Protein AF-A0A8C2VZC1-F1 (afdb_monomer_lite)

Structure (mmCIF, N/CA/C/O backbone):
data_AF-A0A8C2VZC1-F1
#
_entry.id   AF-A0A8C2VZC1-F1
#
loop_
_atom_site.group_PDB
_atom_site.id
_atom_site.type_symbol
_atom_site.label_atom_id
_atom_site.label_alt_id
_atom_site.label_comp_id
_atom_site.label_asym_id
_atom_site.label_entity_id
_atom_site.label_seq_id
_atom_site.pdbx_PDB_ins_code
_atom_site.Cartn_x
_atom_site.Cartn_y
_atom_site.Cartn_z
_atom_site.occupancy
_atom_site.B_iso_or_equiv
_atom_site.auth_seq_id
_atom_site.auth_comp_id
_atom_site.auth_asym_id
_atom_site.auth_atom_id
_atom_site.pdbx_PDB_model_num
ATOM 1 N N . MET A 1 1 ? -7.961 -10.065 43.489 1.00 42.22 1 MET A N 1
ATOM 2 C CA . MET A 1 1 ? -8.475 -9.423 44.715 1.00 42.22 1 MET A CA 1
ATOM 3 C C . MET A 1 1 ? -9.501 -10.393 45.241 1.00 42.22 1 MET A C 1
ATOM 5 O O . MET A 1 1 ? -10.673 -10.273 44.915 1.00 42.22 1 MET A O 1
ATOM 9 N N . ASP A 1 2 ? -8.991 -11.406 45.921 1.00 43.47 2 ASP A N 1
ATOM 10 C CA . ASP A 1 2 ? -9.787 -12.367 46.672 1.00 43.47 2 ASP A CA 1
ATOM 11 C C . ASP A 1 2 ? -9.850 -11.867 48.122 1.00 43.47 2 ASP A C 1
ATOM 13 O O . ASP A 1 2 ? -9.036 -11.024 48.502 1.00 43.47 2 ASP A O 1
ATOM 17 N N . ASP A 1 3 ? -10.817 -12.369 48.884 1.00 46.41 3 ASP A N 1
ATOM 18 C CA . ASP A 1 3 ? -11.182 -12.006 50.265 1.00 46.41 3 ASP A CA 1
ATOM 19 C C . ASP A 1 3 ? -12.310 -10.971 50.403 1.00 46.41 3 ASP A C 1
ATOM 21 O O . ASP A 1 3 ? -12.147 -9.874 50.940 1.00 46.41 3 ASP A O 1
ATOM 25 N N . LEU A 1 4 ? -13.516 -11.365 49.981 1.00 44.41 4 LEU A N 1
ATOM 26 C CA . LEU A 1 4 ? -14.754 -10.871 50.600 1.00 44.41 4 LEU A CA 1
ATOM 27 C C . LEU A 1 4 ? -15.871 -11.934 50.594 1.00 44.41 4 LEU A C 1
ATOM 29 O O . LEU A 1 4 ? -17.030 -11.627 50.321 1.00 44.41 4 LEU A O 1
ATOM 33 N N . GLU A 1 5 ? -15.523 -13.196 50.856 1.00 45.75 5 GLU A N 1
ATOM 34 C CA . GLU A 1 5 ? -16.498 -14.299 50.936 1.00 45.75 5 GLU A CA 1
ATOM 35 C C . GLU A 1 5 ? -17.000 -14.601 52.357 1.00 45.75 5 GLU A C 1
ATOM 37 O O . GLU A 1 5 ? -17.883 -15.436 52.523 1.00 45.75 5 GLU A O 1
ATOM 42 N N . ASP A 1 6 ? -16.545 -13.872 53.380 1.00 42.94 6 ASP A N 1
ATOM 43 C CA . ASP A 1 6 ? -16.785 -14.258 54.779 1.00 42.94 6 ASP A CA 1
ATOM 44 C C . ASP A 1 6 ? -17.796 -13.367 55.527 1.00 42.94 6 ASP A C 1
ATOM 46 O O . ASP A 1 6 ? -17.579 -12.931 56.655 1.00 42.94 6 ASP A O 1
ATOM 50 N N . LEU A 1 7 ? -18.928 -13.053 54.885 1.00 44.12 7 LEU A N 1
ATOM 51 C CA . LEU A 1 7 ? -20.062 -12.366 55.533 1.00 44.12 7 LEU A CA 1
ATOM 52 C C . LEU A 1 7 ? -21.403 -13.075 55.284 1.00 44.12 7 LEU A C 1
ATOM 54 O O . LEU A 1 7 ? -22.452 -12.443 55.187 1.00 44.12 7 LEU A O 1
ATOM 58 N N . THR A 1 8 ? -21.376 -14.406 55.201 1.00 47.16 8 THR A N 1
ATOM 59 C CA . THR A 1 8 ? -22.583 -15.252 55.303 1.00 47.16 8 THR A CA 1
ATOM 60 C C . THR A 1 8 ? -22.664 -16.011 56.627 1.00 47.16 8 THR A C 1
ATOM 62 O O . THR A 1 8 ? -23.428 -16.966 56.752 1.00 47.16 8 THR A O 1
ATOM 65 N N . GLN A 1 9 ? -21.970 -15.544 57.671 1.00 41.31 9 GLN A N 1
ATOM 66 C CA . GLN A 1 9 ? -22.325 -15.913 59.040 1.00 41.31 9 GLN A CA 1
ATOM 67 C C . GLN A 1 9 ? -23.556 -15.111 59.465 1.00 41.31 9 GLN A C 1
ATOM 69 O O . GLN A 1 9 ? -23.492 -14.052 60.085 1.00 41.31 9 GLN A O 1
ATOM 74 N N . SER A 1 10 ? -24.698 -15.633 59.022 1.00 38.91 10 SER A N 1
ATOM 75 C CA . SER A 1 10 ? -26.030 -15.253 59.456 1.00 38.91 10 SER A CA 1
ATOM 76 C C . SER A 1 10 ? -26.058 -15.179 60.981 1.00 38.91 10 SER A C 1
ATOM 78 O O . SER A 1 10 ? -25.609 -16.105 61.658 1.00 38.91 10 SER A O 1
ATOM 80 N N . CYS A 1 11 ? -26.567 -14.066 61.509 1.00 41.28 11 CYS A N 1
ATOM 81 C CA . CYS A 1 11 ? -26.863 -13.877 62.921 1.00 41.28 11 CYS A CA 1
ATOM 82 C C . CYS A 1 11 ? -27.903 -14.908 63.373 1.00 41.28 11 CYS A C 1
ATOM 84 O O . CYS A 1 11 ? -29.084 -14.603 63.518 1.00 41.28 11 CYS A O 1
ATOM 86 N N . GLU A 1 12 ? -27.451 -16.117 63.676 1.00 35.31 12 GLU A N 1
ATOM 87 C CA . GLU A 1 12 ? -28.123 -17.037 64.580 1.00 35.31 12 GLU A CA 1
ATOM 88 C C . GLU A 1 12 ? -27.861 -16.535 66.010 1.00 35.31 12 GLU A C 1
ATOM 90 O O . GLU A 1 12 ? -27.249 -17.188 66.851 1.00 35.31 12 GLU A O 1
ATOM 95 N N . ALA A 1 13 ? -28.275 -15.294 66.287 1.00 39.25 13 ALA A N 1
ATOM 96 C CA . ALA A 1 13 ? -28.436 -14.852 67.656 1.00 39.25 13 ALA A CA 1
ATOM 97 C C . ALA A 1 13 ? -29.640 -15.631 68.170 1.00 39.25 13 ALA A C 1
ATOM 99 O O . ALA A 1 13 ? -30.786 -15.236 67.948 1.00 39.25 13 ALA A O 1
ATOM 100 N N . ALA A 1 14 ? -29.360 -16.775 68.795 1.00 39.12 14 ALA A N 1
ATOM 101 C CA . ALA A 1 14 ? -30.278 -17.437 69.692 1.00 39.12 14 ALA A CA 1
ATOM 102 C C . ALA A 1 14 ? -30.862 -16.346 70.589 1.00 39.12 14 ALA A C 1
ATOM 104 O O . ALA A 1 14 ? -30.209 -15.833 71.499 1.00 39.12 14 ALA A O 1
ATOM 105 N N . SER A 1 15 ? -32.089 -15.932 70.279 1.00 40.91 15 SER A N 1
ATOM 106 C CA . SER A 1 15 ? -32.926 -15.267 71.250 1.00 40.91 15 SER A CA 1
ATOM 107 C C . SER A 1 15 ? -33.219 -16.361 72.260 1.00 40.91 15 SER A C 1
ATOM 109 O O . SER A 1 15 ? -34.199 -17.093 72.143 1.00 40.91 15 SER A O 1
ATOM 111 N N . GLU A 1 16 ? -32.292 -16.537 73.203 1.00 36.38 16 GLU A N 1
ATOM 112 C CA . GLU A 1 16 ? -32.588 -17.095 74.506 1.00 36.38 16 GLU A CA 1
ATOM 113 C C . GLU A 1 16 ? -33.699 -16.205 75.054 1.00 36.38 16 GLU A C 1
ATOM 115 O O . GLU A 1 16 ? -33.474 -15.149 75.648 1.00 36.38 16 GLU A O 1
ATOM 120 N N . GLY A 1 17 ? -34.935 -16.574 74.717 1.00 38.50 17 GLY A N 1
ATOM 121 C CA . GLY A 1 17 ? -36.112 -16.012 75.325 1.00 38.50 17 GLY A CA 1
ATOM 122 C C . GLY A 1 17 ? -35.926 -16.240 76.809 1.00 38.50 17 GLY A C 1
ATOM 123 O O . GLY A 1 17 ? -35.942 -17.381 77.263 1.00 38.50 17 GLY A O 1
ATOM 124 N N . LEU A 1 18 ? -35.690 -15.161 77.555 1.00 43.62 18 LEU A N 1
ATOM 125 C CA . LEU A 1 18 ? -35.835 -15.181 78.997 1.00 43.62 18 LEU A CA 1
ATOM 126 C C . LEU A 1 18 ? -37.259 -15.684 79.268 1.00 43.62 18 LEU A C 1
ATOM 128 O O . LEU A 1 18 ? -38.220 -14.917 79.169 1.00 43.62 18 LEU A O 1
ATOM 132 N N . GLU A 1 19 ? -37.395 -16.975 79.573 1.00 40.91 19 GLU A N 1
ATOM 133 C CA . GLU A 1 19 ? -38.603 -17.573 80.129 1.00 40.91 19 GLU A CA 1
ATOM 134 C C . GLU A 1 19 ? -38.791 -16.989 81.531 1.00 40.91 19 GLU A C 1
ATOM 136 O O . GLU A 1 19 ? -38.489 -17.589 82.561 1.00 40.91 19 GLU A O 1
ATOM 141 N N . LEU A 1 20 ? -39.273 -15.749 81.578 1.00 49.22 20 LEU A N 1
ATOM 142 C CA . LEU A 1 20 ? -39.960 -15.257 82.754 1.00 49.22 20 LEU A CA 1
ATOM 143 C C . LEU A 1 20 ? -41.205 -16.133 82.938 1.00 49.22 20 LEU A C 1
ATOM 145 O O . LEU A 1 20 ? -41.920 -16.371 81.960 1.00 49.22 20 LEU A O 1
ATOM 149 N N . PRO A 1 21 ? -41.497 -16.592 84.167 1.00 45.81 21 PRO A N 1
ATOM 150 C CA . PRO A 1 21 ? -42.635 -17.451 84.438 1.00 45.81 21 PRO A CA 1
ATOM 151 C C . PRO A 1 21 ? -43.907 -16.608 84.331 1.00 45.81 21 PRO A C 1
ATOM 153 O O . PRO A 1 21 ? -44.407 -16.059 85.313 1.00 45.81 21 PRO A O 1
ATOM 156 N N . TYR A 1 22 ? -44.410 -16.445 83.111 1.00 50.44 22 TYR A N 1
ATOM 157 C CA . TYR A 1 22 ? -45.746 -15.923 82.894 1.00 50.44 22 TYR A CA 1
ATOM 158 C C . TYR A 1 22 ? -46.736 -16.988 83.377 1.00 50.44 22 TYR A C 1
ATOM 160 O O . TYR A 1 22 ? -46.645 -18.134 82.930 1.00 50.44 22 TYR A O 1
ATOM 168 N N . PRO A 1 23 ? -47.681 -16.644 84.273 1.00 57.47 23 PRO A N 1
ATOM 169 C CA . PRO A 1 23 ? -48.718 -17.582 84.661 1.00 57.47 23 PRO A CA 1
ATOM 170 C C . PRO A 1 23 ? -49.469 -18.007 83.402 1.00 57.47 23 PRO A C 1
ATOM 172 O O . PRO A 1 23 ? -49.874 -17.166 82.591 1.00 57.47 23 PRO A O 1
ATOM 175 N N . SER A 1 24 ? -49.624 -19.314 83.213 1.00 56.94 24 SER A N 1
ATOM 176 C CA . SER A 1 24 ? -50.277 -19.860 82.031 1.00 56.94 24 SER A CA 1
ATOM 177 C C . SER A 1 24 ? -51.695 -19.294 81.916 1.00 56.94 24 SER A C 1
ATOM 179 O O . SER A 1 24 ? -52.362 -19.025 82.919 1.00 56.94 24 SER A O 1
ATOM 181 N N . TYR A 1 25 ? -52.212 -19.152 80.691 1.00 60.38 25 TYR A N 1
ATOM 182 C CA . TYR A 1 25 ? -53.594 -18.702 80.453 1.00 60.38 25 TYR A CA 1
ATOM 183 C C . TYR A 1 25 ? -54.618 -19.473 81.312 1.00 60.38 25 TYR A C 1
ATOM 185 O O . TYR A 1 25 ? -55.638 -18.930 81.742 1.00 60.38 25 TYR A O 1
ATOM 193 N N . LYS A 1 26 ? -54.306 -20.738 81.611 1.00 59.44 26 LYS A N 1
ATOM 194 C CA . LYS A 1 26 ? -55.082 -21.640 82.460 1.00 59.44 26 LYS A CA 1
ATOM 195 C C . LYS A 1 26 ? -55.043 -21.242 83.943 1.00 59.44 26 LYS A C 1
ATOM 197 O O . LYS A 1 26 ? -56.093 -21.222 84.577 1.00 59.44 26 LYS A O 1
ATOM 202 N N . GLU A 1 27 ? -53.880 -20.865 84.475 1.00 64.94 27 GLU A N 1
ATOM 203 C CA . GLU A 1 27 ? -53.711 -20.357 85.849 1.00 64.94 27 GLU A CA 1
ATOM 204 C C . GLU A 1 27 ? -54.362 -18.985 86.039 1.00 64.94 27 GLU A C 1
ATOM 206 O O . GLU A 1 27 ? -55.071 -18.771 87.022 1.00 64.94 27 GLU A O 1
ATOM 211 N N . VAL A 1 28 ? -54.212 -18.081 85.066 1.00 64.69 28 VAL A N 1
ATOM 212 C CA . VAL A 1 28 ? -54.890 -16.774 85.086 1.00 64.69 28 VAL A CA 1
ATOM 213 C C . VAL A 1 28 ? -56.412 -16.959 85.036 1.00 64.69 28 VAL A C 1
ATOM 215 O O . VAL A 1 28 ? -57.140 -16.315 85.788 1.00 64.69 28 VAL A O 1
ATOM 218 N N . SER A 1 29 ? -56.908 -17.891 84.215 1.00 65.88 29 SER A N 1
ATOM 219 C CA . SER A 1 29 ? -58.340 -18.220 84.140 1.00 65.88 29 SER A CA 1
ATOM 220 C C . SER A 1 29 ? -58.890 -18.808 85.448 1.00 65.88 29 SER A C 1
ATOM 222 O O . SER A 1 29 ? -60.020 -18.501 85.829 1.00 65.88 29 SER A O 1
ATOM 224 N N . LEU A 1 30 ? -58.095 -19.613 86.160 1.00 69.50 30 LEU A N 1
ATOM 225 C CA . LEU A 1 30 ? -58.436 -20.168 87.476 1.00 69.50 30 LEU A CA 1
ATOM 226 C C . LEU A 1 30 ? -58.511 -19.085 88.563 1.00 69.50 30 LEU A C 1
ATOM 228 O O . LEU A 1 30 ? -59.502 -19.028 89.291 1.00 69.50 30 LEU A O 1
ATOM 232 N N . LEU A 1 31 ? -57.528 -18.182 88.616 1.00 67.56 31 LEU A N 1
ATOM 233 C CA . LEU A 1 31 ? -57.522 -17.019 89.517 1.00 67.56 31 LEU A CA 1
ATOM 234 C C . LEU A 1 31 ? -58.730 -16.099 89.276 1.00 67.56 31 LEU A C 1
ATOM 236 O O . LEU A 1 31 ? -59.358 -15.617 90.218 1.00 67.56 31 LEU A O 1
ATOM 240 N N . ILE A 1 32 ? -59.110 -15.902 88.011 1.00 66.31 32 ILE A N 1
ATOM 241 C CA . ILE A 1 32 ? -60.306 -15.137 87.628 1.00 66.31 32 ILE A CA 1
ATOM 242 C C . ILE A 1 32 ? -61.592 -15.817 88.115 1.00 66.31 32 ILE A C 1
ATOM 244 O O . ILE A 1 32 ? -62.506 -15.136 88.588 1.00 66.31 32 ILE A O 1
ATOM 248 N N . ALA A 1 33 ? -61.686 -17.144 87.997 1.00 68.19 33 ALA A N 1
ATOM 249 C CA . ALA A 1 33 ? -62.838 -17.905 88.473 1.00 68.19 33 ALA A CA 1
ATOM 250 C C . ALA A 1 33 ? -62.963 -17.846 90.007 1.00 68.19 33 ALA A C 1
ATOM 252 O O . ALA A 1 33 ? -64.062 -17.615 90.509 1.00 68.19 33 ALA A O 1
ATOM 253 N N . GLN A 1 34 ? -61.847 -17.954 90.737 1.00 67.94 34 GLN A N 1
ATOM 254 C CA . GLN A 1 34 ? -61.802 -17.825 92.200 1.00 67.94 34 GLN A CA 1
ATOM 255 C C . GLN A 1 34 ? -62.228 -16.427 92.679 1.00 67.94 34 GLN A C 1
ATOM 257 O O . GLN A 1 34 ? -63.125 -16.307 93.517 1.00 67.94 34 GLN A O 1
ATOM 262 N N . LEU A 1 35 ? -61.688 -15.360 92.076 1.00 67.25 35 LEU A N 1
ATOM 263 C CA . LEU A 1 35 ? -62.047 -13.973 92.411 1.00 67.25 35 LEU A CA 1
ATOM 264 C C . LEU A 1 35 ? -63.532 -13.658 92.155 1.00 67.25 35 LEU A C 1
ATOM 266 O O . LEU A 1 35 ? -64.139 -12.880 92.892 1.00 67.25 35 LEU A O 1
ATOM 270 N N . ARG A 1 36 ? -64.148 -14.287 91.142 1.00 64.69 36 ARG A N 1
ATOM 271 C CA . ARG A 1 36 ? -65.596 -14.179 90.879 1.00 64.69 36 ARG A CA 1
ATOM 272 C C . ARG A 1 36 ? -66.455 -14.874 91.937 1.00 64.69 36 ARG A C 1
ATOM 274 O O . ARG A 1 36 ? -67.582 -14.441 92.152 1.00 64.69 36 ARG A O 1
ATOM 281 N N . THR A 1 37 ? -65.952 -15.930 92.577 1.00 67.19 37 THR A N 1
ATOM 282 C CA . THR A 1 37 ? -66.684 -16.676 93.617 1.00 67.19 37 THR A CA 1
ATOM 283 C C . THR A 1 37 ? -66.518 -16.100 95.026 1.00 67.19 37 THR A C 1
ATOM 285 O O . THR A 1 37 ? -67.397 -16.287 95.864 1.00 67.19 37 THR A O 1
ATOM 288 N N . GLU A 1 38 ? -65.426 -15.379 95.297 1.00 64.12 38 GLU A N 1
ATOM 289 C CA . GLU A 1 38 ? -65.114 -14.845 96.633 1.00 64.12 38 GLU A CA 1
ATOM 290 C C . GLU A 1 38 ? -65.684 -13.434 96.897 1.00 64.12 38 GLU A C 1
ATOM 292 O O . GLU A 1 38 ? -65.960 -13.082 98.048 1.00 64.12 38 GLU A O 1
ATOM 297 N N . CYS A 1 39 ? -65.932 -12.624 95.860 1.00 60.62 39 CYS A N 1
ATOM 298 C CA . CYS A 1 39 ? -66.522 -11.286 96.001 1.00 60.62 39 CYS A CA 1
ATOM 299 C C . CYS A 1 39 ? -68.051 -11.319 96.200 1.00 60.62 39 CYS A C 1
ATOM 301 O O . CYS A 1 39 ? -68.804 -11.579 95.267 1.00 60.62 39 CYS A O 1
ATOM 303 N N . LYS A 1 40 ? -68.520 -10.979 97.413 1.00 67.00 40 LYS A N 1
ATOM 304 C CA . LYS A 1 40 ? -69.957 -10.886 97.768 1.00 67.00 40 LYS A CA 1
ATOM 305 C C . LYS A 1 40 ? -70.588 -9.504 97.526 1.00 67.00 40 LYS A C 1
ATOM 307 O O . LYS A 1 40 ? -71.805 -9.375 97.607 1.00 67.00 40 LYS A O 1
ATOM 312 N N . ASP A 1 41 ? -69.775 -8.482 97.256 1.00 72.50 41 ASP A N 1
ATOM 313 C CA . ASP A 1 41 ? -70.210 -7.107 96.972 1.00 72.50 41 ASP A CA 1
ATOM 314 C C . ASP A 1 41 ? -70.316 -6.866 95.455 1.00 72.50 41 ASP A C 1
ATOM 316 O O . ASP A 1 41 ? -69.343 -7.034 94.712 1.00 72.50 41 ASP A O 1
ATOM 320 N N . SER A 1 42 ? -71.497 -6.449 94.988 1.00 72.75 42 SER A N 1
ATOM 321 C CA . SER A 1 42 ? -71.798 -6.264 93.561 1.00 72.75 42 SER A CA 1
ATOM 322 C C . SER A 1 42 ? -70.961 -5.162 92.910 1.00 72.75 42 SER A C 1
ATOM 324 O O . SER A 1 42 ? -70.665 -5.232 91.717 1.00 72.75 42 SER A O 1
ATOM 326 N N . VAL A 1 43 ? -70.549 -4.150 93.682 1.00 74.38 43 VAL A N 1
ATOM 327 C CA . VAL A 1 43 ? -69.727 -3.039 93.180 1.00 74.38 43 VAL A CA 1
ATOM 328 C C . VAL A 1 43 ? -68.296 -3.507 92.904 1.00 74.38 43 VAL A C 1
ATOM 330 O O . VAL A 1 43 ? -67.714 -3.165 91.872 1.00 74.38 43 VAL A O 1
ATOM 333 N N . SER A 1 44 ? -67.732 -4.319 93.796 1.00 73.81 44 SER A N 1
ATOM 334 C CA . SER A 1 44 ? -66.385 -4.883 93.656 1.00 73.81 44 SER A CA 1
ATOM 335 C C . SER A 1 44 ? -66.292 -5.904 92.514 1.00 73.81 44 SER A C 1
ATOM 337 O O . SER A 1 44 ? -65.344 -5.859 91.727 1.00 73.81 44 SER A O 1
ATOM 339 N N . LEU A 1 45 ? -67.317 -6.748 92.338 1.00 75.56 45 LEU A N 1
ATOM 340 C CA . LEU A 1 45 ? -67.403 -7.693 91.217 1.00 75.56 45 LEU A CA 1
ATOM 341 C C . LEU A 1 45 ? -67.427 -6.973 89.855 1.00 75.56 45 LEU A C 1
ATOM 343 O O . LEU A 1 45 ? -66.713 -7.367 88.930 1.00 75.56 45 LEU A O 1
ATOM 347 N N . LEU A 1 46 ? -68.197 -5.883 89.742 1.00 77.94 46 LEU A N 1
ATOM 348 C CA . LEU A 1 46 ? -68.288 -5.089 88.513 1.00 77.94 46 LEU A CA 1
ATOM 349 C C . LEU A 1 46 ? -66.948 -4.426 88.154 1.00 77.94 46 LEU A C 1
ATOM 351 O O . LEU A 1 46 ? -66.571 -4.381 86.983 1.00 77.94 46 LEU A O 1
ATOM 355 N N . LYS A 1 47 ? -66.190 -3.956 89.155 1.00 79.62 47 LYS A N 1
ATOM 356 C CA . LYS A 1 47 ? -64.835 -3.415 88.951 1.00 79.62 47 LYS A CA 1
ATOM 357 C C . LYS A 1 47 ? -63.882 -4.481 88.413 1.00 79.62 47 LYS A C 1
ATOM 359 O O . LYS A 1 47 ? -63.196 -4.220 87.428 1.00 79.62 47 LYS A O 1
ATOM 364 N N . ILE A 1 48 ? -63.886 -5.685 88.991 1.00 77.88 48 ILE A N 1
ATOM 365 C CA . ILE A 1 48 ? -63.076 -6.815 88.503 1.00 77.88 48 ILE A CA 1
ATOM 366 C C . ILE A 1 48 ? -63.460 -7.159 87.058 1.00 77.88 48 ILE A C 1
ATOM 368 O O . ILE A 1 48 ? -62.593 -7.314 86.201 1.00 77.88 48 ILE A O 1
ATOM 372 N N . GLN A 1 49 ? -64.756 -7.220 86.750 1.00 77.38 49 GLN A N 1
ATOM 373 C CA . GLN A 1 49 ? -65.235 -7.542 85.408 1.00 77.38 49 GLN A CA 1
ATOM 374 C C . GLN A 1 49 ? -64.836 -6.483 84.367 1.00 77.38 49 GLN A C 1
ATOM 376 O O . GLN A 1 49 ? -64.413 -6.844 83.268 1.00 77.38 49 GLN A O 1
ATOM 381 N N . ASN A 1 50 ? -64.888 -5.195 84.718 1.00 79.25 50 ASN A N 1
ATOM 382 C CA . ASN A 1 50 ? -64.418 -4.105 83.858 1.00 79.25 50 ASN A CA 1
ATOM 383 C C . ASN A 1 50 ? -62.909 -4.183 83.594 1.00 79.25 50 ASN A C 1
ATOM 385 O O . ASN A 1 50 ? -62.477 -4.022 82.451 1.00 79.25 50 ASN A O 1
ATOM 389 N N . VAL A 1 51 ? -62.112 -4.483 84.623 1.00 79.44 51 VAL A N 1
ATOM 390 C CA . VAL A 1 51 ? -60.661 -4.675 84.486 1.00 79.44 51 VAL A CA 1
ATOM 391 C C . VAL A 1 51 ? -60.364 -5.846 83.544 1.00 79.44 51 VAL A C 1
ATOM 393 O O . VAL A 1 51 ? -59.594 -5.696 82.597 1.00 79.44 51 VAL A O 1
ATOM 396 N N . LEU A 1 52 ? -61.044 -6.982 83.704 1.00 78.25 52 LEU A N 1
ATOM 397 C CA . LEU A 1 52 ? -60.881 -8.139 82.815 1.00 78.25 52 LEU A CA 1
ATOM 398 C C . LEU A 1 52 ? -61.284 -7.844 81.371 1.00 78.25 52 LEU A C 1
ATOM 400 O O . LEU A 1 52 ? -60.594 -8.257 80.440 1.00 78.25 52 LEU A O 1
ATOM 404 N N . GLN A 1 53 ? -62.370 -7.097 81.172 1.00 79.31 53 GLN A N 1
ATOM 405 C CA . GLN A 1 53 ? -62.797 -6.690 79.838 1.00 79.31 53 GLN A CA 1
ATOM 406 C C . GLN A 1 53 ? -61.767 -5.760 79.179 1.00 79.31 53 GLN A C 1
ATOM 408 O O . GLN A 1 53 ? -61.541 -5.855 77.972 1.00 79.31 53 GLN A O 1
ATOM 413 N N . SER A 1 54 ? -61.108 -4.896 79.960 1.00 79.19 54 SER A N 1
ATOM 414 C CA . SER A 1 54 ? -60.026 -4.039 79.464 1.00 79.19 54 SER A CA 1
ATOM 415 C C . SER A 1 54 ? -58.779 -4.841 79.068 1.00 79.19 54 SER A C 1
ATOM 417 O O . SER A 1 54 ? -58.252 -4.630 77.977 1.00 79.19 54 SER A O 1
ATOM 419 N N . TYR A 1 55 ? -58.375 -5.837 79.868 1.00 79.44 55 TYR A N 1
ATOM 420 C CA . TYR A 1 55 ? -57.276 -6.744 79.521 1.00 79.44 55 TYR A CA 1
ATOM 421 C C . TYR A 1 55 ? -57.588 -7.596 78.290 1.00 79.44 55 TYR A C 1
ATOM 423 O O . TYR A 1 55 ? -56.723 -7.756 77.434 1.00 79.44 55 TYR A O 1
ATOM 431 N N . LYS A 1 56 ? -58.826 -8.090 78.150 1.00 82.62 56 LYS A N 1
ATOM 432 C CA . LYS A 1 56 ? -59.249 -8.833 76.956 1.00 82.62 56 LYS A CA 1
ATOM 433 C C . LYS A 1 56 ? -59.068 -7.995 75.687 1.00 82.62 56 LYS A C 1
ATOM 435 O O . LYS A 1 56 ? -58.452 -8.467 74.738 1.00 82.62 56 LYS A O 1
ATOM 440 N N . ARG A 1 57 ? -59.537 -6.740 75.700 1.00 84.44 57 ARG A N 1
ATOM 441 C CA . ARG A 1 57 ? -59.361 -5.803 74.575 1.00 84.44 57 ARG A CA 1
ATOM 442 C C . ARG A 1 57 ? -57.888 -5.507 74.289 1.00 84.44 57 ARG A C 1
ATOM 444 O O . ARG A 1 57 ? -57.509 -5.398 73.130 1.00 84.44 57 ARG A O 1
ATOM 451 N N . LEU A 1 58 ? -57.060 -5.388 75.328 1.00 84.25 58 LEU A N 1
ATOM 452 C CA . LEU A 1 58 ? -55.624 -5.147 75.178 1.00 84.25 58 LEU A CA 1
ATOM 453 C C . LEU A 1 58 ? -54.900 -6.334 74.526 1.00 84.25 58 LEU A C 1
ATOM 455 O O . LEU A 1 58 ? -54.062 -6.124 73.653 1.00 84.25 58 LEU A O 1
ATOM 459 N N . ILE A 1 59 ? -55.228 -7.565 74.928 1.00 83.25 59 ILE A N 1
ATOM 460 C CA . ILE A 1 59 ? -54.663 -8.786 74.333 1.00 83.25 59 ILE A CA 1
ATOM 461 C C . ILE A 1 59 ? -55.062 -8.885 72.860 1.00 83.25 59 ILE A C 1
ATOM 463 O O . ILE A 1 59 ? -54.207 -9.106 72.011 1.00 83.25 59 ILE A O 1
ATOM 467 N N . GLU A 1 60 ? -56.339 -8.666 72.552 1.00 86.62 60 GLU A N 1
ATOM 468 C CA . GLU A 1 60 ? -56.856 -8.709 71.182 1.00 86.62 60 GLU A CA 1
ATOM 469 C C . GLU A 1 60 ? -56.190 -7.648 70.289 1.00 86.62 60 GLU A C 1
ATOM 471 O O . GLU A 1 60 ? -55.731 -7.955 69.192 1.00 86.62 60 GLU A O 1
ATOM 476 N N . PHE A 1 61 ? -56.005 -6.425 70.799 1.00 88.38 61 PHE A N 1
ATOM 477 C CA . PHE A 1 61 ? -55.229 -5.388 70.113 1.00 88.38 61 PHE A CA 1
ATOM 478 C C . PHE A 1 61 ? -53.769 -5.805 69.862 1.00 88.38 61 PHE A C 1
ATOM 480 O O . PHE A 1 61 ? -53.244 -5.586 68.771 1.00 88.38 61 PHE A O 1
ATOM 487 N N . LYS A 1 62 ? -53.104 -6.419 70.852 1.00 89.25 62 LYS A N 1
ATOM 488 C CA . LYS A 1 62 ? -51.716 -6.893 70.725 1.00 89.25 62 LYS A CA 1
ATOM 489 C C . LYS A 1 62 ? -51.588 -8.014 69.689 1.00 89.25 62 LYS A C 1
ATOM 491 O O . LYS A 1 62 ? -50.648 -7.967 68.906 1.00 89.25 62 LYS A O 1
ATOM 496 N N . ILE A 1 63 ? -52.533 -8.958 69.642 1.00 87.69 63 ILE A N 1
ATOM 497 C CA . ILE A 1 63 ? -52.569 -10.028 68.629 1.00 87.69 63 ILE A CA 1
ATOM 498 C C . ILE A 1 63 ? -52.681 -9.424 67.226 1.00 87.69 63 ILE A C 1
ATOM 500 O O . ILE A 1 63 ? -51.835 -9.707 66.382 1.00 87.69 63 ILE A O 1
ATOM 504 N N . ASN A 1 64 ? -53.636 -8.515 67.008 1.00 90.06 64 ASN A N 1
ATOM 505 C CA . ASN A 1 64 ? -53.820 -7.860 65.709 1.00 90.06 64 ASN A CA 1
ATOM 506 C C . ASN A 1 64 ? -52.570 -7.071 65.279 1.00 90.06 64 ASN A C 1
ATOM 508 O O . ASN A 1 64 ? -52.188 -7.072 64.109 1.00 90.06 64 ASN A O 1
ATOM 512 N N . HIS A 1 65 ? -51.901 -6.402 66.224 1.00 90.75 65 HIS A N 1
ATOM 513 C CA . HIS A 1 65 ? -50.652 -5.698 65.939 1.00 90.75 65 HIS A CA 1
ATOM 514 C C . HIS A 1 65 ? -49.509 -6.662 65.582 1.00 90.75 65 HIS A C 1
ATOM 516 O O . HIS A 1 65 ? -48.749 -6.389 64.654 1.00 90.75 65 HIS A O 1
ATOM 522 N N . CYS A 1 66 ? -49.406 -7.806 66.265 1.00 85.25 66 CYS A N 1
ATOM 523 C CA . CYS A 1 66 ? -48.438 -8.852 65.933 1.00 85.25 66 CYS A CA 1
ATOM 524 C C . CYS A 1 66 ? -48.685 -9.453 64.541 1.00 85.25 66 CYS A C 1
ATOM 526 O O . CYS A 1 66 ? -47.725 -9.677 63.808 1.00 85.25 66 CYS A O 1
ATOM 528 N N . GLU A 1 67 ? -49.940 -9.677 64.147 1.00 92.25 67 GLU A N 1
ATOM 529 C CA . GLU A 1 67 ? -50.285 -10.152 62.799 1.00 92.25 67 GLU A CA 1
ATOM 530 C C . GLU A 1 67 ? -49.890 -9.140 61.715 1.00 92.25 67 GLU A C 1
ATOM 532 O O . GLU A 1 67 ? -49.296 -9.520 60.704 1.00 92.25 67 GLU A O 1
ATOM 537 N N . LEU A 1 68 ? -50.133 -7.845 61.950 1.00 93.19 68 LEU A N 1
ATOM 538 C CA . LEU A 1 68 ? -49.705 -6.779 61.040 1.00 93.19 68 LEU A CA 1
ATOM 539 C C . LEU A 1 68 ? -48.177 -6.748 60.875 1.00 93.19 68 LEU A C 1
ATOM 541 O O . LEU A 1 68 ? -47.682 -6.675 59.749 1.00 93.19 68 LEU A O 1
ATOM 545 N N . LEU A 1 69 ? -47.432 -6.826 61.983 1.00 90.00 69 LEU A N 1
ATOM 546 C CA . LEU A 1 69 ? -45.966 -6.866 61.962 1.00 90.00 69 LEU A CA 1
ATOM 547 C C . LEU A 1 69 ? -45.442 -8.108 61.236 1.00 90.00 69 LEU A C 1
ATOM 549 O O . LEU A 1 69 ? -44.486 -8.009 60.469 1.00 90.00 69 LEU A O 1
ATOM 553 N N . LYS A 1 70 ? -46.092 -9.262 61.423 1.00 92.06 70 LYS A N 1
ATOM 554 C CA . LYS A 1 70 ? -45.746 -10.497 60.714 1.00 92.06 70 LYS A CA 1
ATOM 555 C C . LYS A 1 70 ? -45.896 -10.335 59.199 1.00 92.06 70 LYS A C 1
ATOM 557 O O . LYS A 1 70 ? -44.979 -10.688 58.466 1.00 92.06 70 LYS A O 1
ATOM 562 N N . GLY A 1 71 ? -46.999 -9.743 58.734 1.00 92.38 71 GLY A N 1
ATOM 563 C CA . GLY A 1 71 ? -47.199 -9.469 57.306 1.00 92.38 71 GLY A CA 1
ATOM 564 C C . GLY A 1 71 ? -46.179 -8.475 56.735 1.00 92.38 71 GLY A C 1
ATOM 565 O O . GLY A 1 71 ? -45.721 -8.628 55.603 1.00 92.38 71 GLY A O 1
ATOM 566 N N . GLN A 1 72 ? -45.769 -7.473 57.521 1.00 92.88 72 GLN A N 1
ATOM 567 C CA . GLN A 1 72 ? -44.689 -6.560 57.130 1.00 92.88 72 GLN A CA 1
ATOM 568 C C . GLN A 1 72 ? -43.334 -7.272 57.041 1.00 92.88 72 GLN A C 1
ATOM 570 O O . GLN A 1 72 ? -42.604 -7.039 56.078 1.00 92.88 72 GLN A O 1
ATOM 575 N N . MET A 1 73 ? -43.016 -8.158 57.992 1.00 88.94 73 MET A N 1
ATOM 576 C CA . MET A 1 73 ? -41.807 -8.986 57.939 1.00 88.94 73 MET A CA 1
ATOM 577 C C . MET A 1 73 ? -41.782 -9.874 56.695 1.00 88.94 73 MET A C 1
ATOM 579 O O . MET A 1 73 ? -40.795 -9.844 55.971 1.00 88.94 73 MET A O 1
ATOM 583 N N . GLU A 1 74 ? -42.874 -10.579 56.394 1.00 94.44 74 GLU A N 1
ATOM 584 C CA . GLU A 1 74 ? -42.970 -11.440 55.207 1.00 94.44 74 GLU A CA 1
ATOM 585 C C . GLU A 1 74 ? -42.799 -10.632 53.906 1.00 94.44 74 GLU A C 1
ATOM 587 O O . GLU A 1 74 ? -42.091 -11.039 52.984 1.00 94.44 74 GLU A O 1
ATOM 592 N N . LYS A 1 75 ? -43.372 -9.421 53.837 1.00 95.62 75 LYS A N 1
ATOM 593 C CA . LYS A 1 75 ? -43.162 -8.512 52.699 1.00 95.62 75 LYS A CA 1
ATOM 594 C C . LYS A 1 75 ? -41.699 -8.075 52.568 1.00 95.62 75 LYS A C 1
ATOM 596 O O . LYS A 1 75 ? -41.204 -7.968 51.447 1.00 95.62 75 LYS A O 1
ATOM 601 N N . MET A 1 76 ? -41.013 -7.797 53.677 1.00 93.75 76 MET A N 1
ATOM 602 C CA . MET A 1 76 ? -39.588 -7.449 53.657 1.00 93.75 76 MET A CA 1
ATOM 603 C C . MET A 1 76 ? -38.717 -8.643 53.263 1.00 93.75 76 MET A C 1
ATOM 605 O O . MET A 1 76 ? -37.811 -8.480 52.454 1.00 93.75 76 MET A O 1
ATOM 609 N N . GLU A 1 77 ? -39.018 -9.839 53.758 1.00 92.00 77 GLU A N 1
ATOM 610 C CA . GLU A 1 77 ? -38.293 -11.071 53.440 1.00 92.00 77 GLU A CA 1
ATOM 611 C C . GLU A 1 77 ? -38.368 -11.403 51.941 1.00 92.00 77 GLU A C 1
ATOM 613 O O . GLU A 1 77 ? -37.349 -11.659 51.296 1.00 92.00 77 GLU A O 1
ATOM 618 N N . ASN A 1 78 ? -39.550 -11.256 51.339 1.00 94.56 78 ASN A N 1
ATOM 619 C CA . ASN A 1 78 ? -39.730 -11.397 49.891 1.00 94.56 78 ASN A CA 1
ATOM 620 C C . ASN A 1 78 ? -38.922 -10.363 49.084 1.00 94.56 78 ASN A C 1
ATOM 622 O O . ASN A 1 78 ? -38.433 -10.655 47.994 1.00 94.56 78 ASN A O 1
ATOM 626 N N . ARG A 1 79 ? -38.739 -9.147 49.610 1.00 96.62 79 ARG A N 1
ATOM 627 C CA . ARG A 1 79 ? -37.889 -8.137 48.957 1.00 96.62 79 ARG A CA 1
ATOM 628 C C . ARG A 1 79 ? -36.409 -8.455 49.095 1.00 96.62 79 ARG A C 1
ATOM 630 O O . ARG A 1 79 ? -35.674 -8.286 48.130 1.00 96.62 79 ARG A O 1
ATOM 637 N N . VAL A 1 80 ? -35.975 -8.917 50.266 1.00 90.88 80 VAL A N 1
ATOM 638 C CA . VAL A 1 80 ? -34.582 -9.319 50.504 1.00 90.88 80 VAL A CA 1
ATOM 639 C C . VAL A 1 80 ? -34.195 -10.460 49.568 1.00 90.88 80 VAL A C 1
ATOM 641 O O . VAL A 1 80 ? -33.159 -10.379 48.915 1.00 90.88 80 VAL A O 1
ATOM 644 N N . THR A 1 81 ? -35.049 -11.475 49.433 1.00 93.62 81 THR A N 1
ATOM 645 C CA . THR A 1 81 ? -34.811 -12.595 48.507 1.00 93.62 81 THR A CA 1
ATOM 646 C C . THR A 1 81 ? -34.793 -12.144 47.041 1.00 93.62 81 THR A C 1
ATOM 648 O O . THR A 1 81 ? -33.923 -12.578 46.285 1.00 93.62 81 THR A O 1
ATOM 651 N N . GLY A 1 82 ? -35.674 -11.216 46.642 1.00 94.00 82 GLY A N 1
ATOM 652 C CA . GLY A 1 82 ? -35.645 -10.592 45.313 1.00 94.00 82 GLY A CA 1
ATOM 653 C C . GLY A 1 82 ? -34.330 -9.858 45.023 1.00 94.00 82 GLY A C 1
ATOM 654 O O . GLY A 1 82 ? -33.680 -10.132 44.016 1.00 94.00 82 GLY A O 1
ATOM 655 N N . LEU A 1 83 ? -33.883 -9.001 45.945 1.00 93.62 83 LEU A N 1
ATOM 656 C CA . LEU A 1 83 ? -32.617 -8.269 45.819 1.00 93.62 83 LEU A CA 1
ATOM 657 C C . LEU A 1 83 ? -31.398 -9.200 45.812 1.00 93.62 83 LEU A C 1
ATOM 659 O O . LEU A 1 83 ? -30.443 -8.959 45.079 1.00 93.62 83 LEU A O 1
ATOM 663 N N . GLN A 1 84 ? -31.416 -10.279 46.598 1.00 91.00 84 GLN A N 1
ATOM 664 C CA . GLN A 1 84 ? -30.356 -11.291 46.576 1.00 91.00 84 GLN A CA 1
ATOM 665 C C . GLN A 1 84 ? -30.261 -11.983 45.214 1.00 91.00 84 GLN A C 1
ATOM 667 O O . GLN A 1 84 ? -29.154 -12.216 44.723 1.00 91.00 84 GLN A O 1
ATOM 672 N N . LYS A 1 85 ? -31.407 -12.272 44.584 1.00 95.69 85 LYS A N 1
ATOM 673 C CA . LYS A 1 85 ? -31.446 -12.839 43.236 1.00 95.69 85 LYS A CA 1
ATOM 674 C C . LYS A 1 85 ? -30.879 -11.861 42.206 1.00 95.69 85 LYS A C 1
ATOM 676 O O . LYS A 1 85 ? -29.972 -12.236 41.469 1.00 95.69 85 LYS A O 1
ATOM 681 N N . GLU A 1 86 ? -31.325 -10.607 42.207 1.00 94.50 86 GLU A N 1
ATOM 682 C CA . GLU A 1 86 ? -30.783 -9.576 41.308 1.00 94.50 86 GLU A CA 1
ATOM 683 C C . GLU A 1 86 ? -29.270 -9.389 41.499 1.00 94.50 86 GLU A C 1
ATOM 685 O O . GLU A 1 86 ? -28.520 -9.303 40.529 1.00 94.50 86 GLU A O 1
ATOM 690 N N . LEU A 1 87 ? -28.786 -9.411 42.746 1.00 91.81 87 LEU A N 1
ATOM 691 C CA . LEU A 1 87 ? -27.356 -9.338 43.045 1.00 91.81 87 LEU A CA 1
ATOM 692 C C . LEU A 1 87 ? -26.581 -10.526 42.450 1.00 91.81 87 LEU A C 1
ATOM 694 O O . LEU A 1 87 ? -25.455 -10.349 41.983 1.00 91.81 87 LEU A O 1
ATOM 698 N N . SER A 1 88 ? -27.162 -11.730 42.465 1.00 92.44 88 SER A N 1
ATOM 699 C CA . SER A 1 88 ? -26.551 -12.910 41.843 1.00 92.44 88 SER A CA 1
ATOM 700 C C . SER A 1 88 ? -26.494 -12.800 40.315 1.00 92.44 88 SER A C 1
ATOM 702 O O . SER A 1 88 ? -25.436 -13.048 39.740 1.00 92.44 88 SER A O 1
ATOM 704 N N . GLU A 1 89 ? -27.565 -12.316 39.677 1.00 96.31 89 GLU A N 1
ATOM 705 C CA . GLU A 1 89 ? -27.626 -12.082 38.226 1.00 96.31 89 GLU A CA 1
ATOM 706 C C . GLU A 1 89 ? -26.604 -11.008 37.799 1.00 96.31 89 GLU A C 1
ATOM 708 O O . GLU A 1 89 ? -25.861 -11.189 36.835 1.00 96.31 89 GLU A O 1
ATOM 713 N N . ILE A 1 90 ? -26.470 -9.919 38.567 1.00 94.25 90 ILE A N 1
ATOM 714 C CA . ILE A 1 90 ? -25.471 -8.866 38.313 1.00 94.25 90 ILE A CA 1
ATOM 715 C C . ILE A 1 90 ? -24.040 -9.404 38.436 1.00 94.25 90 ILE A C 1
ATOM 717 O O . ILE A 1 90 ? -23.174 -9.033 37.640 1.00 94.25 90 ILE A O 1
ATOM 721 N N . LYS A 1 91 ? -23.763 -10.267 39.425 1.00 95.12 91 LYS A N 1
ATOM 722 C CA . LYS A 1 91 ? -22.439 -10.893 39.574 1.00 95.12 91 LYS A CA 1
ATOM 723 C C . LYS A 1 91 ? -22.097 -11.766 38.368 1.00 95.12 91 LYS A C 1
ATOM 725 O O . LYS A 1 91 ? -20.973 -11.684 37.883 1.00 95.12 91 LYS A O 1
ATOM 730 N N . GLU A 1 92 ? -23.056 -12.542 37.868 1.00 96.56 92 GLU A N 1
ATOM 731 C CA . GLU A 1 92 ? -22.868 -13.378 36.680 1.00 96.56 92 GLU A CA 1
ATOM 732 C C . GLU A 1 92 ? -22.563 -12.533 35.435 1.00 96.56 92 GLU A C 1
ATOM 734 O O . GLU A 1 92 ? -21.548 -12.758 34.773 1.00 96.56 92 GLU A O 1
ATOM 739 N N . VAL A 1 93 ? -23.372 -11.500 35.167 1.00 95.88 93 VAL A N 1
ATOM 740 C CA . VAL A 1 93 ? -23.151 -10.581 34.035 1.00 95.88 93 VAL A CA 1
ATOM 741 C C . VAL A 1 93 ? -21.797 -9.879 34.149 1.00 95.88 93 VAL A C 1
ATOM 743 O O . VAL A 1 93 ? -21.084 -9.736 33.157 1.00 95.88 93 VAL A O 1
ATOM 746 N N . LYS A 1 94 ? -21.389 -9.475 35.358 1.00 94.56 94 LYS A N 1
ATOM 747 C CA . LYS A 1 94 ? -20.067 -8.878 35.582 1.00 94.56 94 LYS A CA 1
ATOM 748 C C . LYS A 1 94 ? -18.940 -9.842 35.197 1.00 94.56 94 LYS A C 1
ATOM 750 O O . LYS A 1 94 ? -18.004 -9.424 34.522 1.00 94.56 94 LYS A O 1
ATOM 755 N N . SER A 1 95 ? -19.023 -11.110 35.604 1.00 93.69 95 SER A N 1
ATOM 756 C CA . SER A 1 95 ? -18.029 -12.127 35.242 1.00 93.69 95 SER A CA 1
ATOM 757 C C . SER A 1 95 ? -17.975 -12.383 33.732 1.00 93.69 95 SER A C 1
ATOM 759 O O . SER A 1 95 ? -16.883 -12.551 33.193 1.00 93.69 95 SER A O 1
ATOM 761 N N . GLN A 1 96 ? -19.120 -12.363 33.043 1.00 95.38 96 GLN A N 1
ATOM 762 C CA . GLN A 1 96 ? -19.182 -12.488 31.581 1.00 95.38 96 GLN A CA 1
ATOM 763 C C . GLN A 1 96 ? -18.497 -11.304 30.881 1.00 95.38 96 GLN A C 1
ATOM 765 O O . GLN A 1 96 ? -17.632 -11.513 30.034 1.00 95.38 96 GLN A O 1
ATOM 770 N N . LEU A 1 97 ? -18.795 -10.069 31.296 1.00 95.50 97 LEU A N 1
ATOM 771 C CA . LEU A 1 97 ? -18.162 -8.866 30.739 1.00 95.50 97 LEU A CA 1
ATOM 772 C C . LEU A 1 97 ? -16.645 -8.826 30.978 1.00 95.50 97 LEU A C 1
ATOM 774 O O . LEU A 1 97 ? -15.893 -8.359 30.124 1.00 95.50 97 LEU A O 1
ATOM 778 N N . GLU A 1 98 ? -16.173 -9.308 32.131 1.00 95.44 98 GLU A N 1
ATOM 779 C CA . GLU A 1 98 ? -14.737 -9.415 32.419 1.00 95.44 98 GLU A CA 1
ATOM 780 C C . GLU A 1 98 ? -14.053 -10.404 31.457 1.00 95.44 98 GLU A C 1
ATOM 782 O O . GLU A 1 98 ? -12.954 -10.136 30.972 1.00 95.44 98 GLU A O 1
ATOM 787 N N . HIS A 1 99 ? -14.718 -11.518 31.131 1.00 95.81 99 HIS A N 1
ATOM 788 C CA . HIS A 1 99 ? -14.219 -12.490 30.160 1.00 95.81 99 HIS A CA 1
ATOM 789 C C . HIS A 1 99 ? -14.165 -11.914 28.737 1.00 95.81 99 HIS A C 1
ATOM 791 O O . HIS A 1 99 ? -13.112 -11.983 28.102 1.00 95.81 99 HIS A O 1
ATOM 797 N N . GLU A 1 100 ? -15.247 -11.279 28.273 1.00 95.56 100 GLU A N 1
ATOM 798 C CA . GLU A 1 100 ? -15.305 -10.624 26.955 1.00 95.56 100 GLU A CA 1
ATOM 799 C C . GLU A 1 100 ? -14.240 -9.530 26.814 1.00 95.56 100 GLU A C 1
ATOM 801 O O . GLU A 1 100 ? -13.593 -9.405 25.774 1.00 95.56 100 GLU A O 1
ATOM 806 N N . LYS A 1 101 ? -14.001 -8.753 27.876 1.00 95.62 101 LYS A N 1
ATOM 807 C CA . LYS A 1 101 ? -12.945 -7.736 27.891 1.00 95.62 101 LYS A CA 1
ATOM 808 C C . LYS A 1 101 ? -11.563 -8.351 27.648 1.00 95.62 101 LYS A C 1
ATOM 810 O O . LYS A 1 101 ? -10.785 -7.802 26.870 1.00 95.62 101 LYS A O 1
ATOM 815 N N . ILE A 1 102 ? -11.251 -9.471 28.301 1.00 96.06 102 ILE A N 1
ATOM 816 C CA . ILE A 1 102 ? -9.968 -10.169 28.120 1.00 96.06 102 ILE A CA 1
ATOM 817 C C . ILE A 1 102 ? -9.846 -10.703 26.688 1.00 96.06 102 ILE A C 1
ATOM 819 O O . ILE A 1 102 ? -8.780 -10.595 26.079 1.00 96.06 102 ILE A O 1
ATOM 823 N N . GLU A 1 103 ? -10.927 -11.249 26.131 1.00 95.75 103 GLU A N 1
ATOM 824 C CA . GLU A 1 103 ? -10.955 -11.736 24.750 1.00 95.75 103 GLU A CA 1
ATOM 825 C C . GLU A 1 103 ? -10.685 -10.600 23.750 1.00 95.75 103 GLU A C 1
ATOM 827 O O . GLU A 1 103 ? -9.795 -10.717 22.904 1.00 95.75 103 GLU A O 1
ATOM 832 N N . GLN A 1 104 ? -11.343 -9.451 23.918 1.00 92.62 104 GLN A N 1
ATOM 833 C CA . GLN A 1 104 ? -11.101 -8.259 23.100 1.00 92.62 104 GLN A CA 1
ATOM 834 C C . GLN A 1 104 ? -9.667 -7.728 23.237 1.00 92.62 104 GLN A C 1
ATOM 836 O O . GLN A 1 104 ? -9.048 -7.340 22.243 1.00 92.62 104 GLN A O 1
ATOM 841 N N . GLU A 1 105 ? -9.105 -7.714 24.450 1.00 93.88 105 GLU A N 1
ATOM 842 C CA . GLU A 1 105 ? -7.707 -7.324 24.670 1.00 93.88 105 GLU A CA 1
ATOM 843 C C . GLU A 1 105 ? -6.737 -8.263 23.933 1.00 93.88 105 GLU A C 1
ATOM 845 O O . GLU A 1 105 ? -5.755 -7.803 23.334 1.00 93.88 105 GLU A O 1
ATOM 850 N N . GLN A 1 106 ? -7.032 -9.565 23.908 1.00 94.94 106 GLN A N 1
ATOM 851 C CA . GLN A 1 106 ? -6.245 -10.553 23.177 1.00 94.94 106 GLN A CA 1
ATOM 852 C C . GLN A 1 106 ? -6.353 -10.369 21.655 1.00 94.94 106 GLN A C 1
ATOM 854 O O . GLN A 1 106 ? -5.330 -10.390 20.961 1.00 94.94 106 GLN A O 1
ATOM 859 N N . GLU A 1 107 ? -7.556 -10.152 21.119 1.00 96.31 107 GLU A N 1
ATOM 860 C CA . GLU A 1 107 ? -7.757 -9.866 19.694 1.00 96.31 107 GLU A CA 1
ATOM 861 C C . GLU A 1 107 ? -7.023 -8.595 19.261 1.00 96.31 107 GLU A C 1
ATOM 863 O O . GLU A 1 107 ? -6.330 -8.584 18.238 1.00 96.31 107 GLU A O 1
ATOM 868 N N . LEU A 1 108 ? -7.090 -7.540 20.076 1.00 94.19 108 LEU A N 1
ATOM 869 C CA . LEU A 1 108 ? -6.384 -6.287 19.826 1.00 94.19 108 LEU A CA 1
ATOM 870 C C . LEU A 1 108 ? -4.865 -6.504 19.786 1.00 94.19 108 LEU A C 1
ATOM 872 O O . LEU A 1 108 ? -4.179 -5.944 18.925 1.00 94.19 108 LEU A O 1
ATOM 876 N N . CYS A 1 109 ? -4.332 -7.352 20.670 1.00 95.81 109 CYS A N 1
ATOM 877 C CA . CYS A 1 109 ? -2.924 -7.743 20.654 1.00 95.81 109 CYS A CA 1
ATOM 878 C C . CYS A 1 109 ? -2.543 -8.470 19.349 1.00 95.81 109 CYS A C 1
ATOM 880 O O . CYS A 1 109 ? -1.539 -8.124 18.718 1.00 95.81 109 CYS A O 1
ATOM 882 N N . ASN A 1 110 ? -3.380 -9.408 18.892 1.00 95.19 110 ASN A N 1
ATOM 883 C CA . ASN A 1 110 ? -3.169 -10.149 17.645 1.00 95.19 110 ASN A CA 1
ATOM 884 C C . ASN A 1 110 ? -3.164 -9.218 16.420 1.00 95.19 110 ASN A C 1
ATOM 886 O O . ASN A 1 110 ? -2.253 -9.284 15.590 1.00 95.19 110 ASN A O 1
ATOM 890 N N . VAL A 1 111 ? -4.144 -8.312 16.324 1.00 96.19 111 VAL A N 1
ATOM 891 C CA . VAL A 1 111 ? -4.234 -7.330 15.231 1.00 96.19 111 VAL A CA 1
ATOM 892 C C . VAL A 1 111 ? -3.028 -6.393 15.241 1.00 96.19 111 VAL A C 1
ATOM 894 O O . VAL A 1 111 ? -2.451 -6.124 14.189 1.00 96.19 111 VAL A O 1
ATOM 897 N N . ARG A 1 112 ? -2.587 -5.936 16.419 1.00 97.44 112 ARG A N 1
ATOM 898 C CA . ARG A 1 112 ? -1.401 -5.077 16.547 1.00 97.44 112 ARG A CA 1
ATOM 899 C C . ARG A 1 112 ? -0.131 -5.775 16.056 1.00 97.44 112 ARG A C 1
ATOM 901 O O . ARG A 1 112 ? 0.698 -5.141 15.406 1.00 97.44 112 ARG A O 1
ATOM 908 N N . PHE A 1 113 ? 0.022 -7.069 16.337 1.00 95.50 113 PHE A N 1
ATOM 909 C CA . PHE A 1 113 ? 1.141 -7.856 15.822 1.00 95.50 113 PHE A CA 1
ATOM 910 C C . PHE A 1 113 ? 1.086 -8.001 14.295 1.00 95.50 113 PHE A C 1
ATOM 912 O O . PHE A 1 113 ? 2.092 -7.775 13.621 1.00 95.50 113 PHE A O 1
ATOM 919 N N . ALA A 1 114 ? -0.088 -8.322 13.743 1.00 95.50 114 ALA A N 1
ATOM 920 C CA . ALA A 1 114 ? -0.280 -8.438 12.299 1.00 95.50 114 ALA A CA 1
ATOM 921 C C . ALA A 1 114 ? 0.003 -7.113 11.573 1.00 95.50 114 ALA A C 1
ATOM 923 O O . ALA A 1 114 ? 0.705 -7.107 10.563 1.00 95.50 114 ALA A O 1
ATOM 924 N N . LEU A 1 115 ? -0.472 -5.991 12.125 1.00 95.56 115 LEU A N 1
ATOM 925 C CA . LEU A 1 115 ? -0.210 -4.654 11.596 1.00 95.56 115 LEU A CA 1
ATOM 926 C C . LEU A 1 115 ? 1.291 -4.357 11.551 1.00 95.56 115 LEU A C 1
ATOM 928 O O . LEU A 1 115 ? 1.796 -3.946 10.513 1.00 95.56 115 LEU A O 1
ATOM 932 N N . LYS A 1 116 ? 2.013 -4.633 12.643 1.00 96.38 116 LYS A N 1
ATOM 933 C CA . LYS A 1 116 ? 3.461 -4.411 12.706 1.00 96.38 116 LYS A CA 1
ATOM 934 C C . LYS A 1 116 ? 4.217 -5.246 11.670 1.00 96.38 116 LYS A C 1
ATOM 936 O O . LYS A 1 116 ? 5.137 -4.753 11.026 1.00 96.38 116 LYS A O 1
ATOM 941 N N . GLN A 1 117 ? 3.808 -6.499 11.473 1.00 94.12 117 GLN A N 1
ATOM 942 C CA . GLN A 1 117 ? 4.398 -7.347 10.439 1.00 94.12 117 GLN A CA 1
ATOM 943 C C . GLN A 1 117 ? 4.135 -6.790 9.029 1.00 94.12 117 GLN A C 1
ATOM 945 O O . GLN A 1 117 ? 5.002 -6.867 8.159 1.00 94.12 117 GLN A O 1
ATOM 950 N N . GLU A 1 118 ? 2.944 -6.246 8.781 1.00 91.62 118 GLU A N 1
ATOM 951 C CA . GLU A 1 118 ? 2.598 -5.669 7.483 1.00 91.62 118 GLU A CA 1
ATOM 952 C C . GLU A 1 118 ? 3.322 -4.341 7.219 1.00 91.62 118 GLU A C 1
ATOM 954 O O . GLU A 1 118 ? 3.767 -4.102 6.097 1.00 91.62 118 GLU A O 1
ATOM 959 N N . GLU A 1 119 ? 3.532 -3.518 8.250 1.00 94.31 119 GLU A N 1
ATOM 960 C CA . GLU A 1 119 ? 4.376 -2.318 8.177 1.00 94.31 119 GLU A CA 1
ATOM 961 C C . GLU A 1 119 ? 5.819 -2.668 7.782 1.00 94.31 119 GLU A C 1
ATOM 963 O O . GLU A 1 119 ? 6.345 -2.094 6.829 1.00 94.31 119 GLU A O 1
ATOM 968 N N . GLU A 1 120 ? 6.434 -3.675 8.414 1.00 95.31 120 GLU A N 1
ATOM 969 C CA . GLU A 1 120 ? 7.793 -4.130 8.070 1.00 95.31 120 GLU A CA 1
ATOM 970 C C . GLU A 1 120 ? 7.887 -4.668 6.625 1.00 95.31 120 GLU A C 1
ATOM 972 O O . GLU A 1 120 ? 8.854 -4.399 5.898 1.00 95.31 120 GLU A O 1
ATOM 977 N N . LYS A 1 121 ? 6.867 -5.408 6.160 1.00 95.19 121 LYS A N 1
ATOM 978 C CA . LYS A 1 121 ? 6.792 -5.858 4.756 1.00 95.19 121 LYS A CA 1
ATOM 979 C C . LYS A 1 121 ? 6.671 -4.681 3.797 1.00 95.19 121 LYS A C 1
ATOM 981 O O . LYS A 1 121 ? 7.329 -4.683 2.753 1.00 95.19 121 LYS A O 1
ATOM 986 N N . ARG A 1 122 ? 5.851 -3.684 4.137 1.00 95.12 122 ARG A N 1
ATOM 987 C CA . ARG A 1 122 ? 5.667 -2.479 3.330 1.00 95.12 122 ARG A CA 1
ATOM 988 C C . ARG A 1 122 ? 6.964 -1.682 3.225 1.00 95.12 122 ARG A C 1
ATOM 990 O O . ARG A 1 122 ? 7.362 -1.357 2.112 1.00 95.12 122 ARG A O 1
ATOM 997 N N . GLU A 1 123 ? 7.665 -1.450 4.332 1.00 96.25 123 GLU A N 1
ATOM 998 C CA . GLU A 1 123 ? 8.975 -0.781 4.319 1.00 96.25 123 GLU A CA 1
ATOM 999 C C . GLU A 1 123 ? 9.990 -1.532 3.445 1.00 96.25 123 GLU A C 1
ATOM 1001 O O . GLU A 1 123 ? 10.735 -0.932 2.664 1.00 96.25 123 GLU A O 1
ATOM 1006 N N . THR A 1 124 ? 9.978 -2.866 3.508 1.00 95.12 124 THR A N 1
ATOM 1007 C CA . THR A 1 124 ? 10.828 -3.711 2.658 1.00 95.12 124 THR A CA 1
ATOM 1008 C C . THR A 1 124 ? 10.484 -3.556 1.171 1.00 95.12 124 THR A C 1
ATOM 1010 O O . THR A 1 124 ? 11.382 -3.466 0.326 1.00 95.12 124 THR A O 1
ATOM 1013 N N . ALA A 1 125 ? 9.194 -3.516 0.832 1.00 94.12 125 ALA A N 1
ATOM 1014 C CA . ALA A 1 125 ? 8.725 -3.311 -0.536 1.00 94.12 125 ALA A CA 1
ATOM 1015 C C . ALA A 1 125 ? 9.080 -1.909 -1.063 1.00 94.12 125 ALA A C 1
ATOM 1017 O O . ALA A 1 125 ? 9.538 -1.787 -2.203 1.00 94.12 125 ALA A O 1
ATOM 1018 N N . ASP A 1 126 ? 8.949 -0.877 -0.228 1.00 95.19 126 ASP A N 1
ATOM 1019 C CA . ASP A 1 126 ? 9.302 0.506 -0.560 1.00 95.19 126 ASP A CA 1
ATOM 1020 C C . ASP A 1 126 ? 10.809 0.631 -0.854 1.00 95.19 126 ASP A C 1
ATOM 1022 O O . ASP A 1 126 ? 11.203 1.183 -1.888 1.00 95.19 126 ASP A O 1
ATOM 1026 N N . LEU A 1 127 ? 11.664 0.012 -0.029 1.00 97.19 127 LEU A N 1
ATOM 1027 C CA . LEU A 1 127 ? 13.112 -0.038 -0.264 1.00 97.19 127 LEU A CA 1
ATOM 1028 C C . LEU A 1 127 ? 13.464 -0.747 -1.583 1.00 97.19 127 LEU A C 1
ATOM 1030 O O . LEU A 1 127 ? 14.346 -0.304 -2.329 1.00 97.19 127 LEU A O 1
ATOM 1034 N N . LEU A 1 128 ? 12.780 -1.851 -1.897 1.00 95.75 128 LEU A N 1
ATOM 1035 C CA . LEU A 1 128 ? 12.962 -2.566 -3.161 1.00 95.75 128 LEU A CA 1
ATOM 1036 C C . LEU A 1 128 ? 12.544 -1.698 -4.360 1.00 95.75 128 LEU A C 1
ATOM 1038 O O . LEU A 1 128 ? 13.239 -1.682 -5.383 1.00 95.75 128 LEU A O 1
ATOM 1042 N N . CYS A 1 129 ? 11.430 -0.974 -4.240 1.00 93.25 129 CYS A N 1
ATOM 1043 C CA . CYS A 1 129 ? 10.927 -0.073 -5.271 1.00 93.25 129 CYS A CA 1
ATOM 1044 C C . CYS A 1 129 ? 11.930 1.051 -5.562 1.00 93.25 129 CYS A C 1
ATOM 1046 O O . CYS A 1 129 ? 12.317 1.239 -6.720 1.00 93.25 129 CYS A O 1
ATOM 1048 N N . GLU A 1 130 ? 12.435 1.724 -4.527 1.00 96.50 130 GLU A N 1
ATOM 1049 C CA . GLU A 1 130 ? 13.452 2.769 -4.689 1.00 96.50 130 GLU A CA 1
ATOM 1050 C C . GLU A 1 130 ? 14.749 2.211 -5.298 1.00 96.50 130 GLU A C 1
ATOM 1052 O O . GLU A 1 130 ? 15.279 2.772 -6.261 1.00 96.50 130 GLU A O 1
ATOM 1057 N N . LYS A 1 131 ? 15.205 1.025 -4.874 1.00 97.44 131 LYS A N 1
ATOM 1058 C CA . LYS A 1 131 ? 16.372 0.365 -5.488 1.00 97.44 131 LYS A CA 1
ATOM 1059 C C . LYS A 1 131 ? 16.168 0.072 -6.979 1.00 97.44 131 LYS A C 1
ATOM 1061 O O . LYS A 1 131 ? 17.099 0.217 -7.779 1.00 97.44 131 LYS A O 1
ATOM 1066 N N . ASN A 1 132 ? 14.974 -0.363 -7.376 1.00 91.44 132 ASN A N 1
ATOM 1067 C CA . ASN A 1 132 ? 14.651 -0.625 -8.780 1.00 91.44 132 ASN A CA 1
ATOM 1068 C C . ASN A 1 132 ? 14.592 0.666 -9.603 1.00 91.44 132 ASN A C 1
ATOM 1070 O O . ASN A 1 132 ? 15.134 0.703 -10.710 1.00 91.44 132 ASN A O 1
ATOM 1074 N N . LYS A 1 133 ? 14.015 1.730 -9.044 1.00 96.88 133 LYS A N 1
ATOM 1075 C CA . LYS A 1 133 ? 13.975 3.065 -9.646 1.00 96.88 133 LYS A CA 1
ATOM 1076 C C . LYS A 1 133 ? 15.379 3.618 -9.884 1.00 96.88 133 LYS A C 1
ATOM 1078 O O . LYS A 1 133 ? 15.687 4.037 -10.996 1.00 96.88 133 LYS A O 1
ATOM 1083 N N . GLU A 1 134 ? 16.285 3.501 -8.913 1.00 96.81 134 GLU A N 1
ATOM 1084 C CA . GLU A 1 134 ? 17.686 3.881 -9.119 1.00 96.81 134 GLU A CA 1
ATOM 1085 C C . GLU A 1 134 ? 18.362 3.072 -10.235 1.00 96.81 134 GLU A C 1
ATOM 1087 O O . GLU A 1 134 ? 19.131 3.612 -11.030 1.00 96.81 134 GLU A O 1
ATOM 1092 N N . ARG A 1 135 ? 18.120 1.755 -10.305 1.00 95.38 135 ARG A N 1
ATOM 1093 C CA . ARG A 1 135 ? 18.674 0.913 -11.381 1.00 95.38 135 ARG A CA 1
ATOM 1094 C C . ARG A 1 135 ? 18.152 1.330 -12.751 1.00 95.38 135 ARG A C 1
ATOM 1096 O O . ARG A 1 135 ? 18.919 1.280 -13.713 1.00 95.38 135 ARG A O 1
ATOM 1103 N N . LEU A 1 136 ? 16.882 1.716 -12.839 1.00 94.88 136 LEU A N 1
ATOM 1104 C CA . LEU A 1 136 ? 16.278 2.205 -14.071 1.00 94.88 136 LEU A CA 1
ATOM 1105 C C . LEU A 1 136 ? 16.918 3.528 -14.498 1.00 94.88 136 LEU A C 1
ATOM 1107 O O . LEU A 1 136 ? 17.406 3.610 -15.621 1.00 94.88 136 LEU A O 1
ATOM 1111 N N . ASN A 1 137 ? 17.041 4.487 -13.579 1.00 95.75 137 ASN A N 1
ATOM 1112 C CA . ASN A 1 137 ? 17.689 5.774 -13.844 1.00 95.75 137 ASN A CA 1
ATOM 1113 C C . ASN A 1 137 ? 19.138 5.584 -14.322 1.00 95.75 137 ASN A C 1
ATOM 1115 O O . ASN A 1 137 ? 19.551 6.164 -15.323 1.00 95.75 137 ASN A O 1
ATOM 1119 N N . ARG A 1 138 ? 19.904 4.687 -13.681 1.00 98.19 138 ARG A N 1
ATOM 1120 C CA . ARG A 1 138 ? 21.270 4.349 -14.126 1.00 98.19 138 ARG A CA 1
ATOM 1121 C C . ARG A 1 138 ? 21.299 3.806 -15.562 1.00 98.19 138 ARG A C 1
ATOM 1123 O O . ARG A 1 138 ? 22.212 4.143 -16.315 1.00 98.19 138 ARG A O 1
ATOM 1130 N N . LYS A 1 139 ? 20.331 2.965 -15.950 1.00 96.38 139 LYS A N 1
ATOM 1131 C CA . LYS A 1 139 ? 20.216 2.447 -17.327 1.00 96.38 139 LYS A CA 1
ATOM 1132 C C . LYS A 1 139 ? 19.804 3.534 -18.318 1.00 96.38 139 LYS A C 1
ATOM 1134 O O . LYS A 1 139 ? 20.354 3.586 -19.414 1.00 96.38 139 LYS A O 1
ATOM 1139 N N . GLU A 1 140 ? 18.875 4.402 -17.938 1.00 94.81 140 GLU A N 1
ATOM 1140 C CA . GLU A 1 140 ? 18.444 5.534 -18.758 1.00 94.81 140 GLU A CA 1
ATOM 1141 C C . GLU A 1 140 ? 19.612 6.488 -19.039 1.00 94.81 140 GLU A C 1
ATOM 1143 O O . GLU A 1 140 ? 19.857 6.864 -20.184 1.00 94.81 140 GLU A O 1
ATOM 1148 N N . GLU A 1 141 ? 20.413 6.812 -18.023 1.00 97.31 141 GLU A N 1
ATOM 1149 C CA . GLU A 1 141 ? 21.621 7.614 -18.207 1.00 97.31 141 GLU A CA 1
ATOM 1150 C C . GLU A 1 141 ? 22.635 6.953 -19.147 1.00 97.31 141 GLU A C 1
ATOM 1152 O O . GLU A 1 141 ? 23.255 7.642 -19.959 1.00 97.31 141 GLU A O 1
ATOM 1157 N N . GLN A 1 142 ? 22.826 5.633 -19.047 1.00 95.38 142 GLN A N 1
ATOM 1158 C CA . GLN A 1 142 ? 23.699 4.891 -19.961 1.00 95.38 142 GLN A CA 1
ATOM 1159 C C . GLN A 1 142 ? 23.200 4.989 -21.405 1.00 95.38 142 GLN A C 1
ATOM 1161 O O . GLN A 1 142 ? 23.979 5.350 -22.287 1.00 95.38 142 GLN A O 1
ATOM 1166 N N . TYR A 1 143 ? 21.907 4.751 -21.632 1.00 92.81 143 TYR A N 1
ATOM 1167 C CA . TYR A 1 143 ? 21.289 4.893 -22.948 1.00 92.81 143 TYR A CA 1
ATOM 1168 C C . TYR A 1 143 ? 21.452 6.317 -23.497 1.00 92.81 143 TYR A C 1
ATOM 1170 O O . TYR A 1 143 ? 21.876 6.510 -24.634 1.00 92.81 143 TYR A O 1
ATOM 1178 N N . ASN A 1 144 ? 21.228 7.337 -22.666 1.00 96.12 144 ASN A N 1
ATOM 1179 C CA . ASN A 1 144 ? 21.407 8.735 -23.058 1.00 96.12 144 ASN A CA 1
ATOM 1180 C C . ASN A 1 144 ? 22.860 9.063 -23.447 1.00 96.12 144 ASN A C 1
ATOM 1182 O O . ASN A 1 144 ? 23.092 9.845 -24.375 1.00 96.12 144 ASN A O 1
ATOM 1186 N N . ARG A 1 145 ? 23.859 8.468 -22.777 1.00 97.94 145 ARG A N 1
ATOM 1187 C CA . ARG A 1 145 ? 25.274 8.590 -23.177 1.00 97.94 145 ARG A CA 1
ATOM 1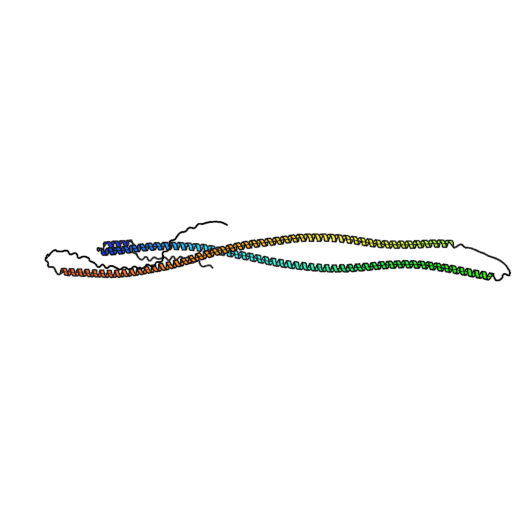188 C C . ARG A 1 145 ? 25.527 7.923 -24.527 1.00 97.94 145 ARG A C 1
ATOM 1190 O O . ARG A 1 145 ? 26.173 8.527 -25.380 1.00 97.94 145 ARG A O 1
ATOM 1197 N N . GLU A 1 146 ? 24.992 6.726 -24.741 1.00 95.06 146 GLU A N 1
ATOM 1198 C CA . GLU A 1 146 ? 25.135 5.993 -26.001 1.00 95.06 146 GLU A CA 1
ATOM 1199 C C . GLU A 1 146 ? 24.499 6.747 -27.177 1.00 95.06 146 GLU A C 1
ATOM 1201 O O . GLU A 1 146 ? 25.124 6.904 -28.225 1.00 95.06 146 GLU A O 1
ATOM 1206 N N . VAL A 1 147 ? 23.307 7.320 -26.985 1.00 96.44 147 VAL A N 1
ATOM 1207 C CA . VAL A 1 147 ? 22.646 8.173 -27.985 1.00 96.44 147 VAL A CA 1
ATOM 1208 C C . VAL A 1 147 ? 23.510 9.386 -28.344 1.00 96.44 147 VAL A C 1
ATOM 1210 O O . VAL A 1 147 ? 23.655 9.699 -29.528 1.00 96.44 147 VAL A O 1
ATOM 1213 N N . LYS A 1 148 ? 24.137 10.050 -27.359 1.00 96.38 148 LYS A N 1
ATOM 1214 C CA . LYS A 1 148 ? 25.060 11.172 -27.619 1.00 96.38 148 LYS A CA 1
ATOM 1215 C C . LYS A 1 148 ? 26.261 10.738 -28.461 1.00 96.38 148 LYS A C 1
ATOM 1217 O O . LYS A 1 148 ? 26.583 11.416 -29.436 1.00 96.38 148 LYS A O 1
ATOM 1222 N N . VAL A 1 149 ? 26.891 9.611 -28.123 1.00 96.75 149 VAL A N 1
ATOM 1223 C CA . VAL A 1 149 ? 28.025 9.062 -28.887 1.00 96.75 149 VAL A CA 1
ATOM 1224 C C . VAL A 1 149 ? 27.594 8.685 -30.305 1.00 96.75 149 VAL A C 1
ATOM 1226 O O . VAL A 1 149 ? 28.264 9.051 -31.268 1.00 96.75 149 VAL A O 1
ATOM 1229 N N . ASN A 1 150 ? 26.439 8.040 -30.469 1.00 94.81 150 ASN A N 1
ATOM 1230 C CA . ASN A 1 150 ? 25.898 7.700 -31.785 1.00 94.81 150 ASN A CA 1
ATOM 1231 C C . ASN A 1 150 ? 25.627 8.941 -32.639 1.00 94.81 150 ASN A C 1
ATOM 1233 O O . ASN A 1 150 ? 25.929 8.950 -33.834 1.00 94.81 150 ASN A O 1
ATOM 1237 N N . GLN A 1 151 ? 25.105 10.014 -32.043 1.00 96.31 151 GLN A N 1
ATOM 1238 C CA . GLN A 1 151 ? 24.905 11.271 -32.755 1.00 96.31 151 GLN A CA 1
ATOM 1239 C C . GLN A 1 151 ? 26.239 11.913 -33.173 1.00 96.31 151 GLN A C 1
ATOM 1241 O O . GLN A 1 151 ? 26.340 12.423 -34.290 1.00 96.31 151 GLN A O 1
ATOM 1246 N N . GLN A 1 152 ? 27.271 11.855 -32.323 1.00 96.94 152 GLN A N 1
ATOM 1247 C CA . GLN A 1 152 ? 28.622 12.311 -32.672 1.00 96.94 152 GLN A CA 1
ATOM 1248 C C . GLN A 1 152 ? 29.203 11.498 -33.834 1.00 96.94 152 GLN A C 1
ATOM 1250 O O . GLN A 1 152 ? 29.621 12.083 -34.830 1.00 96.94 152 GLN A O 1
ATOM 1255 N N . LEU A 1 153 ? 29.140 10.165 -33.764 1.00 96.38 153 LEU A N 1
ATOM 1256 C CA . LEU A 1 153 ? 29.597 9.277 -34.837 1.00 96.38 153 LEU A CA 1
ATOM 1257 C C . LEU A 1 153 ? 28.857 9.540 -36.151 1.00 96.38 153 LEU A C 1
ATOM 1259 O O . LEU A 1 153 ? 29.478 9.602 -37.209 1.00 96.38 153 LEU A O 1
ATOM 1263 N N . LYS A 1 154 ? 27.539 9.759 -36.096 1.00 97.00 154 LYS A N 1
ATOM 1264 C CA . LYS A 1 154 ? 26.727 10.118 -37.267 1.00 97.00 154 LYS A CA 1
ATOM 1265 C C . LYS A 1 154 ? 27.184 11.432 -37.903 1.00 97.00 154 LYS A C 1
ATOM 1267 O O . LYS A 1 154 ? 27.202 11.536 -39.128 1.00 97.00 154 LYS A O 1
ATOM 1272 N N . ASN A 1 155 ? 27.557 12.423 -37.096 1.00 97.00 155 ASN A N 1
ATOM 1273 C CA . ASN A 1 155 ? 28.098 13.685 -37.598 1.00 97.00 155 ASN A CA 1
ATOM 1274 C C . ASN A 1 155 ? 29.491 13.491 -38.220 1.00 97.00 155 ASN A C 1
ATOM 1276 O O . ASN A 1 155 ? 29.730 13.992 -39.315 1.00 97.00 155 ASN A O 1
ATOM 1280 N N . SER A 1 156 ? 30.375 12.716 -37.582 1.00 97.06 156 SER A N 1
ATOM 1281 C CA . SER A 1 156 ? 31.699 12.386 -38.129 1.00 97.06 156 SER A CA 1
ATOM 1282 C C . SER A 1 156 ? 31.609 11.625 -39.454 1.00 97.06 156 SER A C 1
ATOM 1284 O O . SER A 1 156 ? 32.322 11.961 -40.394 1.00 97.06 156 SER A O 1
ATOM 1286 N N . LEU A 1 157 ? 30.696 10.654 -39.565 1.00 96.38 157 LEU A N 1
ATOM 1287 C CA . LEU A 1 157 ? 30.441 9.930 -40.815 1.00 96.38 157 LEU A CA 1
ATOM 1288 C C . LEU A 1 157 ? 29.984 10.872 -41.933 1.00 96.38 157 LEU A C 1
ATOM 1290 O O . LEU A 1 157 ? 30.493 10.780 -43.043 1.00 96.38 157 LEU A O 1
ATOM 1294 N N . ARG A 1 158 ? 29.082 11.819 -41.635 1.00 97.62 158 ARG A N 1
ATOM 1295 C CA . ARG A 1 158 ? 28.660 12.838 -42.611 1.00 97.62 158 ARG A CA 1
ATOM 1296 C C . ARG A 1 158 ? 29.821 13.715 -43.077 1.00 97.62 158 ARG A C 1
ATOM 1298 O O . ARG A 1 158 ? 29.887 14.012 -44.263 1.00 97.62 158 ARG A O 1
ATOM 1305 N N . MET A 1 159 ? 30.718 14.124 -42.174 1.00 97.00 159 MET A N 1
ATOM 1306 C CA . MET A 1 159 ? 31.904 14.896 -42.567 1.00 97.00 159 MET A CA 1
ATOM 1307 C C . MET A 1 159 ? 32.815 14.083 -43.487 1.00 97.00 159 MET A C 1
ATOM 1309 O O . MET A 1 159 ? 33.187 14.570 -44.550 1.00 97.00 159 MET A O 1
ATOM 1313 N N . LEU A 1 160 ? 33.095 12.827 -43.132 1.00 96.25 160 LEU A N 1
ATOM 1314 C CA . LEU A 1 160 ? 33.936 11.954 -43.948 1.00 96.25 160 LEU A CA 1
ATOM 1315 C C . LEU A 1 160 ? 33.316 11.678 -45.328 1.00 96.25 160 LEU A C 1
ATOM 1317 O O . LEU A 1 160 ? 34.030 11.651 -46.326 1.00 96.25 160 LEU A O 1
ATOM 1321 N N . ASP A 1 161 ? 31.991 11.529 -45.416 1.00 96.75 161 ASP A N 1
ATOM 1322 C CA . ASP A 1 161 ? 31.285 11.401 -46.697 1.00 96.75 161 ASP A CA 1
ATOM 1323 C C . ASP A 1 161 ? 31.445 12.660 -47.571 1.00 96.75 161 ASP A C 1
ATOM 1325 O O . ASP A 1 161 ? 31.623 12.550 -48.787 1.00 96.75 161 ASP A O 1
ATOM 1329 N N . MET A 1 162 ? 31.420 13.859 -46.973 1.00 96.50 162 MET A N 1
ATOM 1330 C CA . MET A 1 162 ? 31.664 15.118 -47.693 1.00 96.50 162 MET A CA 1
ATOM 1331 C C . MET A 1 162 ? 33.122 15.237 -48.160 1.00 96.50 162 MET A C 1
ATOM 1333 O O . MET A 1 162 ? 33.365 15.643 -49.299 1.00 96.50 162 MET A O 1
ATOM 1337 N N . GLU A 1 163 ? 34.086 14.839 -47.328 1.00 95.81 163 GLU A N 1
ATOM 1338 C CA . GLU A 1 163 ? 35.505 14.779 -47.703 1.00 95.81 163 GLU A CA 1
ATOM 1339 C C . GLU A 1 163 ? 35.734 13.791 -48.852 1.00 95.81 163 GLU A C 1
ATOM 1341 O O . GLU A 1 163 ? 36.364 14.136 -49.849 1.00 95.81 163 GLU A O 1
ATOM 1346 N N . LEU A 1 164 ? 35.158 12.588 -48.769 1.00 96.44 164 LEU A N 1
ATOM 1347 C CA . LEU A 1 164 ? 35.246 11.579 -49.826 1.00 96.44 164 LEU A CA 1
ATOM 1348 C C . LEU A 1 164 ? 34.635 12.061 -51.140 1.00 96.44 164 LEU A C 1
ATOM 1350 O O . LEU A 1 164 ? 35.198 11.798 -52.203 1.00 96.44 164 LEU A O 1
ATOM 1354 N N . LYS A 1 165 ? 33.498 12.764 -51.082 1.00 96.88 165 LYS A N 1
ATOM 1355 C CA . LYS A 1 165 ? 32.898 13.386 -52.266 1.00 96.88 165 LYS A CA 1
ATOM 1356 C C . LYS A 1 165 ? 33.843 14.422 -52.879 1.00 96.88 165 LYS A C 1
ATOM 1358 O O . LYS A 1 165 ? 34.101 14.361 -54.071 1.00 96.88 165 LYS A O 1
ATOM 1363 N N . THR A 1 166 ? 34.433 15.282 -52.054 1.00 96.62 166 THR A N 1
ATOM 1364 C CA . THR A 1 166 ? 35.397 16.303 -52.499 1.00 96.62 166 THR A CA 1
ATOM 1365 C C . THR A 1 166 ? 36.635 15.677 -53.149 1.00 96.62 166 THR A C 1
ATOM 1367 O O . THR A 1 166 ? 37.069 16.109 -54.213 1.00 96.62 166 THR A O 1
ATOM 1370 N N . VAL A 1 167 ? 37.200 14.624 -52.548 1.00 96.19 167 VAL A N 1
ATOM 1371 C CA . VAL A 1 167 ? 38.342 13.892 -53.122 1.00 96.19 167 VAL A CA 1
ATOM 1372 C C . VAL A 1 167 ? 37.970 13.250 -54.457 1.00 96.19 167 VAL A C 1
ATOM 1374 O O . VAL A 1 167 ? 38.784 13.260 -55.377 1.00 96.19 167 VAL A O 1
ATOM 1377 N N . ARG A 1 168 ? 36.751 12.713 -54.580 1.00 96.69 168 ARG A N 1
ATOM 1378 C CA . ARG A 1 168 ? 36.257 12.145 -55.839 1.00 96.69 168 ARG A CA 1
ATOM 1379 C C . ARG A 1 168 ? 36.143 13.210 -56.926 1.00 96.69 168 ARG A C 1
ATOM 1381 O O . ARG A 1 168 ? 36.710 13.013 -57.991 1.00 96.69 168 ARG A O 1
ATOM 1388 N N . ASP A 1 169 ? 35.524 14.348 -56.621 1.00 96.44 169 ASP A N 1
ATOM 1389 C CA . ASP A 1 169 ? 35.391 15.462 -57.566 1.00 96.44 169 ASP A CA 1
ATOM 1390 C C . ASP A 1 169 ? 36.777 15.977 -58.019 1.00 96.44 169 ASP A C 1
ATOM 1392 O O . ASP A 1 169 ? 36.987 16.278 -59.194 1.00 96.44 169 ASP A O 1
ATOM 1396 N N . ASN A 1 170 ? 37.762 16.023 -57.111 1.00 95.88 170 ASN A N 1
ATOM 1397 C CA . ASN A 1 170 ? 39.146 16.379 -57.445 1.00 95.88 170 ASN A CA 1
ATOM 1398 C C . ASN A 1 170 ? 39.836 15.332 -58.334 1.00 95.88 170 ASN A C 1
ATOM 1400 O O . ASN A 1 170 ? 40.606 15.695 -59.223 1.00 95.88 170 ASN A O 1
ATOM 1404 N N . LEU A 1 171 ? 39.593 14.041 -58.091 1.00 95.25 171 LEU A N 1
ATOM 1405 C CA . LEU A 1 171 ? 40.133 12.961 -58.917 1.00 95.25 171 LEU A CA 1
ATOM 1406 C C . LEU A 1 171 ? 39.568 13.030 -60.338 1.00 95.25 171 LEU A C 1
ATOM 1408 O O . LEU A 1 171 ? 40.332 12.905 -61.293 1.00 95.25 171 LEU A O 1
ATOM 1412 N N . ASP A 1 172 ? 38.268 13.290 -60.468 1.00 95.19 172 ASP A N 1
ATOM 1413 C CA . ASP A 1 172 ? 37.603 13.456 -61.759 1.00 95.19 172 ASP A CA 1
ATOM 1414 C C . ASP A 1 172 ? 38.198 14.657 -62.521 1.00 95.19 172 ASP A C 1
ATOM 1416 O O . ASP A 1 172 ? 38.606 14.521 -63.675 1.00 95.19 172 ASP A O 1
ATOM 1420 N N . GLN A 1 173 ? 38.387 15.805 -61.855 1.00 95.75 173 GLN A N 1
ATOM 1421 C CA . GLN A 1 173 ? 39.060 16.973 -62.449 1.00 95.75 173 GLN A CA 1
ATOM 1422 C C . GLN A 1 173 ? 40.507 16.683 -62.878 1.00 95.75 173 GLN A C 1
ATOM 1424 O O . GLN A 1 173 ? 40.947 17.133 -63.941 1.00 95.75 173 GLN A O 1
ATOM 1429 N N . LEU A 1 174 ? 41.264 15.938 -62.067 1.00 94.88 174 LEU A N 1
ATOM 1430 C CA . LEU A 1 174 ? 42.636 15.549 -62.392 1.00 94.88 174 LEU A CA 1
ATOM 1431 C C . LEU A 1 174 ? 42.672 14.608 -63.601 1.00 94.88 174 LEU A C 1
ATOM 1433 O O . LEU A 1 174 ? 43.549 14.746 -64.455 1.00 94.88 174 LEU A O 1
ATOM 1437 N N . GLN A 1 175 ? 41.715 13.683 -63.691 1.00 94.69 175 GLN A N 1
ATOM 1438 C CA . GLN A 1 175 ? 41.574 12.776 -64.824 1.00 94.69 175 GLN A CA 1
ATOM 1439 C C . GLN A 1 175 ? 41.287 13.558 -66.110 1.00 94.69 175 GLN A C 1
ATOM 1441 O O . GLN A 1 175 ? 41.996 13.381 -67.102 1.00 94.69 175 GLN A O 1
ATOM 1446 N N . GLU A 1 176 ? 40.346 14.506 -66.072 1.00 94.88 176 GLU A N 1
ATOM 1447 C CA . GLU A 1 176 ? 40.077 15.394 -67.206 1.00 94.88 176 GLU A CA 1
ATOM 1448 C C . GLU A 1 176 ? 41.313 16.211 -67.613 1.00 94.88 176 GLU A C 1
ATOM 1450 O O . GLU A 1 176 ? 41.610 16.358 -68.800 1.00 94.88 176 GLU A O 1
ATOM 1455 N N . ALA A 1 177 ? 42.056 16.761 -66.646 1.00 93.00 177 ALA A N 1
ATOM 1456 C CA . ALA A 1 177 ? 43.286 17.501 -66.921 1.00 93.00 177 ALA A CA 1
ATOM 1457 C C . ALA A 1 177 ? 44.358 16.606 -67.564 1.00 93.00 177 ALA A C 1
ATOM 1459 O O . ALA A 1 177 ? 45.036 17.028 -68.505 1.00 93.00 177 ALA A O 1
ATOM 1460 N N . GLN A 1 178 ? 44.481 15.361 -67.101 1.00 93.88 178 GLN A N 1
ATOM 1461 C CA . GLN A 1 178 ? 45.390 14.379 -67.679 1.00 93.88 178 GLN A CA 1
ATOM 1462 C C . GLN A 1 178 ? 45.013 14.049 -69.129 1.00 93.88 178 GLN A C 1
ATOM 1464 O O . GLN A 1 178 ? 45.896 13.946 -69.980 1.00 93.88 178 GLN A O 1
ATOM 1469 N N . ASP A 1 179 ? 43.725 13.903 -69.431 1.00 93.94 179 ASP A N 1
ATOM 1470 C CA . ASP A 1 179 ? 43.261 13.602 -70.786 1.00 93.94 179 ASP A CA 1
ATOM 1471 C C . ASP A 1 179 ? 43.470 14.790 -71.735 1.00 93.94 179 ASP A C 1
ATOM 1473 O O . ASP A 1 179 ? 44.024 14.608 -72.823 1.00 93.94 179 ASP A O 1
ATOM 1477 N N . ARG A 1 180 ? 43.203 16.025 -71.283 1.00 94.44 180 ARG A N 1
ATOM 1478 C CA . ARG A 1 180 ? 43.577 17.249 -72.022 1.00 94.44 180 ARG A CA 1
ATOM 1479 C C . ARG A 1 180 ? 45.081 17.310 -72.306 1.00 94.44 180 ARG A C 1
ATOM 1481 O O . ARG A 1 180 ? 45.486 17.679 -73.407 1.00 94.44 180 ARG A O 1
ATOM 1488 N N . HIS A 1 181 ? 45.918 16.933 -71.337 1.00 93.12 181 HIS A N 1
ATOM 1489 C CA . HIS A 1 181 ? 47.367 16.874 -71.529 1.00 93.12 181 HIS A CA 1
ATOM 1490 C C . HIS A 1 181 ? 47.760 15.814 -72.568 1.00 93.12 181 HIS A C 1
ATOM 1492 O O . HIS A 1 181 ? 48.573 16.101 -73.445 1.00 93.12 181 HIS A O 1
ATOM 1498 N N . LYS A 1 182 ? 47.174 14.607 -72.525 1.00 93.44 182 LYS A N 1
ATOM 1499 C CA . LYS A 1 182 ? 47.417 13.563 -73.541 1.00 93.44 182 LYS A CA 1
ATOM 1500 C C . LYS A 1 182 ? 47.080 14.063 -74.947 1.00 93.44 182 LYS A C 1
ATOM 1502 O O . LYS A 1 182 ? 47.877 13.869 -75.860 1.00 93.44 182 LYS A O 1
ATOM 1507 N N . GLU A 1 183 ? 45.945 14.739 -75.123 1.00 93.56 183 GLU A N 1
ATOM 1508 C CA . GLU A 1 183 ? 45.586 15.338 -76.413 1.00 93.56 183 GLU A CA 1
ATOM 1509 C C . GLU A 1 183 ? 46.584 16.410 -76.863 1.00 93.56 183 GLU A C 1
ATOM 1511 O O . GLU A 1 183 ? 46.959 16.454 -78.036 1.00 93.56 183 GLU A O 1
ATOM 1516 N N . ALA A 1 184 ? 47.018 17.283 -75.948 1.00 92.38 184 ALA A N 1
ATOM 1517 C CA . ALA A 1 184 ? 47.996 18.324 -76.248 1.00 92.38 184 ALA A CA 1
ATOM 1518 C C . ALA A 1 184 ? 49.340 17.728 -76.695 1.00 92.38 184 ALA A C 1
ATOM 1520 O O . ALA A 1 184 ? 49.898 18.183 -77.694 1.00 92.38 184 ALA A O 1
ATOM 1521 N N . VAL A 1 185 ? 49.813 16.673 -76.021 1.00 93.06 185 VAL A N 1
ATOM 1522 C CA . VAL A 1 185 ? 51.020 15.926 -76.409 1.00 93.06 185 VAL A CA 1
ATOM 1523 C C . VAL A 1 185 ? 50.864 15.337 -77.808 1.00 93.06 185 VAL A C 1
ATOM 1525 O O . VAL A 1 185 ? 51.706 15.590 -78.662 1.00 93.06 185 VAL A O 1
ATOM 1528 N N . GLN A 1 186 ? 49.748 14.662 -78.101 1.00 92.94 186 GLN A N 1
ATOM 1529 C CA . GLN A 1 186 ? 49.505 14.107 -79.440 1.00 92.94 186 GLN A CA 1
ATOM 1530 C C . GLN A 1 186 ? 49.473 15.181 -80.540 1.00 92.94 186 GLN A C 1
ATOM 1532 O O . GLN A 1 186 ? 49.902 14.940 -81.669 1.00 92.94 186 GLN A O 1
ATOM 1537 N N . ARG A 1 187 ? 48.946 16.381 -80.253 1.00 93.12 187 ARG A N 1
ATOM 1538 C CA . ARG A 1 187 ? 48.986 17.509 -81.203 1.00 93.12 187 ARG A CA 1
ATOM 1539 C C . ARG A 1 187 ? 50.414 18.021 -81.402 1.00 93.12 187 ARG A C 1
ATOM 1541 O O . ARG A 1 187 ? 50.778 18.315 -82.540 1.00 93.12 187 ARG A O 1
ATOM 1548 N N . ALA A 1 188 ? 51.205 18.108 -80.333 1.00 89.50 188 ALA A N 1
ATOM 1549 C CA . ALA A 1 188 ? 52.607 18.512 -80.398 1.00 89.50 188 ALA A CA 1
ATOM 1550 C C . ALA A 1 188 ? 53.453 17.510 -81.201 1.00 89.50 188 ALA A C 1
ATOM 1552 O O . ALA A 1 188 ? 54.173 17.935 -82.097 1.00 89.50 188 ALA A O 1
ATOM 1553 N N . GLU A 1 189 ? 53.284 16.203 -80.972 1.00 91.44 189 GLU A N 1
ATOM 1554 C CA . GLU A 1 189 ? 53.940 15.134 -81.744 1.00 91.44 189 GLU A CA 1
ATOM 1555 C C . GLU A 1 189 ? 53.616 15.246 -83.240 1.00 91.44 189 GLU A C 1
ATOM 1557 O O . GLU A 1 189 ? 54.514 15.296 -84.079 1.00 91.44 189 GLU A O 1
ATOM 1562 N N . LYS A 1 190 ? 52.330 15.403 -83.596 1.00 93.12 190 LYS A N 1
ATOM 1563 C CA . LYS A 1 190 ? 51.924 15.630 -84.994 1.00 93.12 190 LYS A CA 1
ATOM 1564 C C . LYS A 1 190 ? 52.576 16.877 -85.581 1.00 93.12 190 LYS A C 1
ATOM 1566 O O . LYS A 1 190 ? 52.984 16.862 -86.741 1.00 93.12 190 LYS A O 1
ATOM 1571 N N . MET A 1 191 ? 52.635 17.971 -84.827 1.00 93.12 191 MET A N 1
ATOM 1572 C CA . MET A 1 191 ? 53.266 19.211 -85.280 1.00 93.12 191 MET A CA 1
ATOM 1573 C C . MET A 1 191 ? 54.772 19.027 -85.498 1.00 93.12 191 MET A C 1
ATOM 1575 O O . MET A 1 191 ? 55.310 19.524 -86.488 1.00 93.12 191 MET A O 1
ATOM 1579 N N . GLU A 1 192 ? 55.441 18.276 -84.626 1.00 89.31 192 GLU A N 1
ATOM 1580 C CA . GLU A 1 192 ? 56.855 17.938 -84.760 1.00 89.31 192 GLU A CA 1
ATOM 1581 C C . GLU A 1 192 ? 57.124 17.076 -86.001 1.00 89.31 192 GLU A C 1
ATOM 1583 O O . GLU A 1 192 ? 58.022 17.405 -86.780 1.00 89.31 192 GLU A O 1
ATOM 1588 N N . ASP A 1 193 ? 56.291 16.070 -86.279 1.00 91.88 193 ASP A N 1
ATOM 1589 C CA . ASP A 1 193 ? 56.358 15.284 -87.520 1.00 91.88 193 ASP A CA 1
ATOM 1590 C C . ASP A 1 193 ? 56.234 16.170 -88.771 1.00 91.88 193 ASP A C 1
ATOM 1592 O O . ASP A 1 193 ? 56.966 16.002 -89.753 1.00 91.88 193 ASP A O 1
ATOM 1596 N N . HIS A 1 194 ? 55.312 17.141 -88.756 1.00 91.31 194 HIS A N 1
ATOM 1597 C CA . HIS A 1 194 ? 55.165 18.103 -89.855 1.00 91.31 194 HIS A CA 1
ATOM 1598 C C . HIS A 1 194 ? 56.409 18.987 -89.990 1.00 91.31 194 HIS A C 1
ATOM 1600 O O . HIS A 1 194 ? 56.885 19.211 -91.105 1.00 91.31 194 HIS A O 1
ATOM 1606 N N . LEU A 1 195 ? 56.980 19.444 -88.873 1.00 92.19 195 LEU A N 1
ATOM 1607 C CA . LEU A 1 195 ? 58.216 20.224 -88.865 1.00 92.19 195 LEU A CA 1
ATOM 1608 C C . LEU A 1 195 ? 59.391 19.421 -89.446 1.00 92.19 195 LEU A C 1
ATOM 1610 O O . LEU A 1 195 ? 60.174 19.958 -90.232 1.00 92.19 195 LEU A O 1
ATOM 1614 N N . GLN A 1 196 ? 59.515 18.134 -89.104 1.00 89.88 196 GLN A N 1
ATOM 1615 C CA . GLN A 1 196 ? 60.538 17.247 -89.666 1.00 89.88 196 GLN A CA 1
ATOM 1616 C C . GLN A 1 196 ? 60.363 17.062 -91.181 1.00 89.88 196 GLN A C 1
ATOM 1618 O O . GLN A 1 196 ? 61.344 17.163 -91.924 1.00 89.88 196 GLN A O 1
ATOM 1623 N N . LYS A 1 197 ? 59.124 16.877 -91.664 1.00 91.25 197 LYS A N 1
ATOM 1624 C CA . LYS A 1 197 ? 58.822 16.823 -93.108 1.00 91.25 197 LYS A CA 1
ATOM 1625 C C . LYS A 1 197 ? 59.228 18.111 -93.825 1.00 91.25 197 LYS A C 1
ATOM 1627 O O . LYS A 1 197 ? 59.922 18.040 -94.836 1.00 91.25 197 LYS A O 1
ATOM 1632 N N . LEU A 1 198 ? 58.881 19.275 -93.272 1.00 90.62 198 LEU A N 1
ATOM 1633 C CA . LEU A 1 198 ? 59.274 20.576 -93.827 1.00 90.62 198 LEU A CA 1
ATOM 1634 C C . LEU A 1 198 ? 60.793 20.790 -93.805 1.00 90.62 198 LEU A C 1
ATOM 1636 O O . LEU A 1 198 ? 61.342 21.379 -94.735 1.00 90.62 198 LEU A O 1
ATOM 1640 N N . LYS A 1 199 ? 61.505 20.311 -92.776 1.00 88.25 199 LYS A N 1
ATOM 1641 C CA . LYS A 1 199 ? 62.980 20.333 -92.747 1.00 88.25 199 LYS A CA 1
ATOM 1642 C C . LYS A 1 199 ? 63.578 19.490 -93.875 1.00 88.25 199 LYS A C 1
ATOM 1644 O O . LYS A 1 199 ? 64.532 19.930 -94.516 1.00 88.25 199 LYS A O 1
ATOM 1649 N N . LEU A 1 200 ? 63.022 18.306 -94.136 1.00 89.56 200 LEU A N 1
ATOM 1650 C CA . LEU A 1 200 ? 63.455 17.435 -95.232 1.00 89.56 200 LEU A CA 1
ATOM 1651 C C . LEU A 1 200 ? 63.142 18.044 -96.605 1.00 89.56 200 LEU A C 1
ATOM 1653 O O . LEU A 1 200 ? 63.946 17.963 -97.528 1.00 89.56 200 LEU A O 1
ATOM 1657 N N . GLU A 1 201 ? 61.979 18.663 -96.761 1.00 87.31 201 GLU A N 1
ATOM 1658 C CA . GLU A 1 201 ? 61.627 19.359 -97.995 1.00 87.31 201 GLU A CA 1
ATOM 1659 C C . GLU A 1 201 ? 62.538 20.569 -98.232 1.00 87.31 201 GLU A C 1
ATOM 1661 O O . GLU A 1 201 ? 63.082 20.719 -99.323 1.00 87.31 201 GLU A O 1
ATOM 1666 N N . ASN A 1 202 ? 62.833 21.350 -97.187 1.00 84.81 202 ASN A N 1
ATOM 1667 C CA . ASN A 1 202 ? 63.833 22.416 -97.246 1.00 84.81 202 ASN A CA 1
ATOM 1668 C C . ASN A 1 202 ? 65.221 21.897 -97.637 1.00 84.81 202 ASN A C 1
ATOM 1670 O O . ASN A 1 202 ? 65.910 22.543 -98.426 1.00 84.81 202 ASN A O 1
ATOM 1674 N N . SER A 1 203 ? 65.655 20.736 -97.133 1.00 86.00 203 SER A N 1
ATOM 1675 C CA . SER A 1 203 ? 66.946 20.163 -97.535 1.00 86.00 203 SER A CA 1
ATOM 1676 C C . SER A 1 203 ? 66.943 19.706 -99.001 1.00 86.00 203 SER A C 1
ATOM 1678 O O . SER A 1 203 ? 67.915 19.966 -99.713 1.00 86.00 203 SER A O 1
ATOM 1680 N N . LYS A 1 204 ? 65.838 19.131 -99.499 1.00 85.81 204 LYS A N 1
ATOM 1681 C CA . LYS A 1 204 ? 65.647 18.804 -100.927 1.00 85.81 204 LYS A CA 1
ATOM 1682 C C . LYS A 1 204 ? 65.649 20.050 -101.815 1.00 85.81 204 LYS A C 1
ATOM 1684 O O . LYS A 1 204 ? 66.336 20.074 -102.838 1.00 85.81 204 LYS A O 1
ATOM 1689 N N . LEU A 1 205 ? 64.925 21.098 -101.423 1.00 86.69 205 LEU A N 1
ATOM 1690 C CA . LEU A 1 205 ? 64.908 22.378 -102.133 1.00 86.69 205 LEU A CA 1
ATOM 1691 C C . LEU A 1 205 ? 66.298 23.016 -102.138 1.00 86.69 205 LEU A C 1
ATOM 1693 O O . LEU A 1 205 ? 66.747 23.465 -103.184 1.00 86.69 205 LEU A O 1
ATOM 1697 N N . LYS A 1 206 ? 67.039 22.955 -101.025 1.00 85.56 206 LYS A N 1
ATOM 1698 C CA . LYS A 1 206 ? 68.429 23.428 -100.943 1.00 85.56 206 LYS A CA 1
ATOM 1699 C C . LYS A 1 206 ? 69.352 22.704 -101.930 1.00 85.56 206 LYS A C 1
ATOM 1701 O O . LYS A 1 206 ? 70.168 23.353 -102.578 1.00 85.56 206 LYS A O 1
ATOM 1706 N N . VAL A 1 207 ? 69.211 21.384 -102.088 1.00 81.19 207 VAL A N 1
ATOM 1707 C CA . VAL A 1 207 ? 69.942 20.613 -103.116 1.00 81.19 207 VAL A CA 1
ATOM 1708 C C . VAL A 1 207 ? 69.518 21.026 -104.528 1.00 81.19 207 VAL A C 1
ATOM 1710 O O . VAL A 1 207 ? 70.364 21.131 -105.409 1.00 81.19 207 VAL A O 1
ATOM 1713 N N . THR A 1 208 ? 68.231 21.294 -104.749 1.00 78.75 208 THR A N 1
ATOM 1714 C CA . THR A 1 208 ? 67.702 21.709 -106.061 1.00 78.75 208 THR A CA 1
ATOM 1715 C C . THR A 1 208 ? 68.176 23.112 -106.447 1.00 78.75 208 THR A C 1
ATOM 1717 O O . THR A 1 208 ? 68.624 23.307 -107.570 1.00 78.75 208 THR A O 1
ATOM 1720 N N . ILE A 1 209 ? 68.191 24.055 -105.500 1.00 79.00 209 ILE A N 1
ATOM 1721 C CA . ILE A 1 209 ? 68.798 25.384 -105.661 1.00 79.00 209 ILE A CA 1
ATOM 1722 C C . ILE A 1 209 ? 70.292 25.249 -105.960 1.00 79.00 209 ILE A C 1
ATOM 1724 O O . ILE A 1 209 ? 70.797 25.942 -106.834 1.00 79.00 209 ILE A O 1
ATOM 1728 N N . LYS A 1 210 ? 71.003 24.334 -105.285 1.00 78.12 210 LYS A N 1
ATOM 1729 C CA . LYS A 1 210 ? 72.421 24.073 -105.566 1.00 78.12 210 LYS A CA 1
ATOM 1730 C C . LYS A 1 210 ? 72.632 23.540 -106.992 1.00 78.12 210 LYS A C 1
ATOM 1732 O O . LYS A 1 210 ? 73.508 24.038 -107.685 1.00 78.12 210 LYS A O 1
ATOM 1737 N N . LYS A 1 211 ? 71.778 22.620 -107.461 1.00 77.19 211 LYS A N 1
ATOM 1738 C CA . LYS A 1 211 ? 71.780 22.144 -108.858 1.00 77.19 211 LYS A CA 1
ATOM 1739 C C . LYS A 1 211 ? 71.468 23.259 -109.858 1.00 77.19 211 LYS A C 1
ATOM 1741 O O . LYS A 1 211 ? 72.158 23.367 -110.858 1.00 77.19 211 LYS A O 1
ATOM 1746 N N . GLN A 1 212 ? 70.483 24.114 -109.581 1.00 70.06 212 GLN A N 1
ATOM 1747 C CA . GLN A 1 212 ? 70.171 25.274 -110.426 1.00 70.06 212 GLN A CA 1
ATOM 1748 C C . GLN A 1 212 ? 71.280 26.333 -110.404 1.00 70.06 212 GLN A C 1
ATOM 1750 O O . GLN A 1 212 ? 71.493 27.001 -111.409 1.00 70.06 212 GLN A O 1
ATOM 1755 N N . ALA A 1 213 ? 72.011 26.482 -109.297 1.00 72.06 213 ALA A N 1
ATOM 1756 C CA . ALA A 1 213 ? 73.194 27.335 -109.225 1.00 72.06 213 ALA A CA 1
ATOM 1757 C C . ALA A 1 213 ? 74.339 26.772 -110.083 1.00 72.06 213 ALA A C 1
ATOM 1759 O O . ALA A 1 213 ? 74.928 27.523 -110.850 1.00 72.06 213 ALA A O 1
ATOM 1760 N N . GLU A 1 214 ? 74.594 25.461 -110.027 1.00 69.06 214 GLU A N 1
ATOM 1761 C CA . GLU A 1 214 ? 75.553 24.762 -110.900 1.00 69.06 214 GLU A CA 1
ATOM 1762 C C . GLU A 1 214 ? 75.133 24.835 -112.385 1.00 69.06 214 GLU A C 1
ATOM 1764 O O . GLU A 1 214 ? 75.973 24.977 -113.272 1.00 69.06 214 GLU A O 1
ATOM 1769 N N . GLU A 1 215 ? 73.829 24.796 -112.674 1.00 69.62 215 GLU A N 1
ATOM 1770 C CA . GLU A 1 215 ? 73.263 24.918 -114.023 1.00 69.62 215 GLU A CA 1
ATOM 1771 C C . GLU A 1 215 ? 73.309 26.365 -114.551 1.00 69.62 215 GLU A C 1
ATOM 1773 O O . GLU A 1 215 ? 73.656 26.578 -115.712 1.00 69.62 215 GLU A O 1
ATOM 1778 N N . ASN A 1 216 ? 73.090 27.369 -113.694 1.00 62.72 216 ASN A N 1
ATOM 1779 C CA . ASN A 1 216 ? 73.333 28.785 -113.998 1.00 62.72 216 ASN A CA 1
ATOM 1780 C C . ASN A 1 216 ? 74.827 29.088 -114.183 1.00 62.72 216 ASN A C 1
ATOM 1782 O O . ASN A 1 216 ? 75.177 29.877 -115.057 1.00 62.72 216 ASN A O 1
ATOM 1786 N N . GLU A 1 217 ? 75.717 28.428 -113.437 1.00 61.03 217 GLU A N 1
ATOM 1787 C CA . GLU A 1 217 ? 77.167 28.491 -113.656 1.00 61.03 217 GLU A CA 1
ATOM 1788 C C . GLU A 1 217 ? 77.549 27.844 -115.005 1.00 61.03 217 GLU A C 1
ATOM 1790 O O . GLU A 1 217 ? 78.409 28.352 -115.726 1.00 61.03 217 GLU A O 1
ATOM 1795 N N . ARG A 1 218 ? 76.855 26.766 -115.406 1.00 59.16 218 ARG A N 1
ATOM 1796 C CA . ARG A 1 218 ? 76.956 26.144 -116.742 1.00 59.16 218 ARG A CA 1
ATOM 1797 C C . ARG A 1 218 ? 76.453 27.063 -117.857 1.00 59.16 218 ARG A C 1
ATOM 1799 O O . ARG A 1 218 ? 77.058 27.102 -118.923 1.00 59.16 218 ARG A O 1
ATOM 1806 N N . LEU A 1 219 ? 75.381 27.817 -117.620 1.00 59.12 219 LEU A N 1
ATOM 1807 C CA . LEU A 1 219 ? 74.836 28.791 -118.572 1.00 59.12 219 LEU A CA 1
ATOM 1808 C C . LEU A 1 219 ? 75.681 30.079 -118.642 1.00 59.12 219 LEU A C 1
ATOM 1810 O O . LEU A 1 219 ? 75.810 30.642 -119.725 1.00 59.12 219 LEU A O 1
ATOM 1814 N N . GLN A 1 220 ? 76.353 30.484 -117.557 1.00 49.62 220 GLN A N 1
ATOM 1815 C CA . GLN A 1 220 ? 77.385 31.536 -117.568 1.00 49.62 220 GLN A CA 1
ATOM 1816 C C . GLN A 1 220 ? 78.687 31.095 -118.260 1.00 49.62 220 GLN A C 1
ATOM 1818 O O . GLN A 1 220 ? 79.352 31.922 -118.878 1.00 49.62 220 GLN A O 1
ATOM 1823 N N . LYS A 1 221 ? 79.030 29.799 -118.228 1.00 51.81 221 LYS A N 1
ATOM 1824 C CA . LYS A 1 221 ? 80.171 29.218 -118.967 1.00 51.81 221 LYS A CA 1
ATOM 1825 C C . LYS A 1 221 ? 79.915 29.038 -120.475 1.00 51.81 221 LYS A C 1
ATOM 1827 O O . LYS A 1 221 ? 80.870 28.904 -121.230 1.00 51.81 221 LYS A O 1
ATOM 1832 N N . ASN A 1 222 ? 78.665 29.113 -120.940 1.00 44.16 222 ASN A N 1
ATOM 1833 C CA . ASN A 1 222 ? 78.295 28.975 -122.359 1.00 44.16 222 ASN A CA 1
ATOM 1834 C C . ASN A 1 222 ? 78.294 30.300 -123.160 1.00 44.16 222 ASN A C 1
ATOM 1836 O O . ASN A 1 222 ? 77.871 30.307 -124.315 1.00 44.16 222 ASN A O 1
ATOM 1840 N N . LEU A 1 223 ? 78.786 31.410 -122.589 1.00 40.50 223 LEU A N 1
ATOM 1841 C CA . LEU A 1 223 ? 78.948 32.707 -123.276 1.00 40.50 223 LEU A CA 1
ATOM 1842 C C . LEU A 1 223 ? 80.424 33.113 -123.467 1.00 40.50 223 LEU A C 1
ATOM 1844 O O . LEU A 1 223 ? 80.718 34.178 -124.003 1.00 40.50 223 LEU A O 1
ATOM 1848 N N . THR A 1 224 ? 81.361 32.237 -123.099 1.00 39.44 224 THR A N 1
ATOM 1849 C CA . THR A 1 224 ? 82.803 32.444 -123.266 1.00 39.44 224 THR A CA 1
ATOM 1850 C C . THR A 1 224 ? 83.448 31.283 -124.025 1.00 39.44 224 THR A C 1
ATOM 1852 O O . THR A 1 224 ? 83.993 30.349 -123.454 1.00 39.44 224 THR A O 1
ATOM 1855 N N . ILE A 1 225 ? 83.435 31.452 -125.351 1.00 42.31 225 ILE A N 1
ATOM 1856 C CA . ILE A 1 225 ? 84.512 31.092 -126.287 1.00 42.31 225 ILE A CA 1
ATOM 1857 C C . ILE A 1 225 ? 84.634 29.601 -126.647 1.00 42.31 225 ILE A C 1
ATOM 1859 O O . ILE A 1 225 ? 85.379 28.821 -126.061 1.00 42.31 225 ILE A O 1
ATOM 1863 N N . ALA A 1 226 ? 83.971 29.276 -127.758 1.00 31.66 226 ALA A N 1
ATOM 1864 C CA . ALA A 1 226 ? 84.426 28.296 -128.732 1.00 31.66 226 ALA A CA 1
ATOM 1865 C C . ALA A 1 226 ? 85.547 28.901 -129.607 1.00 31.66 226 ALA A C 1
ATOM 1867 O O . ALA A 1 226 ? 85.334 29.937 -130.235 1.00 31.66 226 ALA A O 1
ATOM 1868 N N . ASN A 1 227 ? 86.722 28.259 -129.586 1.00 31.48 227 ASN A N 1
ATOM 1869 C CA . ASN A 1 227 ? 87.780 28.115 -130.613 1.00 31.48 227 ASN A CA 1
ATOM 1870 C C . ASN A 1 227 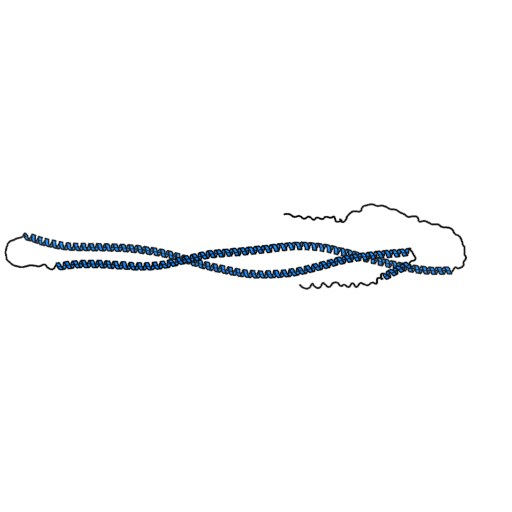? 89.019 27.554 -129.870 1.00 31.48 227 ASN A C 1
ATOM 1872 O O . ASN A 1 227 ? 89.471 28.205 -128.939 1.00 31.48 227 ASN A O 1
ATOM 1876 N N . LEU A 1 228 ? 89.663 26.414 -130.142 1.00 34.06 228 LEU A N 1
ATOM 1877 C CA . LEU A 1 228 ? 89.655 25.397 -131.199 1.00 34.06 228 LEU A CA 1
ATOM 1878 C C . LEU A 1 228 ? 90.419 24.148 -130.658 1.00 34.06 228 LEU A C 1
ATOM 1880 O O . LEU A 1 228 ? 91.437 24.321 -129.998 1.00 34.06 228 LEU A O 1
ATOM 1884 N N . LEU A 1 229 ? 89.961 22.944 -131.044 1.00 33.84 229 LEU A N 1
ATOM 1885 C CA . LEU A 1 229 ? 90.710 21.689 -131.335 1.00 33.84 229 LEU A CA 1
ATOM 1886 C C . LEU A 1 229 ? 91.426 20.868 -130.221 1.00 33.84 229 LEU A C 1
ATOM 1888 O O . LEU A 1 229 ? 92.457 21.281 -129.704 1.00 33.84 229 LEU A O 1
ATOM 1892 N N . GLN A 1 230 ? 90.968 19.613 -130.005 1.00 32.19 230 GLN A N 1
ATOM 1893 C CA . GLN A 1 230 ? 91.602 18.348 -130.492 1.00 32.19 230 GLN A CA 1
ATOM 1894 C C . GLN A 1 230 ? 91.523 17.132 -129.509 1.00 32.19 230 GLN A C 1
ATOM 1896 O O . GLN A 1 230 ? 91.991 17.224 -128.382 1.00 32.19 230 GLN A O 1
ATOM 1901 N N . GLU A 1 231 ? 90.985 16.001 -130.022 1.00 28.75 231 GLU A N 1
ATOM 1902 C CA . GLU A 1 231 ? 91.173 14.544 -129.697 1.00 28.75 231 GLU A CA 1
ATOM 1903 C C . GLU A 1 231 ? 90.819 13.966 -128.290 1.00 28.75 231 GLU A C 1
ATOM 1905 O O . GLU A 1 231 ? 91.376 14.365 -127.279 1.00 28.75 231 GLU A O 1
ATOM 1910 N N . ALA A 1 232 ? 89.762 13.129 -128.156 1.00 32.84 232 ALA A N 1
ATOM 1911 C CA . ALA A 1 232 ? 89.681 11.635 -128.227 1.00 32.84 232 ALA A CA 1
ATOM 1912 C C . ALA A 1 232 ? 90.210 10.914 -126.948 1.00 32.84 232 ALA A C 1
ATOM 1914 O O . ALA A 1 232 ? 91.305 11.218 -126.509 1.00 32.84 232 ALA A O 1
ATOM 1915 N N . HIS A 1 233 ? 89.583 9.936 -126.271 1.00 27.36 233 HIS A N 1
ATOM 1916 C CA . HIS A 1 233 ? 88.398 9.080 -126.445 1.00 27.36 233 HIS A CA 1
ATOM 1917 C C . HIS A 1 233 ? 88.097 8.400 -125.066 1.00 27.36 233 HIS A C 1
ATOM 1919 O O . HIS A 1 233 ? 89.046 8.031 -124.379 1.00 27.36 233 HIS A O 1
ATOM 1925 N N . ASP A 1 234 ? 86.809 8.173 -124.736 1.00 34.59 234 ASP A N 1
ATOM 1926 C CA . ASP A 1 234 ? 86.234 7.091 -123.880 1.00 34.59 234 ASP A CA 1
ATOM 1927 C C . ASP A 1 234 ? 86.476 7.007 -122.344 1.00 34.59 234 ASP A C 1
ATOM 1929 O O . ASP A 1 234 ? 87.522 7.377 -121.842 1.00 34.59 234 ASP A O 1
ATOM 1933 N N . GLN A 1 235 ? 85.570 6.492 -121.487 1.00 34.09 235 GLN A N 1
ATOM 1934 C CA . GLN A 1 235 ? 84.289 5.784 -121.667 1.00 34.09 235 GLN A CA 1
ATOM 1935 C C . GLN A 1 235 ? 83.470 5.706 -120.350 1.00 34.09 235 GLN A C 1
ATOM 1937 O O . GLN A 1 235 ? 84.048 5.522 -119.287 1.00 34.09 235 GLN A O 1
ATOM 1942 N N . HIS A 1 236 ? 82.131 5.687 -120.503 1.00 36.34 236 HIS A N 1
ATOM 1943 C CA . HIS A 1 236 ? 81.108 4.855 -119.807 1.00 36.34 236 HIS A CA 1
ATOM 1944 C C . HIS A 1 236 ? 80.909 4.915 -118.268 1.00 36.34 236 HIS A C 1
ATOM 1946 O O . HIS A 1 236 ? 81.833 5.159 -117.517 1.00 36.34 236 HIS A O 1
ATOM 1952 N N . LYS A 1 237 ? 79.772 4.537 -117.649 1.00 36.34 237 LYS A N 1
ATOM 1953 C CA . LYS A 1 237 ? 78.317 4.370 -117.929 1.00 36.34 237 LYS A CA 1
ATOM 1954 C C . LYS A 1 237 ? 77.762 3.473 -116.799 1.00 36.34 237 LYS A C 1
ATOM 1956 O O . LYS A 1 237 ? 78.359 2.440 -116.526 1.00 36.34 237 LYS A O 1
ATOM 1961 N N . GLY A 1 238 ? 76.566 3.786 -116.282 1.00 37.75 238 GLY A N 1
ATOM 1962 C CA . GLY A 1 238 ? 75.637 2.837 -115.626 1.00 37.75 238 GLY A CA 1
ATOM 1963 C C . GLY A 1 238 ? 75.943 2.490 -114.155 1.00 37.75 238 GLY A C 1
ATOM 1964 O O . GLY A 1 238 ? 77.086 2.500 -113.742 1.00 37.75 238 GLY A O 1
ATOM 1965 N N . THR A 1 239 ? 74.992 2.146 -113.280 1.00 43.59 239 THR A N 1
ATOM 1966 C CA . THR A 1 239 ? 73.594 1.731 -113.477 1.00 43.59 239 THR A CA 1
ATOM 1967 C C . THR A 1 239 ? 72.856 1.783 -112.128 1.00 43.59 239 THR A C 1
ATOM 1969 O O . THR A 1 239 ? 73.432 1.478 -111.088 1.00 43.59 239 THR A O 1
ATOM 1972 N N . VAL A 1 240 ? 71.570 2.134 -112.164 1.00 52.41 240 VAL A N 1
ATOM 1973 C CA . VAL A 1 240 ? 70.592 2.046 -111.067 1.00 52.41 240 VAL A CA 1
ATOM 1974 C C . VAL A 1 240 ? 70.130 0.596 -110.901 1.00 52.41 240 VAL A C 1
ATOM 1976 O O . VAL A 1 240 ? 69.615 0.046 -111.872 1.00 52.41 240 VAL A O 1
ATOM 1979 N N . ARG A 1 241 ? 70.252 0.017 -109.690 1.00 48.88 241 ARG A N 1
ATOM 1980 C CA . ARG A 1 241 ? 69.354 -1.035 -109.151 1.00 48.88 241 ARG A CA 1
ATOM 1981 C C . ARG A 1 241 ? 69.586 -1.312 -107.650 1.00 48.88 241 ARG A C 1
ATOM 1983 O O . ARG A 1 241 ? 70.154 -2.338 -107.299 1.00 48.88 241 ARG A O 1
ATOM 1990 N N . THR A 1 242 ? 69.121 -0.426 -106.763 1.00 46.12 242 THR A N 1
ATOM 1991 C CA . THR A 1 242 ? 69.064 -0.681 -105.297 1.00 46.12 242 THR A CA 1
ATOM 1992 C C . THR A 1 242 ? 67.863 -0.045 -104.565 1.00 46.12 242 THR A C 1
ATOM 1994 O O . THR A 1 242 ? 67.750 -0.207 -103.359 1.00 46.12 242 THR A O 1
ATOM 1997 N N . ALA A 1 243 ? 66.913 0.616 -105.244 1.00 53.03 243 ALA A N 1
ATOM 1998 C CA . ALA A 1 243 ? 65.895 1.449 -104.572 1.00 53.03 243 ALA A CA 1
ATOM 1999 C C . ALA A 1 243 ? 64.495 0.815 -104.369 1.00 53.03 243 ALA A C 1
ATOM 2001 O O . ALA A 1 243 ? 63.659 1.397 -103.682 1.00 53.03 243 ALA A O 1
ATOM 2002 N N . GLU A 1 244 ? 64.204 -0.361 -104.933 1.00 53.38 244 GLU A N 1
ATOM 2003 C CA . GLU A 1 244 ? 62.841 -0.935 -104.886 1.00 53.38 244 GLU A CA 1
ATOM 2004 C C . GLU A 1 244 ? 62.604 -1.854 -103.669 1.00 53.38 244 GLU A C 1
ATOM 2006 O O . GLU A 1 244 ? 61.505 -1.869 -103.122 1.00 53.38 244 GLU A O 1
ATOM 2011 N N . LEU A 1 245 ? 63.640 -2.531 -103.152 1.00 55.00 245 LEU A N 1
ATOM 2012 C CA . LEU A 1 245 ? 63.531 -3.377 -101.949 1.00 55.00 245 LEU A CA 1
ATOM 2013 C C . LEU A 1 245 ? 63.571 -2.585 -100.625 1.00 55.00 245 LEU A C 1
ATOM 2015 O O . LEU A 1 245 ? 63.083 -3.074 -99.607 1.00 55.00 245 LEU A O 1
ATOM 2019 N N . GLU A 1 246 ? 64.097 -1.355 -100.612 1.00 59.69 246 GLU A N 1
ATOM 2020 C CA . GLU A 1 246 ? 64.086 -0.487 -99.419 1.00 59.69 246 GLU A CA 1
ATOM 2021 C C . GLU A 1 246 ? 62.729 0.213 -99.214 1.00 59.69 246 GLU A C 1
ATOM 2023 O O . GLU A 1 246 ? 62.299 0.414 -98.075 1.00 59.69 246 GLU A O 1
ATOM 2028 N N . LEU A 1 247 ? 62.001 0.519 -100.296 1.00 64.19 247 LEU A N 1
ATOM 2029 C CA . LEU A 1 247 ? 60.690 1.175 -100.227 1.00 64.19 247 LEU A CA 1
ATOM 2030 C C . LEU A 1 247 ? 59.573 0.218 -99.765 1.00 64.19 247 LEU A C 1
ATOM 2032 O O . LEU A 1 247 ? 58.685 0.627 -99.016 1.00 64.19 247 LEU A O 1
ATOM 2036 N N . GLU A 1 248 ? 59.625 -1.055 -100.170 1.00 65.00 248 GLU A N 1
ATOM 2037 C CA . GLU A 1 248 ? 58.679 -2.099 -99.738 1.00 65.00 248 GLU A CA 1
ATOM 2038 C C . GLU A 1 248 ? 58.883 -2.453 -98.249 1.00 65.00 248 GLU A C 1
ATOM 2040 O O . GLU A 1 248 ? 57.927 -2.488 -97.469 1.00 65.00 248 GLU A O 1
ATOM 2045 N N . ASN A 1 249 ? 60.145 -2.606 -97.819 1.00 65.38 249 ASN A N 1
ATOM 2046 C CA . ASN A 1 249 ? 60.499 -2.862 -96.417 1.00 65.38 249 ASN A CA 1
ATOM 2047 C C . ASN A 1 249 ? 60.143 -1.683 -95.494 1.00 65.38 249 ASN A C 1
ATOM 2049 O O . ASN A 1 249 ? 59.698 -1.892 -94.365 1.00 65.38 249 ASN A O 1
ATOM 2053 N N . SER A 1 250 ? 60.269 -0.442 -95.974 1.00 72.38 250 SER A N 1
ATOM 2054 C CA . SER A 1 250 ? 59.823 0.755 -95.249 1.00 72.38 250 SER A CA 1
ATOM 2055 C C . SER A 1 250 ? 58.307 0.761 -95.007 1.00 72.38 250 SER A C 1
ATOM 2057 O O . SER A 1 250 ? 57.866 1.064 -93.897 1.00 72.38 250 SER A O 1
ATOM 2059 N N . LYS A 1 251 ? 57.498 0.391 -96.009 1.00 77.81 251 LYS A N 1
ATOM 2060 C CA . LYS A 1 251 ? 56.030 0.377 -95.891 1.00 77.81 251 LYS A CA 1
ATOM 2061 C C . LYS A 1 251 ? 55.533 -0.708 -94.939 1.00 77.81 251 LYS A C 1
ATOM 2063 O O . LYS A 1 251 ? 54.678 -0.429 -94.100 1.00 77.81 251 LYS A O 1
ATOM 2068 N N . LEU A 1 252 ? 56.085 -1.919 -95.032 1.00 75.38 252 LEU A N 1
ATOM 2069 C CA . LEU A 1 252 ? 55.718 -3.018 -94.133 1.00 75.38 252 LEU A CA 1
ATOM 2070 C C . LEU A 1 252 ? 56.103 -2.715 -92.676 1.00 75.38 252 LEU A C 1
ATOM 2072 O O . LEU A 1 252 ? 55.333 -3.027 -91.770 1.00 75.38 252 LEU A O 1
ATOM 2076 N N . LYS A 1 253 ? 57.222 -2.017 -92.443 1.00 78.12 253 LYS A N 1
ATOM 2077 C CA . LYS A 1 253 ? 57.640 -1.592 -91.099 1.00 78.12 253 LYS A CA 1
ATOM 2078 C C . LYS A 1 253 ? 56.658 -0.607 -90.448 1.00 78.12 253 LYS A C 1
ATOM 2080 O O . LYS A 1 253 ? 56.285 -0.804 -89.295 1.00 78.12 253 LYS A O 1
ATOM 2085 N N . VAL A 1 254 ? 56.167 0.385 -91.196 1.00 81.69 254 VAL A N 1
ATOM 2086 C CA . VAL A 1 254 ? 55.176 1.364 -90.697 1.00 81.69 254 VAL A CA 1
ATOM 2087 C C . VAL A 1 254 ? 53.834 0.699 -90.363 1.00 81.69 254 VAL A C 1
ATOM 2089 O O . VAL A 1 254 ? 53.185 1.062 -89.383 1.00 81.69 254 VAL A O 1
ATOM 2092 N N . ILE A 1 255 ? 53.411 -0.296 -91.150 1.00 81.81 255 ILE A N 1
ATOM 2093 C CA . ILE A 1 255 ? 52.163 -1.033 -90.892 1.00 81.81 255 ILE A CA 1
ATOM 2094 C C . ILE A 1 255 ? 52.280 -1.873 -89.611 1.00 81.81 255 ILE A C 1
ATOM 2096 O O . ILE A 1 255 ? 51.364 -1.846 -88.787 1.00 81.81 255 ILE A O 1
ATOM 2100 N N . ILE A 1 256 ? 53.414 -2.553 -89.407 1.00 80.06 256 ILE A N 1
ATOM 2101 C CA . ILE A 1 256 ? 53.684 -3.330 -88.187 1.00 80.06 256 ILE A CA 1
ATOM 2102 C C . ILE A 1 256 ? 53.736 -2.414 -86.956 1.00 80.06 256 ILE A C 1
ATOM 2104 O O . ILE A 1 256 ? 53.132 -2.736 -85.933 1.00 80.06 256 ILE A O 1
ATOM 2108 N N . GLU A 1 257 ? 54.394 -1.255 -87.043 1.00 81.88 257 GLU A N 1
ATOM 2109 C CA . GLU A 1 257 ? 54.448 -0.280 -85.943 1.00 81.88 257 GLU A CA 1
ATOM 2110 C C . GLU A 1 257 ? 53.048 0.245 -85.584 1.00 81.88 257 GLU A C 1
ATOM 2112 O O . GLU A 1 257 ? 52.678 0.249 -84.408 1.00 81.88 257 GLU A O 1
ATOM 2117 N N . LYS A 1 258 ? 52.212 0.576 -86.580 1.00 85.38 258 LYS A N 1
ATOM 2118 C CA . LYS A 1 258 ? 50.822 1.002 -86.350 1.00 85.38 258 LYS A CA 1
ATOM 2119 C C . LYS A 1 258 ? 49.988 -0.082 -85.653 1.00 85.38 258 LYS A C 1
ATOM 2121 O O . LYS A 1 258 ? 49.310 0.207 -84.668 1.00 85.38 258 LYS A O 1
ATOM 2126 N N . GLN A 1 259 ? 50.058 -1.326 -86.131 1.00 83.69 259 GLN A N 1
ATOM 2127 C CA . GLN A 1 259 ? 49.339 -2.456 -85.527 1.00 83.69 259 GLN A CA 1
ATOM 2128 C C . GLN A 1 259 ? 49.846 -2.780 -84.115 1.00 83.69 259 GLN A C 1
ATOM 2130 O O . GLN A 1 259 ? 49.071 -3.212 -83.261 1.00 83.69 259 GLN A O 1
ATOM 2135 N N . THR A 1 260 ? 51.130 -2.539 -83.840 1.00 80.94 260 THR A N 1
ATOM 2136 C CA . THR A 1 260 ? 51.715 -2.725 -82.505 1.00 80.94 260 THR A CA 1
ATOM 2137 C C . THR A 1 260 ? 51.165 -1.695 -81.514 1.00 80.94 260 THR A C 1
ATOM 2139 O O . THR A 1 260 ? 50.776 -2.069 -80.409 1.00 80.94 260 THR A O 1
ATOM 2142 N N . VAL A 1 261 ? 51.052 -0.423 -81.913 1.00 88.12 261 VAL A N 1
ATOM 2143 C CA . VAL A 1 261 ? 50.474 0.642 -81.071 1.00 88.12 261 VAL A CA 1
ATOM 2144 C C . VAL A 1 261 ? 48.978 0.416 -80.820 1.00 88.12 261 VAL A C 1
ATOM 2146 O O . VAL A 1 261 ? 48.526 0.534 -79.680 1.00 88.12 261 VAL A O 1
ATOM 2149 N N . GLU A 1 262 ? 48.204 0.034 -81.843 1.00 89.62 262 GLU A N 1
ATOM 2150 C CA . GLU A 1 262 ? 46.776 -0.291 -81.679 1.00 89.62 262 GLU A CA 1
ATOM 2151 C C . GLU A 1 262 ? 46.566 -1.477 -80.721 1.00 89.62 262 GLU A C 1
ATOM 2153 O O . GLU A 1 262 ? 45.726 -1.400 -79.821 1.00 89.62 262 GLU A O 1
ATOM 2158 N N . ASN A 1 263 ? 47.373 -2.539 -80.831 1.00 83.69 263 ASN A N 1
ATOM 2159 C CA . ASN A 1 263 ? 47.314 -3.667 -79.897 1.00 83.69 263 ASN A CA 1
ATOM 2160 C C . ASN A 1 263 ? 47.698 -3.273 -78.465 1.00 83.69 263 ASN A C 1
ATOM 2162 O O . ASN A 1 263 ? 47.036 -3.703 -77.521 1.00 83.69 263 ASN A O 1
ATOM 2166 N N . GLN A 1 264 ? 48.715 -2.428 -78.280 1.00 84.81 264 GLN A N 1
ATOM 2167 C CA . GLN A 1 264 ? 49.081 -1.920 -76.953 1.00 84.81 264 GLN A CA 1
ATOM 2168 C C . GLN A 1 264 ? 47.954 -1.081 -76.331 1.00 84.81 264 GLN A C 1
ATOM 2170 O O . GLN A 1 264 ? 47.665 -1.220 -75.139 1.00 84.81 264 GLN A O 1
ATOM 2175 N N . GLN A 1 265 ? 47.266 -0.256 -77.126 1.00 87.44 265 GLN A N 1
ATOM 2176 C CA . GLN A 1 265 ? 46.124 0.527 -76.652 1.00 87.44 265 GLN A CA 1
ATOM 2177 C C . GLN A 1 265 ? 44.933 -0.368 -76.279 1.00 87.44 265 GLN A C 1
ATOM 2179 O O . GLN A 1 265 ? 44.320 -0.166 -75.228 1.00 87.44 265 GLN A O 1
ATOM 2184 N N . LEU A 1 266 ? 44.628 -1.386 -77.089 1.00 88.00 266 LEU A N 1
ATOM 2185 C CA . LEU A 1 266 ? 43.591 -2.374 -76.774 1.00 88.00 266 LEU A CA 1
ATOM 2186 C C . LEU A 1 266 ? 43.926 -3.161 -75.501 1.00 88.00 266 LEU A C 1
ATOM 2188 O O . LEU A 1 266 ? 43.050 -3.372 -74.664 1.00 88.00 266 LEU A O 1
ATOM 2192 N N . GLN A 1 267 ? 45.193 -3.529 -75.303 1.00 86.19 267 GLN A N 1
ATOM 2193 C CA . GLN A 1 267 ? 45.650 -4.231 -74.105 1.00 86.19 267 GLN A CA 1
ATOM 2194 C C . GLN A 1 267 ? 45.536 -3.354 -72.847 1.00 86.19 267 GLN A C 1
ATOM 2196 O O . GLN A 1 267 ? 45.105 -3.835 -71.798 1.00 86.19 267 GLN A O 1
ATOM 2201 N N . LYS A 1 268 ? 45.845 -2.054 -72.954 1.00 88.88 268 LYS A N 1
ATOM 2202 C CA . LYS A 1 268 ? 45.660 -1.079 -71.868 1.00 88.88 268 LYS A CA 1
ATOM 2203 C C . LYS A 1 268 ? 44.183 -0.897 -71.511 1.00 88.88 268 LYS A C 1
ATOM 2205 O O . LYS A 1 268 ? 43.842 -0.898 -70.329 1.00 88.88 268 LYS A O 1
ATOM 2210 N N . ASN A 1 269 ? 43.315 -0.796 -72.517 1.00 89.00 269 ASN A N 1
ATOM 2211 C CA . ASN A 1 269 ? 41.871 -0.699 -72.312 1.00 89.00 269 ASN A CA 1
ATOM 2212 C C . ASN A 1 269 ? 41.330 -1.966 -71.635 1.00 89.00 269 ASN A C 1
ATOM 2214 O O . ASN A 1 269 ? 40.649 -1.858 -70.622 1.00 89.00 269 ASN A O 1
ATOM 2218 N N . LEU A 1 270 ? 41.717 -3.158 -72.107 1.00 88.88 270 LEU A N 1
ATOM 2219 C CA . LEU A 1 270 ? 41.330 -4.436 -71.499 1.00 88.88 270 LEU A CA 1
ATOM 2220 C C . LEU A 1 270 ? 41.744 -4.519 -70.020 1.00 88.88 270 LEU A C 1
ATOM 2222 O O . LEU A 1 270 ? 40.963 -4.971 -69.182 1.00 88.88 270 LEU A O 1
ATOM 2226 N N . LEU A 1 271 ? 42.954 -4.057 -69.683 1.00 90.00 271 LEU A N 1
ATOM 2227 C CA . LEU A 1 271 ? 43.448 -4.047 -68.305 1.00 90.00 271 LEU A CA 1
ATOM 2228 C C . LEU A 1 271 ? 42.654 -3.073 -67.414 1.00 90.00 271 LEU A C 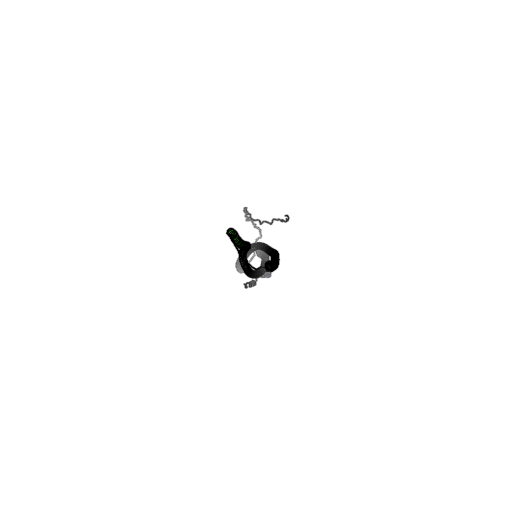1
ATOM 2230 O O . LEU A 1 271 ? 42.331 -3.420 -66.277 1.00 90.00 271 LEU A O 1
ATOM 2234 N N . SER A 1 272 ? 42.296 -1.894 -67.940 1.00 87.94 272 SER A N 1
ATOM 2235 C CA . SER A 1 272 ? 41.449 -0.903 -67.254 1.00 87.94 272 SER A CA 1
ATOM 2236 C C . SER A 1 272 ? 40.050 -1.454 -66.979 1.00 87.94 272 SER A C 1
ATOM 2238 O O . SER A 1 272 ? 39.602 -1.470 -65.833 1.00 87.94 272 SER A O 1
ATOM 2240 N N . THR A 1 273 ? 39.392 -2.007 -68.003 1.00 85.81 273 THR A N 1
ATOM 2241 C CA . THR A 1 273 ? 38.049 -2.588 -67.866 1.00 85.81 273 THR A CA 1
ATOM 2242 C C . THR A 1 273 ? 38.048 -3.772 -66.894 1.00 85.81 273 THR A C 1
ATOM 2244 O O . THR A 1 273 ? 37.107 -3.954 -66.123 1.00 85.81 273 THR A O 1
ATOM 2247 N N . ASN A 1 274 ? 39.123 -4.567 -66.860 1.00 83.88 274 ASN A N 1
ATOM 2248 C CA . ASN A 1 274 ? 39.254 -5.661 -65.899 1.00 83.88 274 ASN A CA 1
ATOM 2249 C C . ASN A 1 274 ? 39.432 -5.161 -64.448 1.00 83.88 274 ASN A C 1
ATOM 2251 O O . ASN A 1 274 ? 38.886 -5.765 -63.522 1.00 83.88 274 ASN A O 1
ATOM 2255 N N . MET A 1 275 ? 40.135 -4.042 -64.231 1.00 88.06 275 MET A N 1
ATOM 2256 C CA . MET A 1 275 ? 40.229 -3.402 -62.908 1.00 88.06 275 MET A CA 1
ATOM 2257 C C . MET A 1 275 ? 38.874 -2.855 -62.432 1.00 88.06 275 MET A C 1
ATOM 2259 O O . MET A 1 275 ? 38.506 -3.047 -61.270 1.00 88.06 275 MET A O 1
ATOM 2263 N N . GLU A 1 276 ? 38.089 -2.253 -63.327 1.00 88.38 276 GLU A N 1
ATOM 2264 C CA . GLU A 1 276 ? 36.714 -1.814 -63.042 1.00 88.38 276 GLU A CA 1
ATOM 2265 C C . GLU A 1 276 ? 35.788 -2.995 -62.707 1.00 88.38 276 GLU A C 1
ATOM 2267 O O . GLU A 1 276 ? 35.002 -2.936 -61.761 1.00 88.38 276 GLU A O 1
ATOM 2272 N N . LEU A 1 277 ? 35.924 -4.125 -63.406 1.00 91.12 277 LEU A N 1
ATOM 2273 C CA . LEU A 1 277 ? 35.147 -5.331 -63.113 1.00 91.12 277 LEU A CA 1
ATOM 2274 C C . LEU A 1 277 ? 35.448 -5.894 -61.710 1.00 91.12 277 LEU A C 1
ATOM 2276 O O . LEU A 1 277 ? 34.541 -6.355 -61.008 1.00 91.12 277 LEU A O 1
ATOM 2280 N N . LEU A 1 278 ? 36.711 -5.857 -61.272 1.00 91.25 278 LEU A N 1
ATOM 2281 C CA . LEU A 1 278 ? 37.107 -6.283 -59.923 1.00 91.25 278 LEU A CA 1
ATOM 2282 C C . LEU A 1 278 ? 36.548 -5.355 -58.831 1.00 91.25 278 LEU A C 1
ATOM 2284 O O . LEU A 1 278 ? 36.142 -5.833 -57.761 1.00 91.25 278 LEU A O 1
ATOM 2288 N N . SER A 1 279 ? 36.476 -4.048 -59.094 1.00 87.56 279 SER A N 1
ATOM 2289 C CA . SER A 1 279 ? 35.882 -3.085 -58.161 1.00 87.56 279 SER A CA 1
ATOM 2290 C C . SER A 1 279 ? 34.363 -3.279 -58.053 1.00 87.56 279 SER A C 1
ATOM 2292 O O . SER A 1 279 ? 33.839 -3.363 -56.938 1.00 87.56 279 SER A O 1
ATOM 2294 N N . LEU A 1 280 ? 33.674 -3.509 -59.177 1.00 92.81 280 LEU A N 1
ATOM 2295 C CA . LEU A 1 280 ? 32.245 -3.840 -59.217 1.00 92.81 280 LEU A CA 1
ATOM 2296 C C . LEU A 1 280 ? 31.926 -5.119 -58.434 1.00 92.81 280 LEU A C 1
ATOM 2298 O O . LEU A 1 280 ? 31.038 -5.103 -57.581 1.00 92.81 280 LEU A O 1
ATOM 2302 N N . LYS A 1 281 ? 32.706 -6.196 -58.613 1.00 91.69 281 LYS A N 1
ATOM 2303 C CA . LYS A 1 281 ? 32.566 -7.430 -57.809 1.00 91.69 281 LYS A CA 1
ATOM 2304 C C . LYS A 1 281 ? 32.748 -7.182 -56.308 1.00 91.69 281 LYS A C 1
ATOM 2306 O O . LYS A 1 281 ? 32.135 -7.850 -55.472 1.00 91.69 281 LYS A O 1
ATOM 2311 N N . THR A 1 282 ? 33.603 -6.232 -55.935 1.00 89.50 282 THR A N 1
ATOM 2312 C CA . THR A 1 282 ? 33.813 -5.858 -54.528 1.00 89.50 282 THR A CA 1
ATOM 2313 C C . THR A 1 282 ? 32.615 -5.089 -53.969 1.00 89.50 282 THR A C 1
ATOM 2315 O O . THR A 1 282 ? 32.206 -5.336 -52.830 1.00 89.50 282 THR A O 1
ATOM 2318 N N . ILE A 1 283 ? 32.022 -4.195 -54.764 1.00 90.31 283 ILE A N 1
ATOM 2319 C CA . ILE A 1 283 ? 30.808 -3.450 -54.407 1.00 90.31 283 ILE A CA 1
ATOM 2320 C C . ILE A 1 283 ? 29.619 -4.404 -54.267 1.00 90.31 283 ILE A C 1
ATOM 2322 O O . ILE A 1 283 ? 28.945 -4.368 -53.241 1.00 90.31 283 ILE A O 1
ATOM 2326 N N . GLU A 1 284 ? 29.424 -5.327 -55.210 1.00 90.44 284 GLU A N 1
ATOM 2327 C CA . GLU A 1 284 ? 28.364 -6.342 -55.163 1.00 90.44 284 GLU A CA 1
ATOM 2328 C C . GLU A 1 284 ? 28.406 -7.152 -53.854 1.00 90.44 284 GLU A C 1
ATOM 2330 O O . GLU A 1 284 ? 27.404 -7.273 -53.141 1.00 90.44 284 GLU A O 1
ATOM 2335 N N . LYS A 1 285 ? 29.597 -7.622 -53.450 1.00 93.00 285 LYS A N 1
ATOM 2336 C CA . LYS A 1 285 ? 29.790 -8.316 -52.164 1.00 93.00 285 LYS A CA 1
ATOM 2337 C C . LYS A 1 285 ? 29.429 -7.440 -50.959 1.00 93.00 285 LYS A C 1
ATOM 2339 O O . LYS A 1 285 ? 28.876 -7.952 -49.982 1.00 93.00 285 LYS A O 1
ATOM 2344 N N . LYS A 1 286 ? 29.742 -6.139 -50.988 1.00 93.56 286 LYS A N 1
ATOM 2345 C CA . LYS A 1 286 ? 29.364 -5.191 -49.923 1.00 93.56 286 LYS A CA 1
ATOM 2346 C C . LYS A 1 286 ? 27.848 -4.965 -49.893 1.00 93.56 286 LYS A C 1
ATOM 2348 O O . LYS A 1 286 ? 27.268 -5.013 -48.810 1.00 93.56 286 LYS A O 1
ATOM 2353 N N . CYS A 1 287 ? 27.200 -4.819 -51.047 1.00 88.06 287 CYS A N 1
ATOM 2354 C CA . CYS A 1 287 ? 25.746 -4.692 -51.165 1.00 88.06 287 CYS A CA 1
ATOM 2355 C C . CYS A 1 287 ? 25.019 -5.916 -50.592 1.00 88.06 287 CYS A C 1
ATOM 2357 O O . CYS A 1 287 ? 24.095 -5.754 -49.798 1.00 88.06 287 CYS A O 1
ATOM 2359 N N . LEU A 1 288 ? 25.485 -7.135 -50.885 1.00 93.81 288 LEU A N 1
ATOM 2360 C CA . LEU A 1 288 ? 24.923 -8.363 -50.306 1.00 93.81 288 LEU A CA 1
ATOM 2361 C C . LEU A 1 288 ? 25.055 -8.407 -48.774 1.00 93.81 288 LEU A C 1
ATOM 2363 O O . LEU A 1 288 ? 24.125 -8.824 -48.080 1.00 93.81 288 LEU A O 1
ATOM 2367 N N . LYS A 1 289 ? 26.193 -7.963 -48.219 1.00 94.12 289 LYS A N 1
ATOM 2368 C CA . LYS A 1 289 ? 26.382 -7.862 -46.759 1.00 94.12 289 LYS A CA 1
ATOM 2369 C C . LYS A 1 289 ? 25.427 -6.840 -46.136 1.00 94.12 289 LYS A C 1
ATOM 2371 O O . LYS A 1 289 ? 24.794 -7.146 -45.126 1.00 94.12 289 LYS A O 1
ATOM 2376 N N . LEU A 1 290 ? 25.284 -5.668 -46.755 1.00 92.38 290 LEU A N 1
ATOM 2377 C CA . LEU A 1 290 ? 24.348 -4.634 -46.310 1.00 92.38 290 LEU A CA 1
ATOM 2378 C C . LEU A 1 290 ? 22.898 -5.116 -46.384 1.00 92.38 290 LEU A C 1
ATOM 2380 O O . LEU A 1 290 ? 22.142 -4.892 -45.447 1.00 92.38 290 LEU A O 1
ATOM 2384 N N . GLN A 1 291 ? 22.521 -5.850 -47.431 1.00 91.88 291 GLN A N 1
ATOM 2385 C CA . GLN A 1 291 ? 21.180 -6.415 -47.567 1.00 91.88 291 GLN A CA 1
ATOM 2386 C C . GLN A 1 291 ? 20.870 -7.438 -46.464 1.00 91.88 291 GLN A C 1
ATOM 2388 O O . GLN A 1 291 ? 19.770 -7.436 -45.915 1.00 91.88 291 GLN A O 1
ATOM 2393 N N . LYS A 1 292 ? 21.839 -8.287 -46.092 1.00 95.12 292 LYS A N 1
ATOM 2394 C CA . LYS A 1 292 ? 21.693 -9.206 -44.949 1.00 95.12 292 LYS A CA 1
ATOM 2395 C C . LYS A 1 292 ? 21.559 -8.453 -43.624 1.00 95.12 292 LYS A C 1
ATOM 2397 O O . LYS A 1 292 ? 20.724 -8.829 -42.809 1.00 95.12 292 LYS A O 1
ATOM 2402 N N . SER A 1 293 ? 22.353 -7.400 -43.418 1.00 92.19 293 SER A N 1
ATOM 2403 C CA . SER A 1 293 ? 22.258 -6.547 -42.224 1.00 92.19 293 SER A CA 1
ATOM 2404 C C . SER A 1 293 ? 20.901 -5.841 -42.141 1.00 92.19 293 SER A C 1
ATOM 2406 O O . SER A 1 293 ? 20.238 -5.898 -41.111 1.00 92.19 293 SER A O 1
ATOM 2408 N N . LYS A 1 294 ? 20.425 -5.279 -43.261 1.00 94.38 294 LYS A N 1
ATOM 2409 C CA . LYS A 1 294 ? 19.104 -4.650 -43.378 1.00 94.38 294 LYS A CA 1
ATOM 2410 C C . LYS A 1 294 ? 17.983 -5.605 -42.962 1.00 94.38 294 LYS A C 1
ATOM 2412 O O . LYS A 1 294 ? 17.184 -5.241 -42.111 1.00 94.38 294 LYS A O 1
ATOM 2417 N N . LYS A 1 295 ? 17.968 -6.839 -43.485 1.00 94.75 295 LYS A N 1
ATOM 2418 C CA . LYS A 1 295 ? 16.955 -7.846 -43.113 1.00 94.75 295 LYS A CA 1
ATOM 2419 C C . LYS A 1 295 ? 16.972 -8.191 -41.618 1.00 94.75 295 LYS A C 1
ATOM 2421 O O . LYS A 1 295 ? 15.916 -8.410 -41.037 1.00 94.75 295 LYS A O 1
ATOM 2426 N N . LYS A 1 296 ? 18.152 -8.238 -40.986 1.00 94.75 296 LYS A N 1
ATOM 2427 C CA . LYS A 1 296 ? 18.263 -8.461 -39.532 1.00 94.75 296 LYS A CA 1
ATOM 2428 C C . LYS A 1 296 ? 17.674 -7.297 -38.737 1.00 94.75 296 LYS A C 1
ATOM 2430 O O . LYS A 1 296 ? 16.877 -7.531 -37.840 1.00 94.75 296 LYS A O 1
ATOM 2435 N N . MET A 1 297 ? 18.007 -6.066 -39.122 1.00 91.69 297 MET A N 1
ATOM 2436 C CA . MET A 1 297 ? 17.472 -4.860 -38.483 1.00 91.69 297 MET A CA 1
ATOM 2437 C C . MET A 1 297 ? 15.950 -4.765 -38.637 1.00 91.69 297 MET A C 1
ATOM 2439 O O . MET A 1 297 ? 15.253 -4.446 -37.682 1.00 91.69 297 MET A O 1
ATOM 2443 N N . GLU A 1 298 ? 15.410 -5.100 -39.811 1.00 92.81 298 GLU A N 1
ATOM 2444 C CA . GLU A 1 298 ? 13.958 -5.171 -40.031 1.00 92.81 298 GLU A CA 1
ATOM 2445 C C . GLU A 1 298 ? 13.293 -6.195 -39.095 1.00 92.81 298 GLU A C 1
ATOM 2447 O O . GLU A 1 298 ? 12.268 -5.894 -38.483 1.00 92.81 298 GLU A O 1
ATOM 2452 N N . GLN A 1 299 ? 13.902 -7.371 -38.914 1.00 94.38 299 GLN A N 1
ATOM 2453 C CA . GLN A 1 299 ? 13.401 -8.392 -37.991 1.00 94.38 299 GLN A CA 1
ATOM 2454 C C . GLN A 1 299 ? 13.449 -7.937 -36.521 1.00 94.38 299 GLN A C 1
ATOM 2456 O O . GLN A 1 299 ? 12.508 -8.188 -35.764 1.00 94.38 299 GLN A O 1
ATOM 2461 N N . GLU A 1 300 ? 14.520 -7.258 -36.104 1.00 93.75 300 GLU A N 1
ATOM 2462 C CA . GLU A 1 300 ? 14.648 -6.695 -34.754 1.00 93.75 300 GLU A CA 1
ATOM 2463 C C . GLU A 1 300 ? 13.591 -5.619 -34.496 1.00 93.75 300 GLU A C 1
ATOM 2465 O O . GLU A 1 300 ? 12.937 -5.648 -33.456 1.00 93.75 300 GLU A O 1
ATOM 2470 N N . VAL A 1 301 ? 13.338 -4.734 -35.466 1.00 91.69 301 VAL A N 1
ATOM 2471 C CA . VAL A 1 301 ? 12.275 -3.719 -35.374 1.00 91.69 301 VAL A CA 1
ATOM 2472 C C . VAL A 1 301 ? 10.901 -4.368 -35.198 1.00 91.69 301 VAL A C 1
ATOM 2474 O O . VAL A 1 301 ? 10.132 -3.938 -34.340 1.00 91.69 301 VAL A O 1
ATOM 2477 N N . VAL A 1 302 ? 10.590 -5.424 -35.958 1.00 94.38 302 VAL A N 1
ATOM 2478 C CA . VAL A 1 302 ? 9.325 -6.167 -35.804 1.00 94.38 302 VAL A CA 1
ATOM 2479 C C . VAL A 1 302 ? 9.230 -6.821 -34.422 1.00 94.38 302 VAL A C 1
ATOM 2481 O O . VAL A 1 302 ? 8.183 -6.752 -33.779 1.00 94.38 302 VAL A O 1
ATOM 2484 N N . THR A 1 303 ? 10.325 -7.402 -33.931 1.00 93.12 303 THR A N 1
ATOM 2485 C CA . THR A 1 303 ? 10.373 -8.050 -32.610 1.00 93.12 303 THR A CA 1
ATOM 2486 C C . THR A 1 303 ? 10.171 -7.038 -31.482 1.00 93.12 303 THR A C 1
ATOM 2488 O O . THR A 1 303 ? 9.360 -7.266 -30.586 1.00 93.12 303 THR A O 1
ATOM 2491 N N . LEU A 1 304 ? 10.852 -5.890 -31.550 1.00 94.56 304 LEU A N 1
ATOM 2492 C CA . LEU A 1 304 ? 10.693 -4.795 -30.593 1.00 94.56 304 LEU A CA 1
ATOM 2493 C C . LEU A 1 304 ? 9.275 -4.227 -30.621 1.00 94.56 304 LEU A C 1
ATOM 2495 O O . LEU A 1 304 ? 8.702 -3.980 -29.564 1.00 94.56 304 LEU A O 1
ATOM 2499 N N . LYS A 1 305 ? 8.678 -4.073 -31.808 1.00 92.94 305 LYS A N 1
ATOM 2500 C CA . LYS A 1 305 ? 7.295 -3.604 -31.945 1.00 92.94 305 LYS A CA 1
ATOM 2501 C C . LYS A 1 305 ? 6.304 -4.559 -31.270 1.00 92.94 305 LYS A C 1
ATOM 2503 O O . LYS A 1 305 ? 5.489 -4.101 -30.478 1.00 92.94 305 LYS A O 1
ATOM 2508 N N . CYS A 1 306 ? 6.433 -5.865 -31.511 1.00 91.56 306 CYS A N 1
ATOM 2509 C CA . CYS A 1 306 ? 5.629 -6.894 -30.842 1.00 91.56 306 CYS A CA 1
ATOM 2510 C C . CYS A 1 306 ? 5.830 -6.872 -29.315 1.00 91.56 306 CYS A C 1
ATOM 2512 O O . CYS A 1 306 ? 4.870 -6.949 -28.551 1.00 91.56 306 CYS A O 1
ATOM 2514 N N . HIS A 1 307 ? 7.069 -6.696 -28.844 1.00 91.25 307 HIS A N 1
ATOM 2515 C CA . HIS A 1 307 ? 7.346 -6.600 -27.411 1.00 91.25 307 HIS A CA 1
ATOM 2516 C C . HIS A 1 307 ? 6.700 -5.362 -26.772 1.00 91.25 307 HIS A C 1
ATOM 2518 O O . HIS A 1 307 ? 6.141 -5.465 -25.683 1.00 91.25 307 HIS A O 1
ATOM 2524 N N . ILE A 1 308 ? 6.741 -4.204 -27.437 1.00 88.88 308 ILE A N 1
ATOM 2525 C CA . ILE A 1 308 ? 6.077 -2.980 -26.962 1.00 88.88 308 ILE A CA 1
ATOM 2526 C C . ILE A 1 308 ? 4.561 -3.183 -26.909 1.00 88.88 308 ILE A C 1
ATOM 2528 O O . ILE A 1 308 ? 3.947 -2.861 -25.899 1.00 88.88 308 ILE A O 1
ATOM 2532 N N . GLU A 1 309 ? 3.969 -3.755 -27.955 1.00 90.50 309 GLU A N 1
ATOM 2533 C CA . GLU A 1 309 ? 2.530 -4.025 -28.026 1.00 90.50 309 GLU A CA 1
ATOM 2534 C C . GLU A 1 309 ? 2.069 -4.951 -26.888 1.00 90.50 309 GLU A C 1
ATOM 2536 O O . GLU A 1 309 ? 1.131 -4.618 -26.163 1.00 90.50 309 GLU A O 1
ATOM 2541 N N . ASN A 1 310 ? 2.807 -6.035 -26.628 1.00 88.19 310 ASN A N 1
ATOM 2542 C CA . ASN A 1 310 ? 2.543 -6.924 -25.493 1.00 88.19 310 ASN A CA 1
ATOM 2543 C C . ASN A 1 310 ? 2.686 -6.208 -24.139 1.00 88.19 310 ASN A C 1
ATOM 2545 O O . ASN A 1 310 ? 1.836 -6.379 -23.270 1.00 88.19 310 ASN A O 1
ATOM 2549 N N . ASN A 1 311 ? 3.718 -5.378 -23.949 1.00 88.69 311 ASN A N 1
ATOM 2550 C CA . ASN A 1 311 ? 3.886 -4.616 -22.705 1.00 88.69 311 ASN A CA 1
ATOM 2551 C C . ASN A 1 311 ? 2.748 -3.610 -22.475 1.00 88.69 311 ASN A C 1
ATOM 2553 O O . ASN A 1 311 ? 2.333 -3.426 -21.335 1.00 88.69 311 ASN A O 1
ATOM 2557 N N . VAL A 1 312 ? 2.225 -2.973 -23.529 1.00 86.69 312 VAL A N 1
ATOM 2558 C CA . VAL A 1 312 ? 1.075 -2.058 -23.421 1.00 86.69 312 VAL A CA 1
ATOM 2559 C C . VAL A 1 312 ? -0.177 -2.813 -22.967 1.00 86.69 312 VAL A C 1
ATOM 2561 O O . VAL A 1 312 ? -0.878 -2.342 -22.070 1.00 86.69 312 VAL A O 1
ATOM 2564 N N . VAL A 1 313 ? -0.434 -3.998 -23.529 1.00 88.00 313 VAL A N 1
ATOM 2565 C CA . VAL A 1 313 ? -1.565 -4.850 -23.123 1.00 88.00 313 VAL A CA 1
ATOM 2566 C C . VAL A 1 313 ? -1.411 -5.318 -21.674 1.00 88.00 313 VAL A C 1
ATOM 2568 O O . VAL A 1 313 ? -2.342 -5.170 -20.882 1.00 88.00 313 VAL A O 1
ATOM 2571 N N . GLU A 1 314 ? -0.237 -5.824 -21.293 1.00 85.81 314 GLU A N 1
ATOM 2572 C CA . GLU A 1 314 ? 0.029 -6.272 -19.921 1.00 85.81 314 GLU A CA 1
ATOM 2573 C C . GLU A 1 314 ? -0.048 -5.118 -18.912 1.00 85.81 314 GLU A C 1
ATOM 2575 O O . GLU A 1 314 ? -0.635 -5.281 -17.844 1.00 85.81 314 GLU A O 1
ATOM 2580 N N . HIS A 1 315 ? 0.437 -3.921 -19.257 1.00 82.12 315 HIS A N 1
ATOM 2581 C CA . HIS A 1 315 ? 0.270 -2.738 -18.412 1.00 82.12 315 HIS A CA 1
ATOM 2582 C C . HIS A 1 315 ? -1.211 -2.384 -18.210 1.00 82.12 315 HIS A C 1
ATOM 2584 O O . HIS A 1 315 ? -1.618 -2.088 -17.087 1.00 82.12 315 HIS A O 1
ATOM 2590 N N . GLY A 1 316 ? -2.035 -2.484 -19.260 1.00 87.19 316 GLY A N 1
ATOM 2591 C CA . GLY A 1 316 ? -3.486 -2.312 -19.159 1.00 87.19 316 GLY A CA 1
ATOM 2592 C C . GLY A 1 316 ? -4.138 -3.323 -18.211 1.00 87.19 316 GLY A C 1
ATOM 2593 O O . GLY A 1 316 ? -4.939 -2.938 -17.361 1.00 87.19 316 GLY A O 1
ATOM 2594 N N . ARG A 1 317 ? -3.745 -4.601 -18.292 1.00 88.81 317 ARG A N 1
ATOM 2595 C CA . ARG A 1 317 ? -4.233 -5.665 -17.395 1.00 88.81 317 ARG A CA 1
ATOM 2596 C C . ARG A 1 317 ? -3.804 -5.441 -15.945 1.00 88.81 317 ARG A C 1
ATOM 2598 O O . ARG A 1 317 ? -4.620 -5.561 -15.038 1.00 88.81 317 ARG A O 1
ATOM 2605 N N . VAL A 1 318 ? -2.544 -5.071 -15.714 1.00 89.38 318 VAL A N 1
ATOM 2606 C CA . VAL A 1 318 ? -2.030 -4.747 -14.372 1.00 89.38 318 VAL A CA 1
ATOM 2607 C C . VAL A 1 318 ? -2.765 -3.543 -13.783 1.00 89.38 318 VAL A C 1
ATOM 2609 O O . VAL A 1 318 ? -3.136 -3.566 -12.611 1.00 89.38 318 VAL A O 1
ATOM 2612 N N . GLN A 1 319 ? -3.028 -2.512 -14.588 1.00 89.31 319 GLN A N 1
ATOM 2613 C CA . GLN A 1 319 ? -3.776 -1.337 -14.148 1.00 89.31 319 GLN A CA 1
ATOM 2614 C C . GLN A 1 319 ? -5.227 -1.688 -13.783 1.00 89.31 319 GLN A C 1
ATOM 2616 O O . GLN A 1 319 ? -5.739 -1.179 -12.787 1.00 89.31 319 GLN A O 1
ATOM 2621 N N . GLN A 1 320 ? -5.870 -2.586 -14.537 1.00 88.88 320 GLN A N 1
ATOM 2622 C CA . GLN A 1 320 ? -7.198 -3.112 -14.203 1.00 88.88 320 GLN A CA 1
ATOM 2623 C C . GLN A 1 320 ? -7.183 -3.879 -12.876 1.00 88.88 320 GLN A C 1
ATOM 2625 O O . GLN A 1 320 ? -7.978 -3.564 -11.995 1.00 88.88 320 GLN A O 1
ATOM 2630 N N . TYR A 1 321 ? -6.241 -4.811 -12.680 1.00 89.06 321 TYR A N 1
ATOM 2631 C CA . TYR A 1 321 ? -6.113 -5.530 -11.406 1.00 89.06 321 TYR A CA 1
ATOM 2632 C C . TYR A 1 321 ? -5.851 -4.590 -10.231 1.00 89.06 321 TYR A C 1
ATOM 2634 O O . TYR A 1 321 ? -6.430 -4.768 -9.162 1.00 89.06 321 TYR A O 1
ATOM 2642 N N . LYS A 1 322 ? -5.026 -3.555 -10.424 1.00 91.19 322 LYS A N 1
ATOM 2643 C CA . LYS A 1 322 ? -4.794 -2.530 -9.403 1.00 91.19 322 LYS A CA 1
ATOM 2644 C C . LYS A 1 322 ? -6.097 -1.822 -9.014 1.00 91.19 322 LYS A C 1
ATOM 2646 O O . LYS A 1 322 ? -6.392 -1.715 -7.828 1.00 91.19 322 LYS A O 1
ATOM 2651 N N . GLN A 1 323 ? -6.885 -1.375 -9.993 1.00 90.69 323 GLN A N 1
ATOM 2652 C CA . GLN A 1 323 ? -8.172 -0.719 -9.737 1.00 90.69 323 GLN A CA 1
ATOM 2653 C C . GLN A 1 323 ? -9.175 -1.653 -9.052 1.00 90.69 323 GLN A C 1
ATOM 2655 O O . GLN A 1 323 ? -9.892 -1.213 -8.156 1.00 90.69 323 GLN A O 1
ATOM 2660 N N . GLU A 1 324 ? -9.210 -2.931 -9.435 1.00 92.75 324 GLU A N 1
ATOM 2661 C CA . GLU A 1 324 ? -10.104 -3.927 -8.841 1.00 92.75 324 GLU A CA 1
ATOM 2662 C C . GLU A 1 324 ? -9.733 -4.234 -7.382 1.00 92.75 324 GLU A C 1
ATOM 2664 O O . GLU A 1 324 ? -10.609 -4.265 -6.518 1.00 92.75 324 GLU A O 1
ATOM 2669 N N . ILE A 1 325 ? -8.438 -4.389 -7.084 1.00 89.62 325 ILE A N 1
ATOM 2670 C CA . ILE A 1 325 ? -7.942 -4.579 -5.713 1.00 89.62 325 ILE A CA 1
ATOM 2671 C C . ILE A 1 325 ? -8.263 -3.349 -4.856 1.00 89.62 325 ILE A C 1
ATOM 2673 O O . ILE A 1 325 ? -8.792 -3.495 -3.756 1.00 89.62 325 ILE A O 1
ATOM 2677 N N . GLU A 1 326 ? -8.003 -2.136 -5.357 1.00 90.75 326 GLU A N 1
ATOM 2678 C CA . GLU A 1 326 ? -8.333 -0.900 -4.638 1.00 90.75 326 GLU A CA 1
ATOM 2679 C C . GLU A 1 326 ? -9.845 -0.739 -4.417 1.00 90.75 326 GLU A C 1
ATOM 2681 O O . GLU A 1 326 ? -10.267 -0.282 -3.356 1.00 90.75 326 GLU A O 1
ATOM 2686 N N . ALA A 1 327 ? -10.677 -1.096 -5.400 1.00 90.56 327 ALA A N 1
ATOM 2687 C CA . ALA A 1 327 ? -12.132 -1.063 -5.262 1.00 90.56 327 ALA A CA 1
ATOM 2688 C C . ALA A 1 327 ? -12.621 -2.067 -4.209 1.00 90.56 327 ALA A C 1
ATOM 2690 O O . ALA A 1 327 ? -13.430 -1.703 -3.359 1.00 90.56 327 ALA A O 1
ATOM 2691 N N . ARG A 1 328 ? -12.078 -3.290 -4.211 1.00 93.00 328 ARG A N 1
ATOM 2692 C CA . ARG A 1 328 ? -12.412 -4.323 -3.223 1.00 93.00 328 ARG A CA 1
ATOM 2693 C C . ARG A 1 328 ? -11.997 -3.918 -1.810 1.00 93.00 328 ARG A C 1
ATOM 2695 O O . ARG A 1 328 ? -12.782 -4.079 -0.886 1.00 93.00 328 ARG A O 1
ATOM 2702 N N . ALA A 1 329 ? -10.808 -3.336 -1.650 1.00 89.50 329 ALA A N 1
ATOM 2703 C CA . ALA A 1 329 ? -10.345 -2.820 -0.363 1.00 89.50 329 ALA A CA 1
ATOM 2704 C C . ALA A 1 329 ? -11.210 -1.650 0.143 1.00 89.50 329 ALA A C 1
ATOM 2706 O O . ALA A 1 329 ? -11.514 -1.580 1.331 1.00 89.50 329 ALA A O 1
ATOM 2707 N N . ARG A 1 330 ? -11.643 -0.747 -0.753 1.00 92.06 330 ARG A N 1
ATOM 2708 C CA . ARG A 1 330 ? -12.586 0.330 -0.403 1.00 92.06 330 ARG A CA 1
ATOM 2709 C C . ARG A 1 330 ? -13.929 -0.223 0.069 1.00 92.06 330 ARG A C 1
ATOM 2711 O O . ARG A 1 330 ? -14.442 0.257 1.072 1.00 92.06 330 ARG A O 1
ATOM 2718 N N . GLN A 1 331 ? -14.461 -1.227 -0.625 1.00 93.25 331 GLN A N 1
ATOM 2719 C CA . GLN A 1 331 ? -15.730 -1.852 -0.263 1.00 93.25 331 GLN A CA 1
ATOM 2720 C C . GLN A 1 331 ? -15.651 -2.569 1.093 1.00 93.25 331 GLN A C 1
ATOM 2722 O O . GLN A 1 331 ? -16.531 -2.366 1.919 1.00 93.25 331 GLN A O 1
ATOM 2727 N N . ASP A 1 332 ? -14.594 -3.346 1.350 1.00 93.12 332 ASP A N 1
ATOM 2728 C CA . ASP A 1 332 ? -14.397 -4.032 2.639 1.00 93.12 332 ASP A CA 1
ATOM 272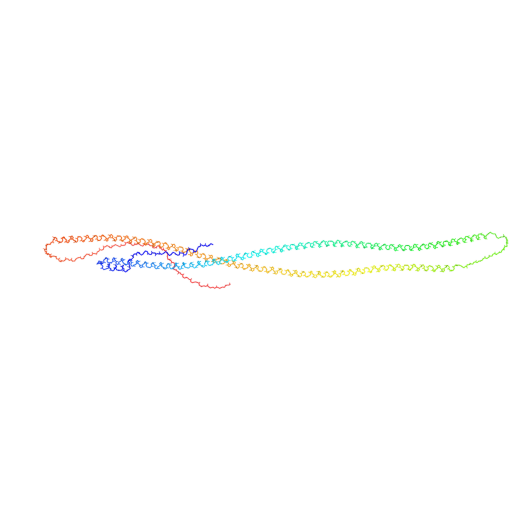9 C C . ASP A 1 332 ? -14.277 -3.027 3.797 1.00 93.12 332 ASP A C 1
ATOM 2731 O O . ASP A 1 332 ? -14.903 -3.189 4.844 1.00 93.12 332 ASP A O 1
ATOM 2735 N N . LEU A 1 333 ? -13.555 -1.918 3.587 1.00 90.25 333 LEU A N 1
ATOM 2736 C CA . LEU A 1 333 ? -13.473 -0.846 4.578 1.00 90.25 333 LEU A CA 1
ATOM 2737 C C . LEU A 1 333 ? -14.839 -0.199 4.845 1.00 90.25 333 LEU A C 1
ATOM 2739 O O . LEU A 1 333 ? -15.163 0.073 5.998 1.00 90.25 333 LEU A O 1
ATOM 2743 N N . GLU A 1 334 ? -15.637 0.047 3.806 1.00 92.00 334 GLU A N 1
ATOM 2744 C CA . GLU A 1 334 ? -16.986 0.607 3.939 1.00 92.00 334 GLU A CA 1
ATOM 2745 C C . GLU A 1 334 ? -17.930 -0.354 4.680 1.00 92.00 334 GLU A C 1
ATOM 2747 O O . GLU A 1 334 ? -18.677 0.069 5.564 1.00 92.00 334 GLU A O 1
ATOM 2752 N N . GLU A 1 335 ? -17.841 -1.656 4.402 1.00 93.00 335 GLU A N 1
ATOM 2753 C CA . GLU A 1 335 ? -18.595 -2.693 5.111 1.00 93.00 335 GLU A CA 1
ATOM 2754 C C . GLU A 1 335 ? -18.198 -2.775 6.590 1.00 93.00 335 GLU A C 1
ATOM 2756 O O . GLU A 1 335 ? -19.065 -2.801 7.468 1.00 93.00 335 GLU A O 1
ATOM 2761 N N . LYS A 1 336 ? -16.893 -2.742 6.891 1.00 94.50 336 LYS A N 1
ATOM 2762 C CA . LYS A 1 336 ? -16.383 -2.704 8.269 1.00 94.50 336 LYS A CA 1
ATOM 2763 C C . LYS A 1 336 ? -16.798 -1.433 8.997 1.00 94.50 336 LYS A C 1
ATOM 2765 O O . LYS A 1 336 ? -17.187 -1.502 10.161 1.00 94.50 336 LYS A O 1
ATOM 2770 N N . LEU A 1 337 ? -16.777 -0.286 8.320 1.00 94.44 337 LEU A N 1
ATOM 2771 C CA . LEU A 1 337 ? -17.252 0.977 8.880 1.00 94.44 337 LEU A CA 1
ATOM 2772 C C . LEU A 1 337 ? -18.746 0.899 9.220 1.00 94.44 337 LEU A C 1
ATOM 2774 O O . LEU A 1 337 ? -19.157 1.349 10.289 1.00 94.44 337 LEU A O 1
ATOM 2778 N N . LYS A 1 338 ? -19.550 0.289 8.342 1.00 94.56 338 LYS A N 1
ATOM 2779 C CA . LYS A 1 338 ? -20.981 0.081 8.573 1.00 94.56 338 LYS A CA 1
ATOM 2780 C C . LYS A 1 338 ? -21.232 -0.817 9.789 1.00 94.56 338 LYS A C 1
ATOM 2782 O O . LYS A 1 338 ? -22.015 -0.429 10.651 1.00 94.56 338 LYS A O 1
ATOM 2787 N N . GLN A 1 339 ? -20.511 -1.935 9.911 1.00 93.94 339 GLN A N 1
ATOM 2788 C CA . GLN A 1 339 ? -20.583 -2.827 11.080 1.00 93.94 339 GLN A CA 1
ATOM 2789 C C . GLN A 1 339 ? -20.227 -2.096 12.382 1.00 93.94 339 GLN A C 1
ATOM 2791 O O . GLN A 1 339 ? -20.954 -2.194 13.368 1.00 93.94 339 GLN A O 1
ATOM 2796 N N . VAL A 1 340 ? -19.137 -1.320 12.385 1.00 92.56 340 VAL A N 1
ATOM 2797 C CA . VAL A 1 340 ? -18.733 -0.525 13.557 1.00 92.56 340 VAL A CA 1
ATOM 2798 C C . VAL A 1 340 ? -19.801 0.511 13.909 1.00 92.56 340 VAL A C 1
ATOM 2800 O O . VAL A 1 340 ? -20.105 0.698 15.084 1.00 92.56 340 VAL A O 1
ATOM 2803 N N . ASN A 1 341 ? -20.402 1.168 12.918 1.00 92.50 341 ASN A N 1
ATOM 2804 C CA . ASN A 1 341 ? -21.442 2.162 13.163 1.00 92.50 341 ASN A CA 1
ATOM 2805 C C . ASN A 1 341 ? -22.726 1.539 13.741 1.00 92.50 341 ASN A C 1
ATOM 2807 O O . ASN A 1 341 ? -23.293 2.086 14.684 1.00 92.50 341 ASN A O 1
ATOM 2811 N N . GLU A 1 342 ? -23.157 0.384 13.228 1.00 94.25 342 GLU A N 1
ATOM 2812 C CA . GLU A 1 342 ? -24.290 -0.384 13.772 1.00 94.25 342 GLU A CA 1
ATOM 2813 C C . GLU A 1 342 ? -24.016 -0.849 15.214 1.00 94.25 342 GLU A C 1
ATOM 2815 O O . GLU A 1 342 ? -24.876 -0.732 16.093 1.00 94.25 342 GLU A O 1
ATOM 2820 N N . PHE A 1 343 ? -22.789 -1.297 15.495 1.00 92.81 343 PHE A N 1
ATOM 2821 C CA . PHE A 1 343 ? -22.367 -1.666 16.846 1.00 92.81 343 PHE A CA 1
ATOM 2822 C C . PHE A 1 343 ? -22.388 -0.468 17.805 1.00 92.81 343 PHE A C 1
ATOM 2824 O O . PHE A 1 343 ? -22.938 -0.564 18.901 1.00 92.81 343 PHE A O 1
ATOM 2831 N N . LEU A 1 344 ? -21.848 0.682 17.390 1.00 93.50 344 LEU A N 1
ATOM 2832 C CA . LEU A 1 344 ? -21.851 1.905 18.200 1.00 93.50 344 LEU A CA 1
ATOM 2833 C C . LEU A 1 344 ? -23.272 2.415 18.474 1.00 93.50 344 LEU A C 1
ATOM 2835 O O . LEU A 1 344 ? -23.548 2.866 19.585 1.00 93.50 344 LEU A O 1
ATOM 2839 N N . GLN A 1 345 ? -24.182 2.317 17.499 1.00 91.50 345 GLN A N 1
ATOM 2840 C CA . GLN A 1 345 ? -25.600 2.628 17.707 1.00 91.50 345 GLN A CA 1
ATOM 2841 C C . GLN A 1 345 ? -26.226 1.702 18.754 1.00 91.50 345 GLN A C 1
ATOM 2843 O O . GLN A 1 345 ? -26.853 2.186 19.696 1.00 91.50 345 GLN A O 1
ATOM 2848 N N . THR A 1 346 ? -25.980 0.395 18.648 1.00 91.12 346 THR A N 1
ATOM 2849 C CA . THR A 1 346 ? -26.473 -0.598 19.616 1.00 91.12 346 THR A CA 1
ATOM 2850 C C . THR A 1 346 ? -25.920 -0.327 21.019 1.00 91.12 346 THR A C 1
ATOM 2852 O O . THR A 1 346 ? -26.662 -0.338 22.000 1.00 91.12 346 THR A O 1
ATOM 2855 N N . GLN A 1 347 ? -24.629 -0.001 21.133 1.00 89.12 347 GLN A N 1
ATOM 2856 C CA . GLN A 1 347 ? -24.002 0.353 22.407 1.00 89.12 347 GLN A CA 1
ATOM 2857 C C . GLN A 1 347 ? -24.606 1.630 23.012 1.00 89.12 347 GLN A C 1
ATOM 2859 O O . GLN A 1 347 ? -24.829 1.693 24.223 1.00 89.12 347 GLN A O 1
ATOM 2864 N N . ALA A 1 348 ? -24.887 2.646 22.190 1.00 89.50 348 ALA A N 1
ATOM 2865 C CA . ALA A 1 348 ? -25.529 3.879 22.640 1.00 89.50 348 ALA A CA 1
ATOM 2866 C C . ALA A 1 348 ? -26.954 3.625 23.158 1.00 89.50 348 ALA A C 1
ATOM 2868 O O . ALA A 1 348 ? -27.340 4.182 24.189 1.00 89.50 348 ALA A O 1
ATOM 2869 N N . GLU A 1 349 ? -27.710 2.755 22.488 1.00 92.62 349 GLU A N 1
ATOM 2870 C CA . GLU A 1 349 ? -29.061 2.379 22.900 1.00 92.62 349 GLU A CA 1
ATOM 2871 C C . GLU A 1 349 ? -29.059 1.587 24.214 1.00 92.62 349 GLU A C 1
ATOM 2873 O O . GLU A 1 349 ? -29.767 1.960 25.152 1.00 92.62 349 GLU A O 1
ATOM 2878 N N . ILE A 1 350 ? -28.184 0.581 24.345 1.00 92.19 350 ILE A N 1
ATOM 2879 C CA . ILE A 1 350 ? -27.995 -0.171 25.597 1.00 92.19 350 ILE A CA 1
ATOM 2880 C C . ILE A 1 350 ? -27.610 0.775 26.740 1.00 92.19 350 ILE A C 1
ATOM 2882 O O . ILE A 1 350 ? -28.178 0.697 27.830 1.00 92.19 350 ILE A O 1
ATOM 2886 N N . ARG A 1 351 ? -26.688 1.716 26.498 1.00 90.94 351 ARG A N 1
ATOM 2887 C CA . ARG A 1 351 ? -26.276 2.701 27.506 1.00 90.94 351 ARG A CA 1
ATOM 2888 C C . ARG A 1 351 ? -27.445 3.577 27.957 1.00 90.94 351 ARG A C 1
ATOM 2890 O O . ARG A 1 351 ? -27.590 3.805 29.155 1.00 90.94 351 ARG A O 1
ATOM 2897 N N . SER A 1 352 ? -28.281 4.042 27.029 1.00 93.06 352 SER A N 1
ATOM 2898 C CA . SER A 1 352 ? -29.469 4.836 27.358 1.00 93.06 352 SER A CA 1
ATOM 2899 C C . SER A 1 352 ? -30.478 4.032 28.186 1.00 93.06 352 SER A C 1
ATOM 2901 O O . SER A 1 352 ? -30.973 4.531 29.198 1.00 93.06 352 SER A O 1
ATOM 2903 N N . GLN A 1 353 ? -30.729 2.771 27.818 1.00 93.75 353 GLN A N 1
ATOM 2904 C CA . GLN A 1 353 ? -31.616 1.881 28.573 1.00 93.75 353 GLN A CA 1
ATOM 2905 C C . GLN A 1 353 ? -31.093 1.613 29.991 1.00 93.75 353 GLN A C 1
ATOM 2907 O O . GLN A 1 353 ? -31.851 1.712 30.959 1.00 93.75 353 GLN A O 1
ATOM 2912 N N . MET A 1 354 ? -29.794 1.332 30.136 1.00 92.69 354 MET A N 1
ATOM 2913 C CA . MET A 1 354 ? -29.159 1.147 31.444 1.00 92.69 354 MET A CA 1
ATOM 2914 C C . MET A 1 354 ? -29.240 2.414 32.297 1.00 92.69 354 MET A C 1
ATOM 2916 O O . MET A 1 354 ? -29.532 2.324 33.485 1.00 92.69 354 MET A O 1
ATOM 2920 N N . GLU A 1 355 ? -29.047 3.597 31.711 1.00 92.62 355 GLU A N 1
ATOM 2921 C CA . GLU A 1 355 ? -29.139 4.864 32.442 1.00 92.62 355 GLU A CA 1
ATOM 2922 C C . GLU A 1 355 ? -30.555 5.118 32.984 1.00 92.62 355 GLU A C 1
ATOM 2924 O O . GLU A 1 355 ? -30.717 5.557 34.124 1.00 92.62 355 GLU A O 1
ATOM 2929 N N . VAL A 1 356 ? -31.591 4.789 32.204 1.00 93.12 356 VAL A N 1
ATOM 2930 C CA . VAL A 1 356 ? -32.983 4.838 32.677 1.00 93.12 356 VAL A CA 1
ATOM 2931 C C . VAL A 1 356 ? -33.205 3.832 33.808 1.00 93.12 356 VAL A C 1
ATOM 2933 O O . VAL A 1 356 ? -33.774 4.194 34.838 1.00 93.12 356 VAL A O 1
ATOM 2936 N N . LYS A 1 357 ? -32.721 2.591 33.665 1.00 94.19 357 LYS A N 1
ATOM 2937 C CA . LYS A 1 357 ? -32.886 1.554 34.694 1.00 94.19 357 LYS A CA 1
ATOM 2938 C C . LYS A 1 357 ? -32.177 1.917 36.001 1.00 94.19 357 LYS A C 1
ATOM 2940 O O . LYS A 1 357 ? -32.762 1.719 37.063 1.00 94.19 357 LYS A O 1
ATOM 2945 N N . ILE A 1 358 ? -30.973 2.488 35.925 1.00 93.88 358 ILE A N 1
ATOM 2946 C CA . ILE A 1 358 ? -30.233 3.000 37.087 1.00 93.88 358 ILE A CA 1
ATOM 2947 C C . ILE A 1 358 ? -31.055 4.082 37.789 1.00 93.88 358 ILE A C 1
ATOM 2949 O O . ILE A 1 358 ? -31.294 3.954 38.984 1.00 93.88 358 ILE A O 1
ATOM 2953 N N . LYS A 1 359 ? -31.579 5.075 37.056 1.00 95.56 359 LYS A N 1
ATOM 2954 C CA . LYS A 1 359 ? -32.418 6.132 37.650 1.00 95.56 359 LYS A CA 1
ATOM 2955 C C . LYS A 1 359 ? -33.656 5.570 38.351 1.00 95.56 359 LYS A C 1
ATOM 2957 O O . LYS A 1 359 ? -33.965 6.002 39.456 1.00 95.56 359 LYS A O 1
ATOM 2962 N N . CYS A 1 360 ? -34.339 4.591 37.752 1.00 91.38 360 CYS A N 1
ATOM 2963 C CA . CYS A 1 360 ? -35.489 3.938 38.386 1.00 91.38 360 CYS A CA 1
ATOM 2964 C C . CYS A 1 360 ? -35.105 3.239 39.700 1.00 91.38 360 CYS A C 1
ATOM 2966 O O . CYS A 1 360 ? -35.793 3.399 40.709 1.00 91.38 360 CYS A O 1
ATOM 2968 N N . LEU A 1 361 ? -33.994 2.497 39.707 1.00 92.88 361 LEU A N 1
ATOM 2969 C CA . LEU A 1 361 ? -33.512 1.806 40.905 1.00 92.88 361 LEU A CA 1
ATOM 2970 C C . LEU A 1 361 ? -33.036 2.791 41.983 1.00 92.88 361 LEU A C 1
ATOM 2972 O O . LEU A 1 361 ? -33.307 2.581 43.160 1.00 92.88 361 LEU A O 1
ATOM 2976 N N . GLU A 1 362 ? -32.382 3.891 41.606 1.00 92.56 362 GLU A N 1
ATOM 2977 C CA . GLU A 1 362 ? -31.983 4.960 42.530 1.00 92.56 362 GLU A CA 1
ATOM 2978 C C . GLU A 1 362 ? -33.195 5.622 43.202 1.00 92.56 362 GLU A C 1
ATOM 2980 O O . GLU A 1 362 ? -33.167 5.878 44.413 1.00 92.56 362 GLU A O 1
ATOM 2985 N N . THR A 1 363 ? -34.276 5.868 42.449 1.00 91.00 363 THR A N 1
ATOM 2986 C CA . THR A 1 363 ? -35.527 6.397 43.014 1.00 91.00 363 THR A CA 1
ATOM 2987 C C . THR A 1 363 ? -36.191 5.399 43.957 1.00 91.00 363 THR A C 1
ATOM 2989 O O . THR A 1 363 ? -36.525 5.767 45.082 1.00 91.00 363 THR A O 1
ATOM 2992 N N . GLU A 1 364 ? -36.292 4.127 43.567 1.00 93.25 364 GLU A N 1
ATOM 2993 C CA . GLU A 1 364 ? -36.897 3.083 44.401 1.00 93.25 364 GLU A CA 1
ATOM 2994 C C . GLU A 1 364 ? -36.095 2.854 45.694 1.00 93.25 364 GLU A C 1
ATOM 2996 O O . GLU A 1 364 ? -36.657 2.713 46.782 1.00 93.25 364 GLU A O 1
ATOM 3001 N N . LEU A 1 365 ? -34.764 2.890 45.608 1.00 90.06 365 LEU A N 1
ATOM 3002 C CA . LEU A 1 365 ? -33.875 2.790 46.763 1.00 90.06 365 LEU A CA 1
ATOM 3003 C C . LEU A 1 365 ? -34.023 3.994 47.703 1.00 90.06 365 LEU A C 1
ATOM 3005 O O . LEU A 1 365 ? -33.972 3.832 48.924 1.00 90.06 365 LEU A O 1
ATOM 3009 N N . SER A 1 366 ? -34.238 5.194 47.160 1.00 91.94 366 SER A N 1
ATOM 3010 C CA . SER A 1 366 ? -34.488 6.403 47.956 1.00 91.94 366 SER A CA 1
ATOM 3011 C C . SER A 1 366 ? -35.829 6.336 48.691 1.00 91.94 366 SER A C 1
ATOM 3013 O O . SER A 1 366 ? -35.888 6.643 49.883 1.00 91.94 366 SER A O 1
ATOM 3015 N N . GLU A 1 367 ? -36.887 5.871 48.021 1.00 93.69 367 GLU A N 1
ATOM 3016 C CA . GLU A 1 367 ? -38.197 5.621 48.640 1.00 93.69 367 GLU A CA 1
ATOM 3017 C C . GLU A 1 367 ? -38.096 4.580 49.756 1.00 93.69 367 GLU A C 1
ATOM 3019 O O . GLU A 1 367 ? -38.647 4.760 50.844 1.00 93.69 367 GLU A O 1
ATOM 3024 N N . MET A 1 368 ? -37.325 3.520 49.521 1.00 91.19 368 MET A N 1
ATOM 3025 C CA . MET A 1 368 ? -37.116 2.472 50.509 1.00 91.19 368 MET A CA 1
ATOM 3026 C C . MET A 1 368 ? -36.383 2.926 51.750 1.00 91.19 368 MET A C 1
ATOM 3028 O O . MET A 1 368 ? -36.794 2.572 52.853 1.00 91.19 368 MET A O 1
ATOM 3032 N N . LYS A 1 369 ? -35.344 3.744 51.586 1.00 89.06 369 LYS A N 1
ATOM 3033 C CA . LYS A 1 369 ? -34.655 4.363 52.719 1.00 89.06 369 LYS A CA 1
ATOM 3034 C C . LYS A 1 369 ? -35.599 5.243 53.528 1.00 89.06 369 LYS A C 1
ATOM 3036 O O . LYS A 1 369 ? -35.630 5.135 54.749 1.00 89.06 369 LYS A O 1
ATOM 3041 N N . ALA A 1 370 ? -36.416 6.064 52.866 1.00 90.62 370 ALA A N 1
ATOM 3042 C CA . ALA A 1 370 ? -37.402 6.891 53.560 1.00 90.62 370 ALA A CA 1
ATOM 3043 C C . ALA A 1 370 ? -38.419 6.035 54.338 1.00 90.62 370 ALA A C 1
ATOM 3045 O O . ALA A 1 370 ? -38.804 6.370 55.462 1.00 90.62 370 ALA A O 1
ATOM 3046 N N . GLN A 1 371 ? -38.831 4.905 53.762 1.00 87.88 371 GLN A N 1
ATOM 3047 C CA . GLN A 1 371 ? -39.758 3.981 54.399 1.00 87.88 371 GLN A CA 1
ATOM 3048 C C . GLN A 1 371 ? -39.119 3.227 55.580 1.00 87.88 371 GLN A C 1
ATOM 3050 O O . GLN A 1 371 ? -39.743 3.113 56.635 1.00 87.88 371 GLN A O 1
ATOM 3055 N N . GLU A 1 372 ? -37.874 2.770 55.444 1.00 91.62 372 GLU A N 1
ATOM 3056 C CA . GLU A 1 372 ? -37.078 2.180 56.527 1.00 91.62 372 GLU A CA 1
ATOM 3057 C C . GLU A 1 372 ? -36.935 3.155 57.705 1.00 91.62 372 GLU A C 1
ATOM 3059 O O . GLU A 1 372 ? -37.204 2.792 58.852 1.00 91.62 372 GLU A O 1
ATOM 3064 N N . GLU A 1 373 ? -36.585 4.413 57.426 1.00 89.00 373 GLU A N 1
ATOM 3065 C CA . GLU A 1 373 ? -36.443 5.464 58.435 1.00 89.00 373 GLU A CA 1
ATOM 3066 C C . GLU A 1 373 ? -37.776 5.720 59.160 1.00 89.00 373 GLU A C 1
ATOM 3068 O O . GLU A 1 373 ? -37.821 5.810 60.389 1.00 89.00 373 GLU A O 1
ATOM 3073 N N . SER A 1 374 ? -38.890 5.742 58.418 1.00 89.88 374 SER A N 1
ATOM 3074 C CA . SER A 1 374 ? -40.238 5.845 58.988 1.00 89.88 374 SER A CA 1
ATOM 3075 C C . SER A 1 374 ? -40.563 4.675 59.921 1.00 89.88 374 SER A C 1
ATOM 3077 O O . SER A 1 374 ? -41.043 4.891 61.038 1.00 89.88 374 SER A O 1
ATOM 3079 N N . TYR A 1 375 ? -40.265 3.436 59.515 1.00 86.12 375 TYR A N 1
ATOM 3080 C CA . TYR A 1 375 ? -40.495 2.259 60.356 1.00 86.12 375 TYR A CA 1
ATOM 3081 C C . TYR A 1 375 ? -39.618 2.255 61.602 1.00 86.12 375 TYR A C 1
ATOM 3083 O O . TYR A 1 375 ? -40.099 1.930 62.687 1.00 86.12 375 TYR A O 1
ATOM 3091 N N . LYS A 1 376 ? -38.360 2.680 61.483 1.00 91.56 376 LYS A N 1
ATOM 3092 C CA . LYS A 1 376 ? -37.453 2.838 62.622 1.00 91.56 376 LYS A CA 1
ATOM 3093 C C . LYS A 1 376 ? -37.997 3.847 63.634 1.00 91.56 376 LYS A C 1
ATOM 3095 O O . LYS A 1 376 ? -37.979 3.575 64.835 1.00 91.56 376 LYS A O 1
ATOM 3100 N N . ILE A 1 377 ? -38.542 4.973 63.162 1.00 91.44 377 ILE A N 1
ATOM 3101 C CA . ILE A 1 377 ? -39.206 5.970 64.016 1.00 91.44 377 ILE A CA 1
ATOM 3102 C C . ILE A 1 377 ? -40.444 5.363 64.693 1.00 91.44 377 ILE A C 1
ATOM 3104 O O . ILE A 1 377 ? -40.582 5.471 65.912 1.00 91.44 377 ILE A O 1
ATOM 3108 N N . GLN A 1 378 ? -41.323 4.692 63.941 1.00 88.31 378 GLN A N 1
ATOM 3109 C CA . GLN A 1 378 ? -42.535 4.068 64.493 1.00 88.31 378 GLN A CA 1
ATOM 3110 C C . GLN A 1 378 ? -42.215 2.999 65.545 1.00 88.31 378 GLN A C 1
ATOM 3112 O O . GLN A 1 378 ? -42.853 2.959 66.598 1.00 88.31 378 GLN A O 1
ATOM 3117 N N . LEU A 1 379 ? -41.204 2.165 65.293 1.00 88.56 379 LEU A N 1
ATOM 3118 C CA . LEU A 1 379 ? -40.748 1.144 66.231 1.00 88.56 379 LEU A CA 1
ATOM 3119 C C . LEU A 1 379 ? -40.230 1.771 67.529 1.00 88.56 379 LEU A C 1
ATOM 3121 O O . LEU A 1 379 ? -40.581 1.301 68.611 1.00 88.56 379 LEU A O 1
ATOM 3125 N N . ASN A 1 380 ? -39.450 2.850 67.433 1.00 89.19 380 ASN A N 1
ATOM 3126 C CA . ASN A 1 380 ? -38.934 3.555 68.604 1.00 89.19 380 ASN A CA 1
ATOM 3127 C C . ASN A 1 380 ? -40.078 4.162 69.440 1.00 89.19 380 ASN A C 1
ATOM 3129 O O . ASN A 1 380 ? -40.137 3.970 70.653 1.00 89.19 380 ASN A O 1
ATOM 3133 N N . VAL A 1 381 ? -41.063 4.790 68.785 1.00 89.56 381 VAL A N 1
ATOM 3134 C CA . VAL A 1 381 ? -42.274 5.304 69.453 1.00 89.56 381 VAL A CA 1
ATOM 3135 C C . VAL A 1 381 ? -43.051 4.180 70.144 1.00 89.56 381 VAL A C 1
ATOM 3137 O O . VAL A 1 381 ? -43.514 4.343 71.278 1.00 89.56 381 VAL A O 1
ATOM 3140 N N . TYR A 1 382 ? -43.188 3.019 69.500 1.00 84.00 382 TYR A N 1
ATOM 3141 C CA . TYR A 1 382 ? -43.856 1.861 70.091 1.00 84.00 382 TYR A CA 1
ATOM 3142 C C . TYR A 1 382 ? -43.103 1.315 71.313 1.00 84.00 382 TYR A C 1
ATOM 3144 O O . TYR A 1 382 ? -43.727 1.047 72.346 1.00 84.00 382 TYR A O 1
ATOM 3152 N N . GLN A 1 383 ? -41.774 1.187 71.229 1.00 88.88 383 GLN A N 1
ATOM 3153 C CA . GLN A 1 383 ? -40.922 0.774 72.347 1.00 88.88 383 GLN A CA 1
ATOM 3154 C C . GLN A 1 383 ? -41.049 1.743 73.527 1.00 88.88 383 GLN A C 1
ATOM 3156 O O . GLN A 1 383 ? -41.320 1.308 74.647 1.00 88.88 383 GLN A O 1
ATOM 3161 N N . GLU A 1 384 ? -40.956 3.051 73.278 1.00 88.12 384 GLU A N 1
ATOM 3162 C CA . GLU A 1 384 ? -41.088 4.080 74.312 1.00 88.12 384 GLU A CA 1
ATOM 3163 C C . GLU A 1 384 ? -42.480 4.061 74.967 1.00 88.12 384 GLU A C 1
ATOM 3165 O O . GLU A 1 384 ? -42.615 4.169 76.188 1.00 88.12 384 GLU A O 1
ATOM 3170 N N . THR A 1 385 ? -43.533 3.848 74.173 1.00 80.69 385 THR A N 1
ATOM 3171 C CA . THR A 1 385 ? -44.908 3.727 74.679 1.00 80.69 385 THR A CA 1
ATOM 3172 C C . THR A 1 385 ? -45.082 2.477 75.544 1.00 80.69 385 THR A C 1
ATOM 3174 O O . THR A 1 385 ? -45.727 2.534 76.593 1.00 80.69 385 THR A O 1
ATOM 3177 N N . CYS A 1 386 ? -44.485 1.347 75.149 1.00 82.06 386 CYS A N 1
ATOM 3178 C CA . CYS A 1 386 ? -44.507 0.122 75.948 1.00 82.06 386 CYS A CA 1
ATOM 3179 C C . CYS A 1 386 ? -43.765 0.299 77.280 1.00 82.06 386 CYS A C 1
ATOM 3181 O O . CYS A 1 386 ? -44.275 -0.135 78.314 1.00 82.06 386 CYS A O 1
ATOM 3183 N N . LEU A 1 387 ? -42.614 0.979 77.271 1.00 88.19 387 LEU A N 1
ATOM 3184 C CA . LEU A 1 387 ? -41.860 1.301 78.486 1.00 88.19 387 LEU A CA 1
ATOM 3185 C C . LEU A 1 387 ? -42.676 2.187 79.436 1.00 88.19 387 LEU A C 1
ATOM 3187 O O . LEU A 1 387 ? -42.842 1.835 80.604 1.00 88.19 387 LEU A O 1
ATOM 3191 N N . LYS A 1 388 ? -43.292 3.263 78.929 1.00 87.06 388 LYS A N 1
ATOM 3192 C CA . LYS A 1 388 ? -44.189 4.127 79.721 1.00 87.06 388 LYS A CA 1
ATOM 3193 C C . LYS A 1 388 ? -45.372 3.346 80.300 1.00 87.06 388 LYS A C 1
ATOM 3195 O O . LYS A 1 388 ? -45.705 3.496 81.475 1.00 87.06 388 LYS A O 1
ATOM 3200 N N . GLY A 1 389 ? -45.994 2.467 79.510 1.00 81.81 389 GLY A N 1
ATOM 3201 C CA . GLY A 1 389 ? -47.076 1.596 79.982 1.00 81.81 389 GLY A CA 1
ATOM 3202 C C . GLY A 1 389 ? -46.638 0.650 81.108 1.00 81.81 389 GLY A C 1
ATOM 3203 O O . GLY A 1 389 ? -47.381 0.434 82.073 1.00 81.81 389 GLY A O 1
ATOM 3204 N N . PHE A 1 390 ? -45.415 0.122 81.028 1.00 80.12 390 PHE A N 1
ATOM 3205 C CA . PHE A 1 390 ? -44.832 -0.724 82.067 1.00 80.12 390 PHE A CA 1
ATOM 3206 C C . PHE A 1 390 ? -44.556 0.052 83.363 1.00 80.12 390 PHE A C 1
ATOM 3208 O O . PHE A 1 390 ? -44.909 -0.421 84.444 1.00 80.12 390 PHE A O 1
ATOM 3215 N N . GLU A 1 391 ? -44.003 1.263 83.273 1.00 88.12 391 GLU A N 1
ATOM 3216 C CA . GLU A 1 391 ? -43.778 2.139 84.431 1.00 88.12 391 GLU A CA 1
ATOM 3217 C C . GLU A 1 391 ? -45.083 2.503 85.147 1.00 88.12 391 GLU A C 1
ATOM 3219 O O . GLU A 1 391 ? -45.162 2.416 86.376 1.00 88.12 391 GLU A O 1
ATOM 3224 N N . ILE A 1 392 ? -46.134 2.828 84.386 1.00 85.56 392 ILE A N 1
ATOM 3225 C CA . ILE A 1 392 ? -47.473 3.084 84.935 1.00 85.56 392 ILE A CA 1
ATOM 3226 C C . ILE A 1 392 ? -47.999 1.840 85.658 1.00 85.56 392 ILE A C 1
ATOM 3228 O O . ILE A 1 392 ? -48.459 1.936 86.795 1.00 85.56 392 ILE A O 1
ATOM 3232 N N . THR A 1 393 ? -47.894 0.660 85.041 1.00 77.38 393 THR A N 1
ATOM 3233 C CA . THR A 1 393 ? -48.363 -0.601 85.643 1.00 77.38 393 THR A CA 1
ATOM 3234 C C . THR A 1 393 ? -47.600 -0.929 86.929 1.00 77.38 393 THR A C 1
ATOM 3236 O O . THR A 1 393 ? -48.208 -1.306 87.931 1.00 77.38 393 THR A O 1
ATOM 3239 N N . ARG A 1 394 ? -46.278 -0.718 86.947 1.00 87.44 394 ARG A N 1
ATOM 3240 C CA . ARG A 1 394 ? -45.432 -0.874 88.140 1.00 87.44 394 ARG A CA 1
ATOM 3241 C C . ARG A 1 394 ? -45.843 0.094 89.254 1.00 87.44 394 ARG A C 1
ATOM 3243 O O . ARG A 1 394 ? -45.958 -0.322 90.405 1.00 87.44 394 ARG A O 1
ATOM 3250 N N . SER A 1 395 ? -46.100 1.361 88.922 1.00 84.75 395 SER A N 1
ATOM 3251 C CA . SER A 1 395 ? -46.586 2.367 89.877 1.00 84.75 395 SER A CA 1
ATOM 3252 C C . SER A 1 395 ? -47.931 1.964 90.485 1.00 84.75 395 SER A C 1
ATOM 3254 O O . SER A 1 395 ? -48.076 1.930 91.707 1.00 84.75 395 SER A O 1
ATOM 3256 N N . LEU A 1 396 ? -48.891 1.569 89.647 1.00 87.75 396 LEU A N 1
ATOM 3257 C CA . LEU A 1 396 ? -50.207 1.113 90.095 1.00 87.75 396 LEU A CA 1
ATOM 3258 C C . LEU A 1 396 ? -50.118 -0.151 90.957 1.00 87.75 396 LEU A C 1
ATOM 3260 O O . LEU A 1 396 ? -50.798 -0.235 91.975 1.00 87.75 396 LEU A O 1
ATOM 3264 N N . SER A 1 397 ? -49.250 -1.105 90.610 1.00 88.25 397 SER A N 1
ATOM 3265 C CA . SER A 1 397 ? -49.003 -2.300 91.425 1.00 88.25 397 SER A CA 1
ATOM 3266 C C . SER A 1 397 ? -48.462 -1.946 92.813 1.00 88.25 397 SER A C 1
ATOM 3268 O O . SER A 1 397 ? -48.893 -2.529 93.807 1.00 88.25 397 SER A O 1
ATOM 3270 N N . ASN A 1 398 ? -47.543 -0.980 92.902 1.00 85.88 398 ASN A N 1
ATOM 3271 C CA . ASN A 1 398 ? -47.019 -0.504 94.183 1.00 85.88 398 ASN A CA 1
ATOM 3272 C C . ASN A 1 398 ? -48.114 0.185 95.008 1.00 85.88 398 ASN A C 1
ATOM 3274 O O . ASN A 1 398 ? -48.261 -0.109 96.192 1.00 85.88 398 ASN A O 1
ATOM 3278 N N . GLN A 1 399 ? -48.927 1.043 94.379 1.00 90.31 399 GLN A N 1
ATOM 3279 C CA . GLN A 1 399 ? -50.067 1.685 95.042 1.00 90.31 399 GLN A CA 1
ATOM 3280 C C . GLN A 1 399 ? -51.085 0.659 95.549 1.00 90.31 399 GLN A C 1
ATOM 3282 O O . GLN A 1 399 ? -51.569 0.779 96.675 1.00 90.31 399 GLN A O 1
ATOM 3287 N N . LEU A 1 400 ? -51.384 -0.367 94.747 1.00 86.25 400 LEU A N 1
ATOM 3288 C CA . LEU A 1 400 ? -52.290 -1.448 95.119 1.00 86.25 400 LEU A CA 1
ATOM 3289 C C . LEU A 1 400 ? -51.745 -2.236 96.313 1.00 86.25 400 LEU A C 1
ATOM 3291 O O . LEU A 1 400 ? -52.490 -2.494 97.254 1.00 86.25 400 LEU A O 1
ATOM 3295 N N . LYS A 1 401 ? -50.447 -2.560 96.313 1.00 86.88 401 LYS A N 1
ATOM 3296 C CA . LYS A 1 401 ? -49.787 -3.230 97.438 1.00 86.88 401 LYS A CA 1
ATOM 3297 C C . LYS A 1 401 ? -49.905 -2.409 98.725 1.00 86.88 401 LYS A C 1
ATOM 3299 O O . LYS A 1 401 ? -50.363 -2.941 99.730 1.00 86.88 401 LYS A O 1
ATOM 3304 N N . THR A 1 402 ? -49.601 -1.110 98.681 1.00 87.94 402 THR A N 1
ATOM 3305 C CA . THR A 1 402 ? -49.748 -0.212 99.842 1.00 87.94 402 THR A CA 1
ATOM 3306 C C . THR A 1 402 ? -51.200 -0.101 100.314 1.00 87.94 402 THR A C 1
ATOM 3308 O O . THR A 1 402 ? -51.464 -0.065 101.514 1.00 87.94 402 THR A O 1
ATOM 3311 N N . ALA A 1 403 ? -52.166 -0.037 99.394 1.00 83.88 403 ALA A N 1
ATOM 3312 C CA . ALA A 1 403 ? -53.582 -0.020 99.751 1.00 83.88 403 ALA A CA 1
ATOM 3313 C C . ALA A 1 403 ? -54.017 -1.336 100.411 1.00 83.88 403 ALA A C 1
ATOM 3315 O O . ALA A 1 403 ? -54.786 -1.307 101.369 1.00 83.88 403 ALA A O 1
ATOM 3316 N N . ASN A 1 404 ? -53.500 -2.471 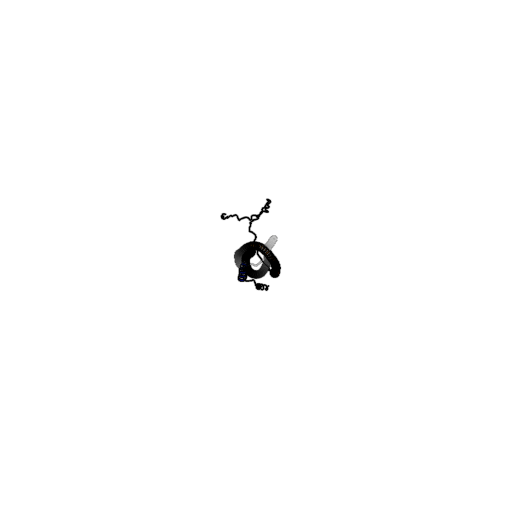99.937 1.00 80.44 404 ASN A N 1
ATOM 3317 C CA . ASN A 1 404 ? -53.796 -3.781 100.501 1.00 80.44 404 ASN A CA 1
ATOM 3318 C C . ASN A 1 404 ? -53.174 -3.951 101.895 1.00 80.44 404 ASN A C 1
ATOM 3320 O O . ASN A 1 404 ? -53.855 -4.409 102.802 1.00 80.44 404 ASN A O 1
ATOM 3324 N N . GLU A 1 405 ? -51.936 -3.492 102.104 1.00 87.12 405 GLU A N 1
ATOM 3325 C CA . GLU A 1 405 ? -51.293 -3.445 103.428 1.00 87.12 405 GLU A CA 1
ATOM 3326 C C . GLU A 1 405 ? -52.117 -2.611 104.425 1.00 87.12 405 GLU A C 1
ATOM 3328 O O . GLU A 1 405 ? -52.390 -3.069 105.537 1.00 87.12 405 GLU A O 1
ATOM 3333 N N . LYS A 1 406 ? -52.594 -1.428 104.005 1.00 89.81 406 LYS A N 1
ATOM 3334 C CA . LYS A 1 406 ? -53.493 -0.577 104.808 1.00 89.81 406 LYS A CA 1
ATOM 3335 C C . LYS A 1 406 ? -54.844 -1.237 105.081 1.00 89.81 406 LYS A C 1
ATOM 3337 O O . LYS A 1 406 ? -55.392 -1.086 106.169 1.00 89.81 406 LYS A O 1
ATOM 3342 N N . LEU A 1 407 ? -55.404 -1.947 104.104 1.00 84.94 407 LEU A N 1
ATOM 3343 C CA . LEU A 1 407 ? -56.668 -2.664 104.261 1.00 84.94 407 LEU A CA 1
ATOM 3344 C C . LEU A 1 407 ? -56.524 -3.840 105.232 1.00 84.94 407 LEU A C 1
ATOM 3346 O O . LEU A 1 407 ? -57.391 -4.037 106.080 1.00 84.94 407 LEU A O 1
ATOM 3350 N N . GLU A 1 408 ? -55.432 -4.599 105.140 1.00 83.06 408 GLU A N 1
ATOM 3351 C CA . GLU A 1 408 ? -55.113 -5.652 106.100 1.00 83.06 408 GLU A CA 1
ATOM 3352 C C . GLU A 1 408 ? -54.904 -5.084 107.506 1.00 83.06 408 GLU A C 1
ATOM 3354 O O . GLU A 1 408 ? -55.371 -5.679 108.475 1.00 83.06 408 GLU A O 1
ATOM 3359 N N . GLU A 1 409 ? -54.248 -3.929 107.636 1.00 85.19 409 GLU A N 1
ATOM 3360 C CA . GLU A 1 409 ? -54.077 -3.229 108.911 1.00 85.19 409 GLU A CA 1
ATOM 3361 C C . GLU A 1 409 ? -55.411 -2.779 109.510 1.00 85.19 409 GLU A C 1
ATOM 3363 O O . GLU A 1 409 ? -55.729 -3.168 110.633 1.00 85.19 409 GLU A O 1
ATOM 3368 N N . ALA A 1 410 ? -56.252 -2.090 108.737 1.00 82.94 410 ALA A N 1
ATOM 3369 C CA . ALA A 1 410 ? -57.607 -1.735 109.155 1.00 82.94 410 ALA A CA 1
ATOM 3370 C C . ALA A 1 410 ? -58.453 -2.982 109.482 1.00 82.94 410 ALA A C 1
ATOM 3372 O O . ALA A 1 410 ? -59.266 -2.975 110.406 1.00 82.94 410 ALA A O 1
ATOM 3373 N N . GLY A 1 411 ? -58.247 -4.087 108.756 1.00 81.44 411 GLY A N 1
ATOM 3374 C CA . GLY A 1 411 ? -58.855 -5.385 109.042 1.00 81.44 411 GLY A CA 1
ATOM 3375 C C . GLY A 1 411 ? -58.406 -5.962 110.388 1.00 81.44 411 GLY A C 1
ATOM 3376 O O . GLY A 1 411 ? -59.246 -6.445 111.156 1.00 81.44 411 GLY A O 1
ATOM 3377 N N . ARG A 1 412 ? -57.107 -5.872 110.713 1.00 83.06 412 ARG A N 1
ATOM 3378 C CA . ARG A 1 412 ? -56.549 -6.246 112.024 1.00 83.06 412 ARG A CA 1
ATOM 3379 C C . ARG A 1 412 ? -57.111 -5.360 113.140 1.00 83.06 412 ARG A C 1
ATOM 3381 O O . ARG A 1 412 ? -57.539 -5.895 114.164 1.00 83.06 412 ARG A O 1
ATOM 3388 N N . GLU A 1 413 ? -57.177 -4.047 112.932 1.00 84.62 413 GLU A N 1
ATOM 3389 C CA . GLU A 1 413 ? -57.743 -3.081 113.884 1.00 84.62 413 GLU A CA 1
ATOM 3390 C C . GLU A 1 413 ? -59.235 -3.318 114.135 1.00 84.62 413 GLU A C 1
ATOM 3392 O O . GLU A 1 413 ? -59.660 -3.414 115.284 1.00 84.62 413 GLU A O 1
ATOM 3397 N N . LEU A 1 414 ? -60.038 -3.512 113.085 1.00 79.25 414 LEU A N 1
ATOM 3398 C CA . LEU A 1 414 ? -61.461 -3.829 113.211 1.00 79.25 414 LEU A CA 1
ATOM 3399 C C . LEU A 1 414 ? -61.683 -5.147 113.961 1.00 79.25 414 LEU A C 1
ATOM 3401 O O . LEU A 1 414 ? -62.636 -5.272 114.734 1.00 79.25 414 LEU A O 1
ATOM 3405 N N . LEU A 1 415 ? -60.831 -6.154 113.744 1.00 78.75 415 LEU A N 1
ATOM 3406 C CA . LEU A 1 415 ? -60.902 -7.413 114.483 1.00 78.75 415 LEU A CA 1
ATOM 3407 C C . LEU A 1 415 ? -60.558 -7.208 115.968 1.00 78.75 415 LEU A C 1
ATOM 3409 O O . LEU A 1 415 ? -61.231 -7.778 116.831 1.00 78.75 415 LEU A O 1
ATOM 3413 N N . ALA A 1 416 ? -59.547 -6.387 116.268 1.00 77.44 416 ALA A N 1
ATOM 3414 C CA . ALA A 1 416 ? -59.179 -6.008 117.629 1.00 77.44 416 ALA A CA 1
ATOM 3415 C C . ALA A 1 416 ? -60.308 -5.225 118.321 1.00 77.44 416 ALA A C 1
ATOM 3417 O O . ALA A 1 416 ? -60.674 -5.552 119.449 1.00 77.44 416 ALA A O 1
ATOM 3418 N N . GLU A 1 417 ? -60.945 -4.286 117.621 1.00 74.06 417 GLU A N 1
ATOM 3419 C CA . GLU A 1 417 ? -62.083 -3.512 118.119 1.00 74.06 417 GLU A CA 1
ATOM 3420 C C . GLU A 1 417 ? -63.334 -4.383 118.302 1.00 74.06 417 GLU A C 1
ATOM 3422 O O . GLU A 1 417 ? -64.032 -4.276 119.308 1.00 74.06 417 GLU A O 1
ATOM 3427 N N . LYS A 1 418 ? -63.591 -5.342 117.400 1.00 74.00 418 LYS A N 1
ATOM 3428 C CA . LYS A 1 418 ? -64.633 -6.367 117.593 1.00 74.00 418 LYS A CA 1
ATOM 3429 C C . LYS A 1 418 ? -64.365 -7.243 118.815 1.00 74.00 418 LYS A C 1
ATOM 3431 O O . LYS A 1 418 ? -65.321 -7.661 119.465 1.00 74.00 418 LYS A O 1
ATOM 3436 N N . ARG A 1 419 ? -63.105 -7.564 119.131 1.00 71.31 419 ARG A N 1
ATOM 3437 C CA . ARG A 1 419 ? -62.747 -8.283 120.369 1.00 71.31 419 ARG A CA 1
ATOM 3438 C C . ARG A 1 419 ? -62.969 -7.396 121.598 1.00 71.31 419 ARG A C 1
ATOM 3440 O O . ARG A 1 419 ? -63.592 -7.855 122.548 1.00 71.31 419 ARG A O 1
ATOM 3447 N N . ARG A 1 420 ? -62.587 -6.117 121.535 1.00 68.00 420 ARG A N 1
ATOM 3448 C CA . ARG A 1 420 ? -62.811 -5.116 122.593 1.00 68.00 420 ARG A CA 1
ATOM 3449 C C . ARG A 1 420 ? -64.298 -4.892 122.890 1.00 68.00 420 ARG A C 1
ATOM 3451 O O . ARG A 1 420 ? -64.706 -4.959 124.043 1.00 68.00 420 ARG A O 1
ATOM 3458 N N . ASN A 1 421 ? -65.125 -4.737 121.855 1.00 64.50 421 ASN A N 1
ATOM 3459 C CA . ASN A 1 421 ? -66.583 -4.631 121.975 1.00 64.50 421 ASN A CA 1
ATOM 3460 C C . ASN A 1 421 ? -67.243 -5.922 122.479 1.00 64.50 421 ASN A C 1
ATOM 3462 O O . ASN A 1 421 ? -68.279 -5.869 123.138 1.00 64.50 421 ASN A O 1
ATOM 3466 N N . ARG A 1 422 ? -66.657 -7.092 122.197 1.00 56.47 422 ARG A N 1
ATOM 3467 C CA . ARG A 1 422 ? -67.103 -8.362 122.789 1.00 56.47 422 ARG A CA 1
ATOM 3468 C C . ARG A 1 422 ? -66.873 -8.362 124.303 1.00 56.47 422 ARG A C 1
ATOM 3470 O O . ARG A 1 422 ? -67.800 -8.680 125.033 1.00 56.47 422 ARG A O 1
ATOM 3477 N N . HIS A 1 423 ? -65.716 -7.877 124.758 1.00 58.03 423 HIS A N 1
ATOM 3478 C CA . HIS A 1 423 ? -65.418 -7.713 126.187 1.00 58.03 423 HIS A CA 1
ATOM 3479 C C . HIS A 1 423 ? -66.269 -6.611 126.848 1.00 58.03 423 HIS A C 1
ATOM 3481 O O . HIS A 1 423 ? -66.665 -6.763 127.996 1.00 58.03 423 HIS A O 1
ATOM 3487 N N . ALA A 1 424 ? -66.627 -5.542 126.121 1.00 54.38 424 ALA A N 1
ATOM 3488 C CA . ALA A 1 424 ? -67.555 -4.508 126.601 1.00 54.38 424 ALA A CA 1
ATOM 3489 C C . ALA A 1 424 ? -69.020 -4.991 126.684 1.00 54.38 424 ALA A C 1
ATOM 3491 O O . ALA A 1 424 ? -69.796 -4.493 127.496 1.00 54.38 424 ALA A O 1
ATOM 3492 N N . ARG A 1 425 ? -69.408 -5.983 125.868 1.00 51.38 425 ARG A N 1
ATOM 3493 C CA . ARG A 1 425 ? -70.697 -6.688 125.983 1.00 51.38 425 ARG A CA 1
ATOM 3494 C C . ARG A 1 425 ? -70.719 -7.721 127.114 1.00 51.38 425 ARG A C 1
ATOM 3496 O O . ARG A 1 425 ? -71.797 -8.044 127.598 1.00 51.38 425 ARG A O 1
ATOM 3503 N N . GLU A 1 426 ? -69.564 -8.226 127.538 1.00 48.94 426 GLU A N 1
ATOM 3504 C CA . GLU A 1 426 ? -69.441 -9.234 128.601 1.00 48.94 426 GLU A CA 1
ATOM 3505 C C . GLU A 1 426 ? -69.476 -8.632 130.025 1.00 48.94 426 GLU A C 1
ATOM 3507 O O . GLU A 1 426 ? -69.741 -9.362 130.975 1.00 48.94 426 GLU A O 1
ATOM 3512 N N . THR A 1 427 ? -69.313 -7.311 130.199 1.00 43.94 427 THR A N 1
ATOM 3513 C CA . THR A 1 427 ? -69.365 -6.631 131.516 1.00 43.94 427 THR A CA 1
ATOM 3514 C C . THR A 1 427 ? -70.715 -6.024 131.911 1.00 43.94 427 THR A C 1
ATOM 3516 O O . THR A 1 427 ? -70.867 -5.595 133.054 1.00 43.94 427 THR A O 1
ATOM 3519 N N . HIS A 1 428 ? -71.732 -6.032 131.045 1.00 39.25 428 HIS A N 1
ATOM 3520 C CA . HIS A 1 428 ? -73.072 -5.551 131.404 1.00 39.25 428 HIS A CA 1
ATOM 3521 C C . HIS A 1 428 ? -74.165 -6.529 130.957 1.00 39.25 428 HIS A C 1
ATOM 3523 O O . HIS A 1 428 ? -74.674 -6.464 129.840 1.00 39.25 428 HIS A O 1
ATOM 3529 N N . SER A 1 429 ? -74.558 -7.417 131.877 1.00 31.11 429 SER A N 1
ATOM 3530 C CA . SER A 1 429 ? -75.757 -8.253 131.770 1.00 31.11 429 SER A CA 1
ATOM 3531 C C . SER A 1 429 ? -76.636 -8.105 133.016 1.00 31.11 429 SER A C 1
ATOM 3533 O O . SER A 1 429 ? -76.397 -8.755 134.030 1.00 31.11 429 SER A O 1
ATOM 3535 N N . ALA A 1 430 ? -77.693 -7.298 132.901 1.00 32.66 430 ALA A N 1
ATOM 3536 C CA . ALA A 1 430 ? -78.970 -7.480 133.593 1.00 32.66 430 ALA A CA 1
ATOM 3537 C C . ALA A 1 430 ? -80.087 -6.863 132.720 1.00 32.66 430 ALA A C 1
ATOM 3539 O O . ALA A 1 430 ? -80.099 -5.665 132.457 1.00 32.66 430 ALA A O 1
ATOM 3540 N N . ARG A 1 431 ? -80.977 -7.719 132.206 1.00 39.97 431 ARG A N 1
ATOM 3541 C CA . ARG A 1 431 ? -82.187 -7.409 131.402 1.00 39.97 431 ARG A CA 1
ATOM 3542 C C . ARG A 1 431 ? -83.315 -6.875 132.327 1.00 39.97 431 ARG A C 1
ATOM 3544 O O . ARG A 1 431 ? -83.217 -7.157 133.520 1.00 39.97 431 ARG A O 1
ATOM 3551 N N . PRO A 1 432 ? -84.404 -6.215 131.853 1.00 45.09 432 PRO A N 1
ATOM 3552 C CA . PRO A 1 432 ? -85.345 -6.780 130.869 1.00 45.09 432 PRO A CA 1
ATOM 3553 C C . PRO A 1 432 ? -85.951 -5.797 129.834 1.00 45.09 432 PRO A C 1
ATOM 3555 O O . PRO A 1 432 ? -85.660 -4.608 129.812 1.00 45.09 432 PRO A O 1
ATOM 3558 N N . LEU A 1 433 ? -86.767 -6.380 128.944 1.00 42.12 433 LEU A N 1
ATOM 3559 C CA . LEU A 1 433 ? -87.553 -5.791 127.852 1.00 42.12 433 LEU A CA 1
ATOM 3560 C C . LEU A 1 433 ? -88.325 -4.507 128.213 1.00 42.12 433 LEU A C 1
ATOM 3562 O O . LEU A 1 433 ? -88.967 -4.456 129.258 1.00 42.12 433 LEU A O 1
ATOM 3566 N N . LEU A 1 434 ? -88.415 -3.586 127.243 1.00 42.94 434 LEU A N 1
ATOM 3567 C CA . LEU A 1 434 ? -89.554 -2.679 127.073 1.00 42.94 434 LEU A CA 1
ATOM 3568 C C . LEU A 1 434 ? -89.817 -2.458 125.567 1.00 42.94 434 LEU A C 1
ATOM 3570 O O . LEU A 1 434 ? -88.942 -1.986 124.842 1.00 42.94 434 LEU A O 1
ATOM 3574 N N . GLU A 1 435 ? -91.003 -2.857 125.106 1.00 34.09 435 GLU A N 1
ATOM 3575 C CA . GLU A 1 435 ? -91.591 -2.485 123.811 1.00 34.09 435 GLU A CA 1
ATOM 3576 C C . GLU A 1 435 ? -91.962 -0.997 123.796 1.00 34.09 435 GLU A C 1
ATOM 3578 O O . GLU A 1 435 ? -92.439 -0.497 124.809 1.00 34.09 435 GLU A O 1
ATOM 3583 N N . PHE A 1 436 ? -91.809 -0.326 122.646 1.00 35.53 436 PHE A N 1
ATOM 3584 C CA . PHE A 1 436 ? -92.623 0.816 122.180 1.00 35.53 436 PHE A CA 1
ATOM 3585 C C . PHE A 1 436 ? -92.277 1.123 120.694 1.00 35.53 436 PHE A C 1
ATOM 3587 O O . PHE A 1 436 ? -91.283 0.600 120.189 1.00 35.53 436 PHE A O 1
ATOM 3594 N N . PRO A 1 437 ? -93.110 1.867 119.942 1.00 42.53 437 PRO A N 1
ATOM 3595 C CA . PRO A 1 437 ? -94.052 1.348 118.958 1.00 42.53 437 PRO A CA 1
ATOM 3596 C C . PRO A 1 437 ? -93.609 1.547 117.492 1.00 42.53 437 PRO A C 1
ATOM 3598 O O . PRO A 1 437 ? -92.620 2.199 117.173 1.00 42.53 437 PRO A O 1
ATOM 3601 N N . TYR A 1 438 ? -94.421 0.980 116.602 1.00 39.44 438 TYR A N 1
ATOM 3602 C CA . TYR A 1 438 ? -94.448 1.181 115.152 1.00 39.44 438 TYR A CA 1
ATOM 3603 C C . TYR A 1 438 ? -94.752 2.647 114.752 1.00 39.44 438 TYR A C 1
ATOM 3605 O O . TYR A 1 438 ? -95.272 3.398 115.574 1.00 39.44 438 TYR A O 1
ATOM 3613 N N . VAL A 1 439 ? -94.547 2.963 113.456 1.00 34.19 439 VAL A N 1
ATOM 3614 C CA . VAL A 1 439 ? -94.778 4.227 112.691 1.00 34.19 439 VAL A CA 1
ATOM 3615 C C . VAL A 1 439 ? -93.468 4.998 112.426 1.00 34.19 439 VAL A C 1
ATOM 3617 O O . VAL A 1 439 ? -92.737 5.307 113.351 1.00 34.19 439 VAL A O 1
ATOM 3620 N N . GLY A 1 440 ? -93.064 5.358 111.205 1.00 32.12 440 GLY A N 1
ATOM 3621 C CA . GLY A 1 440 ? -93.668 5.269 109.879 1.00 32.12 440 GLY A CA 1
ATOM 3622 C C . GLY A 1 440 ? -92.641 5.681 108.808 1.00 32.12 440 GLY A C 1
ATOM 3623 O O . GLY A 1 440 ? -91.613 6.289 109.097 1.00 32.12 440 GLY A O 1
ATOM 3624 N N . ILE A 1 441 ? -92.913 5.279 107.572 1.00 45.78 441 ILE A N 1
ATOM 3625 C CA . ILE A 1 441 ? -92.117 5.506 106.359 1.00 45.78 441 ILE A CA 1
ATOM 3626 C C . ILE A 1 441 ? -91.912 7.005 106.091 1.00 45.78 441 ILE A C 1
ATOM 3628 O O . ILE A 1 441 ? -92.893 7.738 106.037 1.00 45.78 441 ILE A O 1
ATOM 3632 N N . HIS A 1 442 ? -90.683 7.415 105.751 1.00 36.91 442 HIS A N 1
ATOM 3633 C CA . HIS A 1 442 ? -90.450 8.531 104.829 1.00 36.91 442 HIS A CA 1
ATOM 3634 C C . HIS A 1 442 ? -89.304 8.214 103.859 1.00 36.91 442 HIS A C 1
ATOM 3636 O O . HIS A 1 442 ? -88.140 8.108 104.237 1.00 36.91 442 HIS A O 1
ATOM 3642 N N . ASN A 1 443 ? -89.676 8.077 102.584 1.00 40.31 443 ASN A N 1
ATOM 3643 C CA . ASN A 1 443 ? -88.789 8.294 101.451 1.00 40.31 443 ASN A CA 1
ATOM 3644 C C . ASN A 1 443 ? -88.339 9.759 101.451 1.00 40.31 443 ASN A C 1
ATOM 3646 O O . ASN A 1 443 ? -89.186 10.649 101.526 1.00 40.31 443 ASN A O 1
ATOM 3650 N N . SER A 1 444 ? -87.043 9.994 101.255 1.00 36.53 444 SER A N 1
ATOM 3651 C CA . SER A 1 444 ? -86.514 11.306 100.879 1.00 36.53 444 SER A CA 1
ATOM 3652 C C . SER A 1 444 ? -85.733 11.168 99.574 1.00 36.53 444 SER 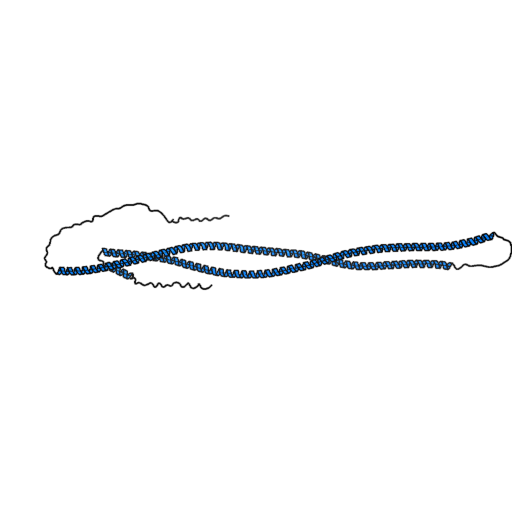A C 1
ATOM 3654 O O . SER A 1 444 ? -84.582 10.738 99.545 1.00 36.53 444 SER A O 1
ATOM 3656 N N . SER A 1 445 ? -86.440 11.500 98.494 1.00 34.28 445 SER A N 1
ATOM 3657 C CA . SER A 1 445 ? -85.977 11.852 97.146 1.00 34.28 445 SER A CA 1
ATOM 3658 C C . SER A 1 445 ? -84.654 12.637 97.163 1.00 34.28 445 SER A C 1
ATOM 3660 O O . SER A 1 445 ? -84.535 13.614 97.894 1.00 34.28 445 SER A O 1
ATOM 3662 N N . LEU A 1 446 ? -83.600 12.236 96.445 1.00 46.28 446 LEU A N 1
ATOM 3663 C CA . LEU A 1 446 ? -83.360 12.528 95.018 1.00 46.28 446 LEU A CA 1
ATOM 3664 C C . LEU A 1 446 ? -84.006 13.826 94.515 1.00 46.28 446 LEU A C 1
ATOM 3666 O O . LEU A 1 446 ? -85.083 13.753 93.940 1.00 46.28 446 LEU A O 1
ATOM 3670 N N . VAL A 1 447 ? -83.313 14.968 94.625 1.00 33.66 447 VAL A N 1
ATOM 3671 C CA . VAL A 1 447 ? -83.469 16.094 93.683 1.00 33.66 447 VAL A CA 1
ATOM 3672 C C . VAL A 1 447 ? -82.146 16.872 93.511 1.00 33.66 447 VAL A C 1
ATOM 3674 O O . VAL A 1 447 ? -81.666 17.522 94.431 1.00 33.66 447 VAL A O 1
ATOM 3677 N N . LEU A 1 448 ? -81.618 16.766 92.284 1.00 36.72 448 LEU A N 1
ATOM 3678 C CA . LEU A 1 448 ? -80.901 17.729 91.424 1.00 36.72 448 LEU A CA 1
ATOM 3679 C C . LEU A 1 448 ? -79.679 18.525 91.931 1.00 36.72 448 LEU A C 1
ATOM 3681 O O . LEU A 1 448 ? -79.783 19.449 92.728 1.00 36.72 448 LEU A O 1
ATOM 3685 N N . ASN A 1 449 ? -78.571 18.359 91.197 1.00 30.39 449 ASN A N 1
ATOM 3686 C CA . ASN A 1 449 ? -77.939 19.509 90.548 1.00 30.39 449 ASN A CA 1
ATOM 3687 C C . ASN A 1 449 ? -77.639 19.191 89.078 1.00 30.39 449 ASN A C 1
ATOM 3689 O O . ASN A 1 449 ? -76.680 18.507 88.731 1.00 30.39 449 ASN A O 1
ATOM 3693 N N . GLN A 1 450 ? -78.524 19.703 88.230 1.00 36.22 450 GLN A N 1
ATOM 3694 C CA . GLN A 1 450 ? -78.387 19.824 86.790 1.00 36.22 450 GLN A CA 1
ATOM 3695 C C . GLN A 1 450 ? -77.839 21.234 86.521 1.00 36.22 450 GLN A C 1
ATOM 3697 O O . GLN A 1 450 ? -78.454 22.219 86.927 1.00 36.22 450 GLN A O 1
ATOM 3702 N N . ARG A 1 451 ? -76.696 21.351 85.836 1.00 30.30 451 ARG A N 1
ATOM 3703 C CA . ARG A 1 451 ? -76.323 22.579 85.121 1.00 30.30 451 ARG A CA 1
ATOM 3704 C C . ARG A 1 451 ? -75.943 22.244 83.686 1.00 30.30 451 ARG A C 1
ATOM 3706 O O . ARG A 1 451 ? -75.152 21.345 83.422 1.00 30.30 451 ARG A O 1
ATOM 3713 N N . PHE A 1 452 ? -76.588 22.988 82.801 1.00 31.88 452 PHE A N 1
ATOM 3714 C CA . PHE A 1 452 ? -76.551 22.973 81.347 1.00 31.88 452 PHE A CA 1
ATOM 3715 C C . PHE A 1 452 ? -75.611 24.098 80.842 1.00 31.88 452 PHE A C 1
ATOM 3717 O O . PHE A 1 452 ? -75.745 25.219 81.322 1.00 31.88 452 PHE A O 1
ATOM 3724 N N . ILE A 1 453 ? -74.737 23.742 79.879 1.00 41.56 453 ILE A N 1
ATOM 3725 C CA . ILE A 1 453 ? -74.127 24.440 78.699 1.00 41.56 453 ILE A CA 1
ATOM 3726 C C . ILE A 1 453 ? -73.449 25.844 78.815 1.00 41.56 453 ILE A C 1
ATOM 3728 O O . ILE A 1 453 ? -73.650 26.516 79.821 1.00 41.56 453 ILE A O 1
ATOM 3732 N N . PRO A 1 454 ? -72.583 26.292 77.854 1.00 48.38 454 PRO A N 1
ATOM 3733 C CA . PRO A 1 454 ? -72.847 26.500 76.403 1.00 48.38 454 PRO A CA 1
ATOM 3734 C C . PRO A 1 454 ? -71.789 25.825 75.479 1.00 48.38 454 PRO A C 1
ATOM 3736 O O . PRO A 1 454 ? -70.688 25.518 75.908 1.00 48.38 454 PRO A O 1
ATOM 3739 N N . GLY A 1 455 ? -72.050 25.424 74.232 1.00 38.00 455 GLY A N 1
ATOM 3740 C CA . GLY A 1 455 ? -72.693 26.189 73.169 1.00 38.00 455 GLY A CA 1
ATOM 3741 C C . GLY A 1 455 ? -71.666 27.123 72.518 1.00 38.00 455 GLY A C 1
ATOM 3742 O O . GLY A 1 455 ? -71.643 28.303 72.844 1.00 38.00 455 GLY A O 1
ATOM 3743 N N . GLY A 1 456 ? -70.815 26.599 71.627 1.00 29.78 456 GLY A N 1
ATOM 3744 C CA . GLY A 1 456 ? -69.820 27.373 70.879 1.00 29.78 456 GLY A CA 1
ATOM 3745 C C . GLY A 1 456 ? -69.495 26.724 69.533 1.00 29.78 456 GLY A C 1
ATOM 3746 O O . GLY A 1 456 ? -68.721 25.776 69.467 1.00 29.78 456 GLY A O 1
ATOM 3747 N N . ASN A 1 457 ? -70.116 27.235 68.470 1.00 38.06 457 ASN A N 1
ATOM 3748 C CA . ASN A 1 457 ? -69.703 27.017 67.084 1.00 38.06 457 ASN A CA 1
ATOM 3749 C C . ASN A 1 457 ? -68.400 27.786 66.822 1.00 38.06 457 ASN A C 1
ATOM 3751 O O . ASN A 1 457 ? -68.326 28.934 67.248 1.00 38.06 457 ASN A O 1
ATOM 3755 N N . LEU A 1 458 ? -67.451 27.211 66.074 1.00 35.56 458 LEU A N 1
ATOM 3756 C CA . LEU A 1 458 ? -66.669 27.873 65.011 1.00 35.56 458 LEU A CA 1
ATOM 3757 C C . LEU A 1 458 ? -65.603 26.907 64.456 1.00 35.56 458 LEU A C 1
ATOM 3759 O O . LEU A 1 458 ? -64.660 26.540 65.144 1.00 35.56 458 LEU A O 1
ATOM 3763 N N . VAL A 1 459 ? -65.774 26.583 63.171 1.00 33.62 459 VAL A N 1
ATOM 3764 C CA . VAL A 1 459 ? -64.719 26.349 62.169 1.00 33.62 459 VAL A CA 1
ATOM 3765 C C . VAL A 1 459 ? -63.821 25.126 62.381 1.00 33.62 459 VAL A C 1
ATOM 3767 O O . VAL A 1 459 ? -62.792 25.180 63.042 1.00 33.62 459 VAL A O 1
ATOM 3770 N N . ALA A 1 460 ? -64.150 24.048 61.667 1.00 31.31 460 ALA A N 1
ATOM 3771 C CA . ALA A 1 460 ? -63.119 23.180 61.111 1.00 31.31 460 ALA A CA 1
ATOM 3772 C C . ALA A 1 460 ? -62.414 23.942 59.971 1.00 31.31 460 ALA A C 1
ATOM 3774 O O . ALA A 1 460 ? -63.103 24.379 59.042 1.00 31.31 460 ALA A O 1
ATOM 3775 N N . PRO A 1 461 ? -61.081 24.121 59.993 1.00 34.81 461 PRO A N 1
ATOM 3776 C CA . PRO A 1 461 ? -60.334 24.368 58.777 1.00 34.81 461 PRO A CA 1
ATOM 3777 C C . PRO A 1 461 ? -60.260 23.055 58.000 1.00 34.81 461 PRO A C 1
ATOM 3779 O O . PRO A 1 461 ? -59.967 21.994 58.550 1.00 34.81 461 PRO A O 1
ATOM 3782 N N . ALA A 1 462 ? -60.574 23.172 56.719 1.00 32.44 462 ALA A N 1
ATOM 3783 C CA . ALA A 1 462 ? -60.387 22.173 55.689 1.00 32.44 462 ALA A CA 1
ATOM 3784 C C . ALA A 1 462 ? -58.927 21.686 55.575 1.00 32.44 462 ALA A C 1
ATOM 3786 O O . ALA A 1 462 ? -58.016 22.281 56.158 1.00 32.44 462 ALA A O 1
ATOM 3787 N N . SER A 1 463 ? -58.754 20.723 54.662 1.00 31.97 463 SER A N 1
ATOM 3788 C CA . SER A 1 463 ? -57.520 20.218 54.025 1.00 31.97 463 SER A CA 1
ATOM 3789 C C . SER A 1 463 ? -57.019 18.903 54.654 1.00 31.97 463 SER A C 1
ATOM 3791 O O . SER A 1 463 ? -56.680 18.872 55.828 1.00 31.97 463 SER A O 1
ATOM 3793 N N . ASP A 1 464 ? -56.984 17.745 53.995 1.00 33.38 464 ASP A N 1
ATOM 3794 C CA . ASP A 1 464 ? -57.244 17.422 52.596 1.00 33.38 464 ASP A CA 1
ATOM 3795 C C . ASP A 1 464 ? -57.840 16.019 52.476 1.00 33.38 464 ASP A C 1
ATOM 3797 O O . ASP A 1 464 ? -57.348 15.033 53.029 1.00 33.38 464 ASP A O 1
ATOM 3801 N N . SER A 1 465 ? -58.907 15.948 51.690 1.00 32.47 465 SER A N 1
ATOM 3802 C CA . SER A 1 465 ? -59.317 14.756 50.969 1.00 32.47 465 SER A CA 1
ATOM 3803 C C . SER A 1 465 ? -58.150 14.248 50.125 1.00 32.47 465 SER A C 1
ATOM 3805 O O . SER A 1 465 ? -57.727 14.915 49.181 1.00 32.47 465 SER A O 1
ATOM 3807 N N . TRP A 1 466 ? -57.667 13.047 50.431 1.00 31.00 466 TRP A N 1
ATOM 3808 C CA . TRP A 1 466 ? -56.962 12.233 49.448 1.00 31.00 466 TRP A CA 1
ATOM 3809 C C . TRP A 1 466 ? -57.860 12.052 48.217 1.00 31.00 466 TRP A C 1
ATOM 3811 O O . TRP A 1 466 ? -59.036 11.705 48.381 1.00 31.00 466 TRP A O 1
ATOM 3821 N N . PRO A 1 467 ? -57.354 12.272 46.993 1.00 38.44 467 PRO A N 1
ATOM 3822 C CA . PRO A 1 467 ? -58.125 11.987 45.803 1.00 38.44 467 PRO A CA 1
ATOM 3823 C C . PRO A 1 467 ? -58.286 10.473 45.657 1.00 38.44 467 PRO A C 1
ATOM 3825 O O . PRO A 1 467 ? -57.324 9.713 45.550 1.00 38.44 467 PRO A O 1
ATOM 3828 N N . SER A 1 468 ? -59.550 10.058 45.653 1.00 32.84 468 SER A N 1
ATOM 3829 C CA . SER A 1 468 ? -59.992 8.826 45.021 1.00 32.84 468 SER A CA 1
ATOM 3830 C C . SER A 1 468 ? -59.559 8.852 43.558 1.00 32.84 468 SER A C 1
ATOM 3832 O O . SER A 1 468 ? -59.786 9.843 42.866 1.00 32.84 468 SER A O 1
ATOM 3834 N N . ASN A 1 469 ? -58.962 7.750 43.108 1.00 38.44 469 ASN A N 1
ATOM 3835 C CA . ASN A 1 469 ? -58.728 7.444 41.703 1.00 38.44 469 ASN A CA 1
ATOM 3836 C C . ASN A 1 469 ? -59.972 7.767 40.870 1.00 38.44 469 ASN A C 1
ATOM 3838 O O . ASN A 1 469 ? -61.047 7.223 41.134 1.00 38.44 469 ASN A O 1
ATOM 3842 N N . GLU A 1 470 ? -59.796 8.588 39.837 1.00 32.66 470 GLU A N 1
ATOM 3843 C CA . GLU A 1 470 ? -60.718 8.650 38.714 1.00 32.66 470 GLU A CA 1
ATOM 3844 C C . GLU A 1 470 ? -60.040 8.053 37.475 1.00 32.66 470 GLU A C 1
ATOM 3846 O O . GLU A 1 470 ? -58.907 8.362 37.113 1.00 32.66 470 GLU A O 1
ATOM 3851 N N . SER A 1 471 ? -60.779 7.110 36.908 1.00 41.56 471 SER A N 1
ATOM 3852 C CA . SER A 1 471 ? -60.635 6.418 35.635 1.00 41.56 471 SER A CA 1
ATOM 3853 C C . SER A 1 471 ? -60.123 7.280 34.471 1.00 41.56 471 SER A C 1
ATOM 3855 O O . SER A 1 471 ? -60.654 8.360 34.240 1.00 41.56 471 SER A O 1
ATOM 3857 N N . MET A 1 472 ? -59.248 6.723 33.622 1.00 32.97 472 MET A N 1
ATOM 3858 C CA . MET A 1 472 ? -59.624 6.491 32.219 1.00 32.97 472 MET A CA 1
ATOM 3859 C C . MET A 1 472 ? -58.659 5.565 31.470 1.00 32.97 472 MET A C 1
ATOM 3861 O O . MET A 1 472 ? -57.452 5.781 31.397 1.00 32.97 472 MET A O 1
ATOM 3865 N N . GLN A 1 473 ? -59.257 4.540 30.865 1.00 41.12 473 GLN A N 1
ATOM 3866 C CA . GLN A 1 473 ? -58.759 3.860 29.677 1.00 41.12 473 GLN A CA 1
ATOM 3867 C C . GLN A 1 473 ? -58.419 4.879 28.580 1.00 41.12 473 GLN A C 1
ATOM 3869 O O . GLN A 1 473 ? -59.200 5.794 28.337 1.00 41.12 473 GLN A O 1
ATOM 3874 N N . ASN A 1 474 ? -57.331 4.646 27.845 1.00 35.34 474 ASN A N 1
ATOM 3875 C CA . ASN A 1 474 ? -57.321 4.905 26.408 1.00 35.34 474 ASN A CA 1
ATOM 3876 C C . ASN A 1 474 ? -56.407 3.903 25.695 1.00 35.34 474 ASN A C 1
ATOM 3878 O O . ASN A 1 474 ? -55.181 3.970 25.750 1.00 35.34 474 ASN A O 1
ATOM 3882 N N . LEU A 1 475 ? -57.070 2.945 25.051 1.00 42.94 475 LEU A N 1
ATOM 3883 C CA . LEU A 1 475 ? -56.616 2.263 23.850 1.00 42.94 475 LEU A CA 1
ATOM 3884 C C . LEU A 1 475 ? -56.944 3.174 22.663 1.00 42.94 475 LEU A C 1
ATOM 3886 O O . LEU A 1 475 ? -58.097 3.557 22.537 1.00 42.94 475 LEU A O 1
ATOM 3890 N N . GLU A 1 476 ? -55.973 3.446 21.792 1.00 37.47 476 GLU A N 1
ATOM 3891 C CA . GLU A 1 476 ? -56.131 3.763 20.355 1.00 37.47 476 GLU A CA 1
ATOM 3892 C C . GLU A 1 476 ? -54.706 3.826 19.761 1.00 37.47 476 GLU A C 1
ATOM 3894 O O . GLU A 1 476 ? -53.936 4.735 20.041 1.00 37.47 476 GLU A O 1
ATOM 3899 N N . THR A 1 477 ? -54.154 2.736 19.221 1.00 45.72 477 THR A N 1
ATOM 3900 C CA . THR A 1 477 ? -54.169 2.321 17.799 1.00 45.72 477 THR A CA 1
ATOM 3901 C C . THR A 1 477 ? -54.474 3.427 16.779 1.00 45.72 477 THR A C 1
ATOM 3903 O O . THR A 1 477 ? -55.595 3.920 16.778 1.00 45.72 477 THR A O 1
ATOM 3906 N N . ARG A 1 478 ? -53.535 3.707 15.846 1.00 38.47 478 ARG A N 1
ATOM 3907 C CA . ARG A 1 478 ? -53.650 3.561 14.360 1.00 38.47 478 ARG A CA 1
ATOM 3908 C C . ARG A 1 478 ? -52.486 4.293 13.644 1.00 38.47 478 ARG A C 1
ATOM 3910 O O . ARG A 1 478 ? -52.307 5.484 13.835 1.00 38.47 478 ARG A O 1
ATOM 3917 N N . VAL A 1 479 ? -51.550 3.572 13.011 1.00 41.09 479 VAL A N 1
ATOM 3918 C CA . VAL A 1 479 ? -51.385 3.372 11.544 1.00 41.09 479 VAL A CA 1
ATOM 3919 C C . VAL A 1 479 ? -51.410 4.651 10.690 1.00 41.09 479 VAL A C 1
ATOM 3921 O O . VAL A 1 479 ? -52.453 5.289 10.584 1.00 41.09 479 VAL A O 1
ATOM 3924 N N . GLY A 1 480 ? -50.316 4.874 9.942 1.00 45.41 480 GLY A N 1
ATOM 3925 C CA . GLY A 1 480 ? -50.369 5.374 8.561 1.00 45.41 480 GLY A CA 1
ATOM 3926 C C . GLY A 1 480 ? -49.498 6.588 8.218 1.00 45.41 480 GLY A C 1
ATOM 3927 O O . GLY A 1 480 ? -50.022 7.697 8.192 1.00 45.41 480 GLY A O 1
ATOM 3928 N N . LEU A 1 481 ? -48.221 6.365 7.880 1.00 41.09 481 LEU A N 1
ATOM 3929 C CA . LEU A 1 481 ? -47.606 6.641 6.563 1.00 41.09 481 LEU A CA 1
ATOM 3930 C C . LEU A 1 481 ? -46.133 6.223 6.552 1.00 41.09 481 LEU A C 1
ATOM 3932 O O . LEU A 1 481 ? -45.441 6.506 7.553 1.00 41.09 481 LEU A O 1
#

Sequence (481 aa):
MDDLEDLTQSCEAASEGLELPYPSYKEVSLLIAQLRTECKDSVSLLKIQNVLQSYKRLIEFKINHCELLKGQMEKMENRVTGLQKELSEIKEVKSQLEHEKIEQEQELCNVRFALKQEEEKRETADLLCEKNKERLNRKEEQYNREVKVNQQLKNSLRMLDMELKTVRDNLDQLQEAQDRHKEAVQRAEKMEDHLQKLKLENSKLKVTIKKQAEENERLQKNLTIANLLQEAHDQHKGTVRTAELELENSKLKVIIEKQTVENQQLQKNLLSTNMELLSLKTIEKKCLKLQKSKKKMEQEVVTLKCHIENNVVEHGRVQQYKQEIEARARQDLEEKLKQVNEFLQTQAEIRSQMEVKIKCLETELSEMKAQEESYKIQLNVYQETCLKGFEITRSLSNQLKTANEKLEEAGRELLAEKRRNRHARETHSARPLLEFPYVGIHNSSLVLNQRFIPGGNLVAPASDSWPSNESMQNLETRVGL

InterPro domains:
  IPR021885 Domain of unknown function DUF3496 [PF12001] (351-457)
  IPR039497 CCDC144C-like, coiled-coil domain [PF14915] (113-337)
  IPR040118 Coiled-coil domain-containing protein 144A/B/C [PTHR22245] (5-100)

Radius of gyration: 87.69 Å; chains: 1; bounding box: 186×54×265 Å

Foldseek 3Di:
DDDDPPPPPPPPVPPPPPPDPDPPPVRVVVVLVVVCVPDPDPVVNVVSVVVVVVVVVVVVVVVVVVVVVVVVVVVVVVVVVVVVVVVVVVVVVVVVVVVVVVVVVVVVVVVVVVVVVVVVVVVVVVVVVVVVVVVVVVVVVVVVVVVVVVVVVVVVVVVVVVVVVVVVVVVVVVVVVVVVVVVVVVVVVVVVVVVVVVVVVVVVVVVVVVVVVVVVVVVVVVVDDDDDDDDDDDDDDDDDDDPPVVVVVVVVVVVVVVVVVVVVVVVVVVVVVVVVVVVVVVVVVVVVVVVVVVVVVVVVVVVVVVVVVVVVVVVVVVVVVVVVVVVVVVVVVVVVVVVVVVVVVVVVVVVVVVVVVVVVVVVVVVVVVVVVVVVVVVVVVVVVVVVVVVVVVVVVVVVVVVVVVVVVVVVVVVVVVVVVVVVVVVPDDDDDDDDDDDDDDDDDDDDDDDDDDDDDDDDDDDDDDDDDDDDDDDDDDDDDD

Secondary structure (DSSP, 8-state):
---------------------PPPHHHHHHHHHHHHHH---HHHHHHHHHHHHHHHHHHHHHHHHHHHHHHHHHHHHHHHHHHHHHHHHHHHHHHHHHHHHHHHHHHHHHHHHHHHHHHHHHHHHHHHHHHHHHHHHHHHHHHHHHHHHHHHHHHHHHHHHHHHHHHHHHHHHHHHHHHHHHHHHHHHHHHHHHHHHHHHHHHHHHHHHHHHHHHHHHHHHTTS-----------------SSHHHHHHHHHHHHHHHHHHHHHHHHHHHHHHHHHHHHHHHHHHHHHHHHHHHHHHHHHHHHHHHHHHHHHHHHHHHHHHHHHHHHHHHHHHHHHHHHHHHHHHHHHHHHHHHHHHHHHHHHHHHHHHHHHHHHHHHHHHHHHHHHHHHHHHHHHHHHHHHHHHHHHHHHHHHHHHHHHHHHHHHS-------------------------------------PPPP-------------

Organism: Chinchilla lanigera (NCBI:txid34839)

pLDDT: mean 77.19, std 21.85, range [27.36, 98.19]